Protein AF-A0A532T3S6-F1 (afdb_monomer_lite)

Radius of gyration: 32.18 Å; chains: 1; bounding box: 106×43×106 Å

pLDDT: mean 78.4, std 18.87, range [25.77, 98.19]

Foldseek 3Di:
DDDDPPPPVVVVVVVVVVVVVVVVVVVVVVVVVVVVVVVVVLVVVLVVLVVVQLVVLLVVWVVQQQPAFDKDKDKHAAPDDFFKKKFAQLVCLVLLLPPDVCCVLAVVVNVCSVVVNQWGIFTHDPSYGPDTHNNAHEADPDPPRMDMDTQPPRMDIWMWHHDNRGIYTADDLVPLDDFAFDCVVDDPQDEAEAEQDDLVRDRQCLLVVLQCLLVQWAADPNDIHHHFYEYEYEPDSPDDCDPQNVVCCVVPDDSNDYDYDYPPDPDDGDPDDDDPPPDDDPVVSCNRTPDHQEEEEEAQPPSVLSNLSSLVCRYSVHGYDHDAPVCLVVCLVVLAAHEYEYGDEDPDDGDPVSVVSSVVGYPYYDYDYPVSLVPDPVSVVSVVVVCVRVVVPPPD

Secondary structure (DSSP, 8-state):
---SSTTHHHHHHHHHHHHHHHHHHHHHHHHHHHHHHHHHHHHHHHHHHHHHHHHHHHHHHHHHHTSTT-EEEEEEE-SS--SEEEEE-GGGHHHHHHH-HHHHH-HHHHHHHHTT----EEEEETTEEEEEE--S-B--SSTT-EEEEE-GGGEEEEEEEEETTEEEEEP-GGGS---EE-GGGS-SS-EEEEE---TT----THHHHHHHHHHHEEEETTEEEE-EEEEE----TT-PPPHHHHHHHHHHS-TTS-----TT--PPPPS---------STHHHHHTEEE-SEEEEEETT-HHHHHHHHHHHHHTT--EEEE-TTTGGGGHHHHTTSEEEEEEBTTB---HHHHHHHHHH-SEEEEEEHHHHHH-HHHHHHHHHHHHHHTTTS--

Sequence (396 aa):
MTNLIKNKKGVELTQQLVITILFIIFIFALVVFVIKAGNMIQEKTRQLIKADLEADIRSGIDFLSSKYGNIKKYTFYLPEVVDTACFVDLNKSSVIIYNTTLVRDYPMINESLSAGNNKNLFFIDDFNVVEELYVGNVCFDYYPFYSCLSTPNNVLDVWFEGRAGCTTIYFNWSMFPTNNRDFSLYSDNPLFLIQEKNESGDVKNWREILEIVSLTLFKENQTIYIYNYSVAYKNDIYGDINSSDMVFLMDNYSTNKTYLFNSTYSGGSPSGYTIETKSTKTSDYFDYWINYSSLILVDYDNEYAGLVGTLLASYVNTPLIFIDDNNGGDYEELIRDKEIFIVTYGSIILDDNIYQFVRDYSTRYQLIPESFLRSEGSISNFIKLYSRAVIVDLVS

Structure (mmCIF, N/CA/C/O backbone):
data_AF-A0A532T3S6-F1
#
_entry.id   AF-A0A532T3S6-F1
#
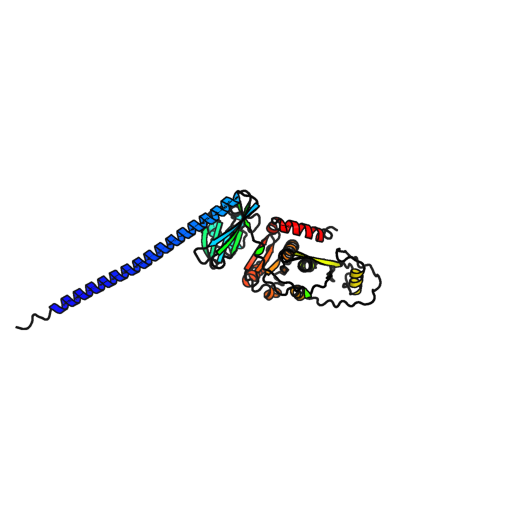loop_
_atom_site.group_PDB
_atom_site.id
_atom_site.type_symbol
_atom_site.label_atom_id
_atom_site.label_alt_id
_atom_site.label_comp_id
_atom_site.label_asym_id
_atom_site.label_entity_id
_atom_site.label_seq_id
_atom_site.pdbx_PDB_ins_code
_atom_site.Cartn_x
_atom_site.Cartn_y
_atom_site.Cartn_z
_atom_site.occupancy
_atom_site.B_iso_or_equiv
_atom_site.auth_seq_id
_atom_site.auth_comp_id
_atom_site.auth_asym_id
_atom_site.auth_atom_id
_atom_site.pdbx_PDB_model_num
ATOM 1 N N . MET A 1 1 ? -81.078 -15.908 57.927 1.00 44.19 1 MET A N 1
ATOM 2 C CA . MET A 1 1 ? -79.708 -15.937 58.486 1.00 44.19 1 MET A CA 1
ATOM 3 C C . MET A 1 1 ? -78.712 -16.166 57.339 1.00 44.19 1 MET A C 1
ATOM 5 O O . MET A 1 1 ? -77.973 -17.137 57.343 1.00 44.19 1 MET A O 1
ATOM 9 N N . THR A 1 2 ? -78.750 -15.320 56.296 1.00 47.00 2 THR A N 1
ATOM 10 C CA . THR A 1 2 ? -78.258 -15.728 54.960 1.00 47.00 2 THR A CA 1
ATOM 11 C C . THR A 1 2 ? -77.804 -14.552 54.082 1.00 47.00 2 THR A C 1
ATOM 13 O O . THR A 1 2 ? -78.172 -14.496 52.921 1.00 47.00 2 THR A O 1
ATOM 16 N N . ASN A 1 3 ? -77.030 -13.585 54.598 1.00 49.09 3 ASN A N 1
ATOM 17 C CA . ASN A 1 3 ? -76.559 -12.459 53.759 1.00 49.09 3 ASN A CA 1
ATOM 18 C C . ASN A 1 3 ? -75.154 -11.889 54.064 1.00 49.09 3 ASN A C 1
ATOM 20 O O . ASN A 1 3 ? -74.811 -10.836 53.542 1.00 49.09 3 ASN A O 1
ATOM 24 N N . LEU A 1 4 ? -74.291 -12.572 54.829 1.00 51.50 4 LEU A N 1
ATOM 25 C CA . LEU A 1 4 ? -72.963 -12.028 55.197 1.00 51.50 4 LEU A CA 1
ATOM 26 C C . LEU A 1 4 ? -71.747 -12.666 54.493 1.00 51.50 4 LEU A C 1
ATOM 28 O O . LEU A 1 4 ? -70.617 -12.287 54.774 1.00 51.50 4 LEU A O 1
ATOM 32 N N . ILE A 1 5 ? -71.937 -13.586 53.539 1.00 55.09 5 ILE A N 1
ATOM 33 C CA . ILE A 1 5 ? -70.813 -14.329 52.921 1.00 55.09 5 ILE A CA 1
ATOM 34 C C . ILE A 1 5 ? -70.336 -13.719 51.580 1.00 55.09 5 ILE A C 1
ATOM 36 O O . ILE A 1 5 ? -69.260 -14.057 51.093 1.00 55.09 5 ILE A O 1
ATOM 40 N N . LYS A 1 6 ? -71.061 -12.762 50.979 1.00 52.44 6 LYS A N 1
ATOM 41 C CA . LYS A 1 6 ? -70.742 -12.287 49.614 1.00 52.44 6 LYS A CA 1
ATOM 42 C C . LYS A 1 6 ? -69.615 -11.245 49.486 1.00 52.44 6 LYS A C 1
ATOM 44 O O . LYS A 1 6 ? -69.085 -11.117 48.390 1.00 52.44 6 LYS A O 1
ATOM 49 N N . ASN A 1 7 ? -69.180 -10.576 50.559 1.00 53.12 7 ASN A N 1
ATOM 50 C CA . ASN A 1 7 ? -68.175 -9.498 50.456 1.00 53.12 7 ASN A CA 1
ATOM 51 C C . ASN A 1 7 ? -66.715 -9.911 50.702 1.00 53.12 7 ASN A C 1
ATOM 53 O O . ASN A 1 7 ? -65.819 -9.100 50.487 1.00 53.12 7 ASN A O 1
ATOM 57 N N . LYS A 1 8 ? -66.431 -11.159 51.096 1.00 55.81 8 LYS A N 1
ATOM 58 C CA . LYS A 1 8 ? -65.043 -11.582 51.370 1.00 55.81 8 LYS A CA 1
ATOM 59 C C . LYS A 1 8 ? -64.222 -11.839 50.094 1.00 55.81 8 LYS A C 1
ATOM 61 O O . LYS A 1 8 ? -63.023 -11.596 50.085 1.00 55.81 8 LYS A O 1
ATOM 66 N N . LYS A 1 9 ? -64.880 -12.231 48.993 1.00 57.78 9 LYS A N 1
ATOM 67 C CA . LYS A 1 9 ? -64.216 -12.537 47.709 1.00 57.78 9 LYS A CA 1
ATOM 68 C C . LYS A 1 9 ? -63.661 -11.305 46.980 1.00 57.78 9 LYS A C 1
ATOM 70 O O . LYS A 1 9 ? -62.686 -11.429 46.250 1.00 57.78 9 LYS A O 1
ATOM 75 N N . GLY A 1 10 ? -64.251 -10.121 47.176 1.00 61.25 10 GLY A N 1
ATOM 76 C CA . GLY A 1 10 ? -63.791 -8.887 46.519 1.00 61.25 10 GLY A CA 1
ATOM 77 C C . GLY A 1 10 ? -62.449 -8.373 47.052 1.00 61.25 10 GLY A C 1
ATOM 78 O O . GLY A 1 10 ? -61.658 -7.828 46.286 1.00 61.25 10 GLY A O 1
ATOM 79 N N . VAL A 1 11 ? -62.176 -8.597 48.344 1.00 66.88 11 VAL A N 1
ATOM 80 C CA . VAL A 1 11 ? -60.928 -8.184 49.012 1.00 66.88 11 VAL A CA 1
ATOM 81 C C . VAL A 1 11 ? -59.760 -9.109 48.643 1.00 66.88 11 VAL A C 1
ATOM 83 O O . VAL A 1 11 ? -58.649 -8.637 48.415 1.00 66.88 11 VAL A O 1
ATOM 86 N N . GLU A 1 12 ? -60.009 -10.414 48.496 1.00 71.75 12 GLU A N 1
ATOM 87 C CA . GLU A 1 12 ? -58.986 -11.369 48.035 1.00 71.75 12 GLU A CA 1
ATOM 88 C C . GLU A 1 12 ? -58.576 -11.117 46.573 1.00 71.75 12 GLU A C 1
ATOM 90 O O . GLU A 1 12 ? -57.387 -11.135 46.254 1.00 71.75 12 GLU A O 1
ATOM 95 N N . LEU A 1 13 ? -59.537 -10.798 45.694 1.00 74.00 13 LEU A N 1
ATOM 96 C CA . LEU A 1 13 ? -59.267 -10.462 44.288 1.00 74.00 13 LEU A CA 1
ATOM 97 C C . LEU A 1 13 ? -58.442 -9.175 44.129 1.00 74.00 13 LEU A C 1
ATOM 99 O O . LEU A 1 13 ? -57.561 -9.108 43.273 1.00 74.00 13 LEU A O 1
ATOM 103 N N . THR A 1 14 ? -58.688 -8.160 44.963 1.00 79.75 14 THR A N 1
ATOM 104 C CA . THR A 1 14 ? -57.919 -6.904 44.920 1.00 79.75 14 THR A CA 1
ATOM 105 C C . THR A 1 14 ? -56.497 -7.081 45.449 1.00 79.75 14 THR A C 1
ATOM 107 O O . THR A 1 14 ? -55.568 -6.535 44.857 1.00 79.75 14 THR A O 1
ATOM 110 N N . GLN A 1 15 ? -56.286 -7.889 46.495 1.00 85.69 15 GLN A N 1
ATOM 111 C CA . GLN A 1 15 ? -54.935 -8.195 46.984 1.00 85.69 15 GLN A CA 1
ATOM 112 C C . GLN A 1 15 ? -54.095 -8.963 45.957 1.00 85.69 15 GLN A C 1
ATOM 114 O O . GLN A 1 15 ? -52.938 -8.607 45.729 1.00 85.69 15 GLN A O 1
ATOM 119 N N . GLN A 1 16 ? -54.666 -9.980 45.303 1.00 88.50 16 GLN A N 1
ATOM 120 C CA . GLN A 1 16 ? -53.949 -10.753 44.282 1.00 88.50 16 GLN A CA 1
ATOM 121 C C . GLN A 1 16 ? -53.532 -9.891 43.085 1.00 88.50 16 GLN A C 1
ATOM 123 O O . GLN A 1 16 ? -52.420 -10.036 42.574 1.00 88.50 16 GLN A O 1
ATOM 128 N N . LEU A 1 17 ? -54.387 -8.955 42.668 1.00 92.06 17 LEU A N 1
ATOM 129 C CA . LEU A 1 17 ? -54.095 -8.058 41.554 1.00 92.06 17 LEU A CA 1
ATOM 130 C C . LEU A 1 17 ? -52.943 -7.093 41.878 1.00 92.06 17 LEU A C 1
ATOM 132 O O . LEU A 1 17 ? -52.037 -6.932 41.063 1.00 92.06 17 LEU A O 1
ATOM 136 N N . VAL A 1 18 ? -52.919 -6.517 43.085 1.00 93.69 18 VAL A N 1
ATOM 137 C CA . VAL A 1 18 ? -51.825 -5.629 43.524 1.00 93.69 18 VAL A CA 1
ATOM 138 C C . VAL A 1 18 ? -50.491 -6.375 43.596 1.00 93.69 18 VAL A C 1
ATOM 140 O O . VAL A 1 18 ? -49.487 -5.875 43.090 1.00 93.69 18 VAL A O 1
ATOM 143 N N . ILE A 1 19 ? -50.474 -7.586 44.166 1.00 95.12 19 ILE A N 1
ATOM 144 C CA . ILE A 1 19 ? -49.258 -8.415 44.240 1.00 95.12 19 ILE A CA 1
ATOM 145 C C . ILE A 1 19 ? -48.747 -8.748 42.834 1.00 95.12 19 ILE A C 1
ATOM 147 O O . ILE A 1 19 ? -47.550 -8.646 42.574 1.00 95.12 19 ILE A O 1
ATOM 151 N N . THR A 1 20 ? -49.652 -9.085 41.911 1.00 95.25 20 THR A N 1
ATOM 152 C CA . THR A 1 20 ? -49.292 -9.406 40.523 1.00 95.25 20 THR A CA 1
ATOM 153 C C . THR A 1 20 ? -48.675 -8.200 39.809 1.00 95.25 20 THR A C 1
ATOM 155 O O . THR A 1 20 ? -47.641 -8.341 39.160 1.00 95.25 20 THR A O 1
ATOM 158 N N . ILE A 1 21 ? -49.245 -6.999 39.969 1.00 96.56 21 ILE A N 1
ATOM 159 C CA . ILE A 1 21 ? -48.696 -5.767 39.376 1.00 96.56 21 ILE A CA 1
ATOM 160 C C . ILE A 1 21 ? -47.305 -5.456 39.942 1.00 96.56 21 ILE A C 1
ATOM 162 O O . ILE A 1 21 ? -46.385 -5.170 39.176 1.00 96.56 21 ILE A O 1
ATOM 166 N N . LEU A 1 22 ? -47.121 -5.551 41.263 1.00 96.88 22 LEU A N 1
ATOM 167 C CA . LEU A 1 22 ? -45.816 -5.327 41.894 1.00 96.88 22 LEU A CA 1
ATOM 168 C C . LEU A 1 22 ? -44.764 -6.331 41.410 1.00 96.88 22 LEU A C 1
ATOM 170 O O . LEU A 1 22 ? -43.623 -5.948 41.159 1.00 96.88 22 LEU A O 1
ATOM 174 N N . PHE A 1 23 ? -45.149 -7.594 41.228 1.00 97.56 23 PHE A N 1
ATOM 175 C CA . PHE A 1 23 ? -44.263 -8.625 40.698 1.00 97.56 23 PHE A CA 1
ATOM 176 C C . PHE A 1 23 ? -43.845 -8.341 39.247 1.00 97.56 23 PHE A C 1
ATOM 178 O O . PHE A 1 23 ? -42.666 -8.457 38.920 1.00 97.56 23 PHE A O 1
ATOM 185 N N . ILE A 1 24 ? -44.773 -7.891 38.393 1.00 97.88 24 ILE A N 1
ATOM 186 C CA . ILE A 1 24 ? -44.466 -7.483 37.011 1.00 97.88 24 ILE A CA 1
ATOM 187 C C . ILE A 1 24 ? -43.500 -6.292 36.994 1.00 97.88 24 ILE A C 1
ATOM 189 O O . ILE A 1 24 ? -42.518 -6.317 36.254 1.00 97.88 24 ILE A O 1
ATOM 193 N N . ILE A 1 25 ? -43.735 -5.274 37.829 1.00 98.00 25 ILE A N 1
ATOM 194 C CA . ILE A 1 25 ? -42.845 -4.107 37.943 1.00 98.00 25 ILE A CA 1
ATOM 195 C C . ILE A 1 25 ? -41.449 -4.536 38.405 1.00 98.00 25 ILE A C 1
ATOM 197 O O . ILE A 1 25 ? -40.451 -4.063 37.865 1.00 98.00 25 ILE A O 1
ATOM 201 N N . PHE A 1 26 ? -41.368 -5.450 39.373 1.00 98.06 26 PHE A N 1
ATOM 202 C CA . PHE A 1 26 ? -40.099 -5.976 39.860 1.00 98.06 26 PHE A CA 1
ATOM 203 C C . PHE A 1 26 ? -39.338 -6.751 38.775 1.00 98.06 26 PHE A C 1
ATOM 205 O O . PHE A 1 26 ? -38.154 -6.490 38.569 1.00 98.06 26 PHE A O 1
ATOM 212 N N . ILE A 1 27 ? -40.008 -7.644 38.033 1.00 98.19 27 ILE A N 1
ATOM 213 C CA . ILE A 1 27 ? -39.397 -8.352 36.897 1.00 98.19 27 ILE A CA 1
ATOM 214 C C . ILE A 1 27 ? -38.920 -7.355 35.840 1.00 98.19 27 ILE A C 1
ATOM 216 O O . ILE A 1 27 ? -37.790 -7.462 35.370 1.00 98.19 27 ILE A O 1
ATOM 220 N N . PHE A 1 28 ? -39.742 -6.363 35.489 1.00 98.12 28 PHE A N 1
ATOM 221 C CA . PHE A 1 28 ? -39.369 -5.336 34.520 1.00 98.12 28 PHE A CA 1
ATOM 222 C C . PHE A 1 28 ? -38.130 -4.548 34.972 1.00 98.12 28 PHE A C 1
ATOM 224 O O . PHE A 1 28 ? -37.189 -4.380 34.198 1.00 98.12 28 PHE A O 1
ATOM 231 N N . ALA A 1 29 ? -38.082 -4.127 36.239 1.00 97.94 29 ALA A N 1
ATOM 232 C CA . ALA A 1 29 ? -36.924 -3.443 36.809 1.00 97.94 29 ALA A CA 1
ATOM 233 C C . ALA A 1 29 ? -35.661 -4.322 36.784 1.00 97.94 29 ALA A C 1
ATOM 235 O O . ALA A 1 29 ? -34.580 -3.826 36.465 1.00 97.94 29 ALA A O 1
ATOM 236 N N . LEU A 1 30 ? -35.797 -5.623 37.059 1.00 98.00 30 LEU A N 1
ATOM 237 C CA . LEU A 1 30 ? -34.696 -6.584 37.008 1.00 98.00 30 LEU A CA 1
ATOM 238 C C . LEU A 1 30 ? -34.171 -6.760 35.576 1.00 98.00 30 LEU A C 1
ATOM 240 O O . LEU A 1 30 ? -32.961 -6.724 35.368 1.00 98.00 30 LEU A O 1
ATOM 244 N N . VAL A 1 31 ? -35.055 -6.859 34.578 1.00 98.12 31 VAL A N 1
ATOM 245 C CA . VAL A 1 31 ? -34.670 -6.935 33.156 1.00 98.12 31 VAL A CA 1
ATOM 246 C C . VAL A 1 31 ? -33.932 -5.667 32.715 1.00 98.12 31 VAL A C 1
ATOM 248 O O . VAL A 1 31 ? -32.853 -5.760 32.133 1.00 98.12 31 VAL A O 1
ATOM 251 N N . VAL A 1 32 ? -34.454 -4.480 33.045 1.00 97.94 32 VAL A N 1
ATOM 252 C CA . VAL A 1 32 ? -33.786 -3.202 32.733 1.00 97.94 32 VAL A CA 1
ATOM 253 C C . VAL A 1 32 ? -32.418 -3.111 33.411 1.00 97.94 32 VAL A C 1
ATOM 255 O O . VAL A 1 32 ? -31.462 -2.635 32.799 1.00 97.94 32 VAL A O 1
ATOM 258 N N . PHE A 1 33 ? -32.300 -3.579 34.657 1.00 97.75 33 PHE A N 1
ATOM 259 C CA . PHE A 1 33 ? -31.030 -3.605 35.376 1.00 97.75 33 PHE A CA 1
ATOM 260 C C . PHE A 1 33 ? -30.008 -4.527 34.702 1.00 97.75 33 PHE A C 1
ATOM 262 O O . PHE A 1 33 ? -28.875 -4.104 34.500 1.00 97.75 33 PHE A O 1
ATOM 269 N N . VAL A 1 34 ? -30.401 -5.742 34.301 1.00 97.38 34 VAL A N 1
ATOM 270 C CA . VAL A 1 34 ? -29.509 -6.688 33.608 1.00 97.38 34 VAL A CA 1
ATOM 271 C C . VAL A 1 34 ? -29.030 -6.122 32.270 1.00 97.38 34 VAL A C 1
ATOM 273 O O . VAL A 1 34 ? -27.838 -6.195 31.986 1.00 97.38 34 VAL A O 1
ATOM 276 N N . ILE A 1 35 ? -29.913 -5.490 31.488 1.00 97.06 35 ILE A N 1
ATOM 277 C CA . ILE A 1 35 ? -29.537 -4.849 30.215 1.00 97.06 35 ILE A CA 1
ATOM 278 C C . ILE A 1 35 ? -28.547 -3.702 30.458 1.00 97.06 35 ILE A C 1
ATOM 280 O O . ILE A 1 35 ? -27.501 -3.638 29.816 1.00 97.06 35 ILE A O 1
ATOM 284 N N . LYS A 1 36 ? -28.826 -2.813 31.422 1.00 96.44 36 LYS A N 1
ATOM 285 C CA . LYS A 1 36 ? -27.919 -1.700 31.752 1.00 96.44 36 LYS A CA 1
ATOM 286 C C . LYS A 1 36 ? -26.572 -2.181 32.286 1.00 96.44 36 LYS A C 1
ATOM 288 O O . LYS A 1 36 ? -25.544 -1.632 31.903 1.00 96.44 36 LYS A O 1
ATOM 293 N N . ALA A 1 37 ? -26.572 -3.188 33.158 1.00 95.69 37 ALA A N 1
ATOM 294 C CA . ALA A 1 37 ? -25.353 -3.778 33.696 1.00 95.69 37 ALA A CA 1
ATOM 295 C C . ALA A 1 37 ? -24.531 -4.455 32.591 1.00 95.69 37 ALA A C 1
ATOM 297 O O . ALA A 1 37 ? -23.321 -4.259 32.542 1.00 95.69 37 ALA A O 1
ATOM 298 N N . GLY A 1 38 ? -25.184 -5.179 31.675 1.00 94.94 38 GLY A N 1
ATOM 299 C CA . GLY A 1 38 ? -24.547 -5.773 30.499 1.00 94.94 38 GLY A CA 1
ATOM 300 C C . GLY A 1 38 ? -23.870 -4.722 29.621 1.00 94.94 38 GLY A C 1
ATOM 301 O O . GLY A 1 38 ? -22.672 -4.827 29.369 1.00 94.94 38 GLY A O 1
ATOM 302 N N . ASN A 1 39 ? -24.594 -3.658 29.261 1.00 93.69 39 ASN A N 1
ATOM 303 C CA . ASN A 1 39 ? -24.049 -2.561 28.456 1.00 93.69 39 ASN A CA 1
ATOM 304 C C . ASN A 1 39 ? -22.871 -1.863 29.156 1.00 93.69 39 ASN A C 1
ATOM 306 O O . ASN A 1 39 ? -21.857 -1.585 28.525 1.00 93.69 39 ASN A O 1
ATOM 310 N N . MET A 1 40 ? -22.967 -1.630 30.470 1.00 94.69 40 MET A N 1
ATOM 311 C CA . MET A 1 40 ? -21.893 -1.002 31.250 1.00 94.69 40 MET A CA 1
ATOM 312 C C . MET A 1 40 ? -20.636 -1.880 31.328 1.00 94.69 40 MET A C 1
ATOM 314 O O . MET A 1 40 ? -19.519 -1.365 31.286 1.00 94.69 40 MET A O 1
ATOM 318 N N . ILE A 1 41 ? -20.799 -3.199 31.468 1.00 93.56 41 ILE A N 1
ATOM 319 C CA . ILE A 1 41 ? -19.675 -4.144 31.467 1.00 93.56 41 ILE A CA 1
ATOM 320 C C . ILE A 1 41 ? -19.027 -4.169 30.084 1.00 93.56 41 ILE A C 1
ATOM 322 O O . ILE A 1 41 ? -17.810 -4.036 29.997 1.00 93.56 41 ILE A O 1
ATOM 326 N N . GLN A 1 42 ? -19.824 -4.264 29.018 1.00 91.50 42 GLN A N 1
ATOM 327 C CA . GLN A 1 42 ? -19.327 -4.262 27.643 1.00 91.50 42 GLN A CA 1
ATOM 328 C C . GLN A 1 42 ? -18.554 -2.976 27.322 1.00 91.50 42 GLN A C 1
ATOM 330 O O . GLN A 1 42 ? -17.460 -3.043 26.768 1.00 91.50 42 GLN A O 1
ATOM 335 N N . GLU A 1 43 ? -19.065 -1.814 27.736 1.00 91.25 43 GLU A N 1
ATOM 336 C CA . GLU A 1 43 ? -18.393 -0.528 27.538 1.00 91.25 43 GLU A CA 1
ATOM 337 C C . GLU A 1 43 ? -17.058 -0.449 28.292 1.00 91.25 43 GLU A C 1
ATOM 339 O O . GLU A 1 43 ? -16.055 -0.013 27.727 1.00 91.25 43 GLU A O 1
ATOM 344 N N . LYS A 1 44 ? -17.003 -0.932 29.541 1.00 93.62 44 LYS A N 1
ATOM 345 C CA . LYS A 1 44 ? -15.750 -0.996 30.310 1.00 93.62 44 LYS A CA 1
ATOM 346 C C . LYS A 1 44 ? -14.741 -1.961 29.703 1.00 93.62 44 LYS A C 1
ATOM 348 O O . LYS A 1 44 ? -13.561 -1.633 29.635 1.00 93.62 44 LYS A O 1
ATOM 353 N N . THR A 1 45 ? -15.187 -3.134 29.263 1.00 90.94 45 THR A N 1
ATOM 354 C CA . THR A 1 45 ? -14.324 -4.098 28.574 1.00 90.94 45 THR A CA 1
ATOM 355 C C . THR A 1 45 ? -13.770 -3.492 27.290 1.00 90.94 45 THR A C 1
ATOM 357 O O . THR A 1 45 ? -12.570 -3.588 27.056 1.00 90.94 45 THR A O 1
ATOM 360 N N . ARG A 1 46 ? -14.598 -2.785 26.511 1.00 89.50 46 ARG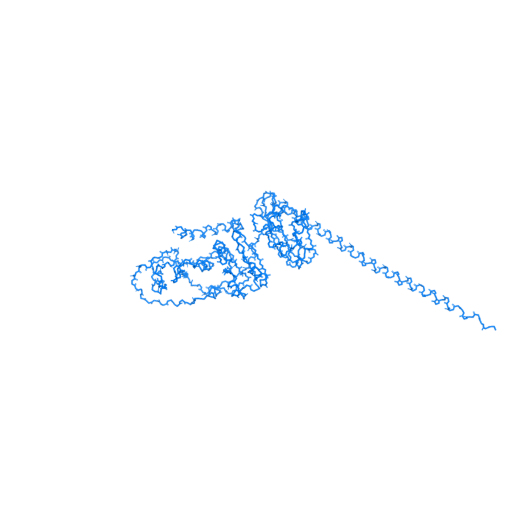 A N 1
ATOM 361 C CA . ARG A 1 46 ? -14.150 -2.070 25.313 1.00 89.50 46 ARG A CA 1
ATOM 362 C C . ARG A 1 46 ? -13.102 -1.004 25.635 1.00 89.50 46 ARG A C 1
ATOM 364 O O . ARG A 1 46 ? -12.080 -0.943 24.964 1.00 89.50 46 ARG A O 1
ATOM 371 N N . GLN A 1 47 ? -13.318 -0.197 26.675 1.00 92.75 47 GLN A N 1
ATOM 372 C CA . GLN A 1 47 ? -12.349 0.817 27.109 1.00 92.75 47 GLN A CA 1
ATOM 373 C C . GLN A 1 47 ? -11.012 0.208 27.550 1.00 92.75 47 GLN A C 1
ATOM 375 O O . GLN A 1 47 ? -9.967 0.787 27.269 1.00 92.75 47 GLN A O 1
ATOM 380 N N . LEU A 1 48 ? -11.035 -0.951 28.215 1.00 93.56 48 LEU A N 1
ATOM 381 C CA . LEU A 1 48 ? -9.818 -1.664 28.606 1.00 93.56 48 LEU A CA 1
ATOM 382 C C . LEU A 1 48 ? -9.065 -2.204 27.388 1.00 93.56 48 LEU A C 1
ATOM 384 O O . LEU A 1 48 ? -7.885 -1.912 27.249 1.00 93.56 48 LEU A O 1
ATOM 388 N N . ILE A 1 49 ? -9.751 -2.896 26.471 1.00 91.62 49 ILE A N 1
ATOM 389 C CA . ILE A 1 49 ? -9.124 -3.414 25.242 1.00 91.62 49 ILE A CA 1
ATOM 390 C C . ILE A 1 49 ? -8.530 -2.267 24.419 1.00 91.62 49 ILE A C 1
ATOM 392 O O . ILE A 1 49 ? -7.425 -2.381 23.901 1.00 91.62 49 ILE A O 1
ATOM 396 N N . LYS A 1 50 ? -9.236 -1.136 24.339 1.00 93.31 50 LYS A N 1
ATOM 397 C CA . LYS A 1 50 ? -8.736 0.081 23.697 1.00 93.31 50 LYS A CA 1
ATOM 398 C C . LYS A 1 50 ? -7.462 0.603 24.364 1.00 93.31 50 LYS A C 1
ATOM 400 O O . LYS A 1 50 ? -6.514 0.939 23.664 1.00 93.31 50 LYS A O 1
ATOM 405 N N . ALA A 1 51 ? -7.446 0.701 25.692 1.00 95.19 51 ALA A N 1
ATOM 406 C CA . ALA A 1 51 ? -6.284 1.190 26.428 1.00 95.19 51 ALA A CA 1
ATOM 407 C C . ALA A 1 51 ? -5.070 0.263 26.256 1.00 95.19 51 ALA A C 1
ATOM 409 O O . ALA A 1 51 ? -3.958 0.756 26.077 1.00 95.19 51 ALA A O 1
ATOM 410 N N . ASP A 1 52 ? -5.294 -1.052 26.253 1.00 95.44 52 ASP A N 1
ATOM 411 C CA . ASP A 1 52 ? -4.252 -2.052 26.006 1.00 95.44 52 ASP A CA 1
ATOM 412 C C . ASP A 1 52 ? -3.721 -1.944 24.567 1.00 95.44 52 ASP A C 1
ATOM 414 O O . ASP A 1 52 ? -2.511 -1.873 24.362 1.00 95.44 52 ASP A O 1
ATOM 418 N N . LEU A 1 53 ? -4.611 -1.816 23.576 1.00 96.38 53 LEU A N 1
ATOM 419 C CA . LEU A 1 53 ? -4.243 -1.605 22.174 1.00 96.38 53 LEU A CA 1
ATOM 420 C C . LEU A 1 53 ? -3.416 -0.323 21.983 1.00 96.38 53 LEU A C 1
ATOM 422 O O . LEU A 1 53 ? -2.376 -0.350 21.326 1.00 96.38 53 LEU A O 1
ATOM 426 N N . GLU A 1 54 ? -3.850 0.799 22.569 1.00 97.38 54 GLU A N 1
ATOM 427 C CA . GLU A 1 54 ? -3.108 2.065 22.526 1.00 97.38 54 GLU A CA 1
ATOM 428 C C . GLU A 1 54 ? -1.721 1.908 23.159 1.00 97.38 54 GLU A C 1
ATOM 430 O O . GLU A 1 54 ? -0.723 2.329 22.569 1.00 97.38 54 GLU A O 1
ATOM 435 N N . ALA A 1 55 ? -1.644 1.274 24.332 1.00 97.62 55 ALA A N 1
ATOM 436 C CA . ALA A 1 55 ? -0.392 1.048 25.042 1.00 97.62 55 ALA A CA 1
ATOM 437 C C . ALA A 1 55 ? 0.573 0.156 24.248 1.00 97.62 55 ALA A C 1
ATOM 439 O O . ALA A 1 55 ? 1.762 0.473 24.171 1.00 97.62 55 ALA A O 1
ATOM 440 N N . ASP A 1 56 ? 0.076 -0.910 23.621 1.00 97.19 56 ASP A N 1
ATOM 441 C CA . ASP A 1 56 ? 0.883 -1.853 22.849 1.00 97.19 56 ASP A CA 1
ATOM 442 C C . ASP A 1 56 ? 1.434 -1.220 21.565 1.00 97.19 56 ASP A C 1
ATOM 444 O O . ASP A 1 56 ? 2.639 -1.313 21.296 1.00 97.19 56 ASP A O 1
ATOM 448 N N . ILE A 1 57 ? 0.587 -0.526 20.791 1.00 97.44 57 ILE A N 1
ATOM 449 C CA . ILE A 1 57 ? 1.032 0.174 19.576 1.00 97.44 57 ILE A CA 1
ATOM 450 C C . ILE A 1 57 ? 2.048 1.255 19.952 1.00 97.44 57 ILE A C 1
ATOM 452 O O . ILE A 1 57 ? 3.131 1.324 19.360 1.00 97.44 57 ILE A O 1
ATOM 456 N N . ARG A 1 58 ? 1.735 2.063 20.972 1.00 97.81 58 ARG A N 1
ATOM 457 C CA . ARG A 1 58 ? 2.615 3.133 21.444 1.00 97.81 58 ARG A CA 1
ATOM 458 C C . ARG A 1 58 ? 3.947 2.597 21.944 1.00 97.81 58 ARG A C 1
ATOM 460 O O . ARG A 1 58 ? 4.985 3.147 21.597 1.00 97.81 58 ARG A O 1
ATOM 467 N N . SER A 1 59 ? 3.947 1.501 22.700 1.00 97.12 59 SER A N 1
ATOM 468 C CA . SER A 1 59 ? 5.179 0.845 23.145 1.00 97.12 59 SER A CA 1
ATOM 469 C C . SER A 1 59 ? 6.034 0.396 21.957 1.00 97.12 59 SER A C 1
ATOM 471 O O . SER A 1 59 ? 7.250 0.608 21.952 1.00 97.12 59 SER A O 1
ATOM 473 N N . GLY A 1 60 ? 5.404 -0.167 20.919 1.00 96.19 60 GLY A N 1
ATOM 474 C CA . GLY A 1 60 ? 6.076 -0.557 19.681 1.00 96.19 60 GLY A CA 1
ATOM 475 C C . GLY A 1 60 ? 6.717 0.625 18.950 1.00 96.19 60 GLY A C 1
ATOM 476 O O . GLY A 1 60 ? 7.891 0.542 18.570 1.00 96.19 60 GLY A O 1
ATOM 477 N N . ILE A 1 61 ? 5.974 1.725 18.798 1.00 97.31 61 ILE A N 1
ATOM 478 C CA . ILE A 1 61 ? 6.440 2.965 18.164 1.00 97.31 61 ILE A CA 1
ATOM 479 C C . ILE A 1 61 ? 7.554 3.618 18.983 1.00 97.31 61 ILE A C 1
ATOM 481 O O . ILE A 1 61 ? 8.603 3.922 18.419 1.00 97.31 61 ILE A O 1
ATOM 485 N N . ASP A 1 62 ? 7.384 3.785 20.293 1.00 96.75 62 ASP A N 1
ATOM 486 C CA . ASP A 1 62 ? 8.371 4.426 21.165 1.00 96.75 62 ASP A CA 1
ATOM 487 C C . ASP A 1 62 ? 9.680 3.620 21.188 1.00 96.75 62 ASP A C 1
ATOM 489 O O . ASP A 1 62 ? 10.768 4.181 21.027 1.00 96.75 62 ASP A O 1
ATOM 493 N N . PHE A 1 63 ? 9.592 2.288 21.289 1.00 96.50 63 PHE A N 1
ATOM 494 C CA . PHE A 1 63 ? 10.759 1.407 21.241 1.00 96.50 63 PHE A CA 1
ATOM 495 C C . PHE A 1 63 ? 11.536 1.546 19.927 1.00 96.50 63 PHE A C 1
ATOM 497 O O . PHE A 1 63 ? 12.761 1.697 19.955 1.00 96.50 63 PHE A O 1
ATOM 504 N N . LEU A 1 64 ? 10.848 1.502 18.781 1.00 95.62 64 LEU A N 1
ATOM 505 C CA . LEU A 1 64 ? 11.495 1.583 17.470 1.00 95.62 64 LEU A CA 1
ATOM 506 C C . LEU A 1 64 ? 11.981 2.989 17.135 1.00 95.62 64 LEU A C 1
ATOM 508 O O . LEU A 1 64 ? 13.036 3.113 16.519 1.00 95.62 64 LEU A O 1
ATOM 512 N N . SER A 1 65 ? 11.315 4.041 17.613 1.00 95.69 65 SER A N 1
ATOM 513 C CA . SER A 1 65 ? 11.724 5.431 17.362 1.00 95.69 65 SER A CA 1
ATOM 514 C C . SER A 1 65 ? 13.164 5.716 17.816 1.00 95.69 65 SER A C 1
ATOM 516 O O . SER A 1 65 ? 13.879 6.510 17.201 1.00 95.69 65 SER A O 1
ATOM 518 N N . SER A 1 66 ? 13.621 5.004 18.855 1.00 94.81 66 SER A N 1
ATOM 519 C CA . SER A 1 66 ? 14.982 5.070 19.400 1.00 94.81 66 SER A CA 1
ATOM 520 C C . SER A 1 66 ? 16.010 4.188 18.671 1.00 94.81 66 SER A C 1
ATOM 522 O O . SER A 1 66 ? 17.207 4.280 18.946 1.00 94.81 66 SER A O 1
ATOM 524 N N . LYS A 1 67 ? 15.574 3.323 17.746 1.00 94.00 67 LYS A N 1
ATOM 525 C CA . LYS A 1 67 ? 16.396 2.314 17.059 1.00 94.00 67 LYS A CA 1
ATOM 526 C C . LYS A 1 67 ? 16.331 2.494 15.545 1.00 94.00 67 LYS A C 1
ATOM 528 O O . LYS A 1 67 ? 15.624 1.766 14.853 1.00 94.00 67 LYS A O 1
ATOM 533 N N . TYR A 1 68 ? 17.101 3.456 15.042 1.00 91.19 68 TYR A N 1
ATOM 534 C CA . TYR A 1 68 ? 17.166 3.769 13.613 1.00 91.19 68 TYR A CA 1
ATOM 535 C C . TYR A 1 68 ? 17.424 2.524 12.741 1.00 91.19 68 TYR A C 1
ATOM 537 O O . TYR A 1 68 ? 18.342 1.751 13.023 1.00 91.19 68 TYR A O 1
ATOM 545 N N . GLY A 1 69 ? 16.611 2.345 11.696 1.00 79.81 69 GLY A N 1
ATOM 546 C CA . GLY A 1 69 ? 16.702 1.249 10.726 1.00 79.81 69 GLY A CA 1
ATOM 547 C C . GLY A 1 69 ? 16.246 -0.120 11.243 1.00 79.81 69 GLY A C 1
ATOM 548 O O . GLY A 1 69 ? 16.330 -1.109 10.519 1.00 79.81 69 GLY A O 1
ATOM 549 N N . ASN A 1 70 ? 15.780 -0.220 12.493 1.00 86.19 70 ASN A N 1
ATOM 550 C CA . ASN A 1 70 ? 15.213 -1.462 13.007 1.00 86.19 70 ASN A CA 1
ATOM 551 C C . ASN A 1 70 ? 13.774 -1.612 12.510 1.00 86.19 70 ASN A C 1
ATOM 553 O O . ASN A 1 70 ? 12.966 -0.705 12.706 1.00 86.19 70 ASN A O 1
ATOM 557 N N . ILE A 1 71 ? 13.471 -2.759 11.902 1.00 86.81 71 ILE A N 1
ATOM 558 C CA . ILE A 1 71 ? 12.153 -3.089 11.364 1.00 86.81 71 ILE A CA 1
ATOM 559 C C . ILE A 1 71 ? 11.562 -4.239 12.181 1.00 86.81 71 ILE A C 1
ATOM 561 O O . ILE A 1 71 ? 12.218 -5.264 12.386 1.00 86.81 71 ILE A O 1
ATOM 565 N N . LYS A 1 72 ? 10.308 -4.105 12.625 1.00 90.62 72 LYS A N 1
ATOM 566 C CA . LYS A 1 72 ? 9.600 -5.178 13.336 1.00 90.62 72 LYS A CA 1
ATOM 567 C C . LYS A 1 72 ? 8.123 -5.236 12.957 1.00 90.62 72 LYS A C 1
ATOM 569 O O . LYS A 1 72 ? 7.452 -4.207 12.912 1.00 90.62 72 LYS A O 1
ATOM 574 N N . LYS A 1 73 ? 7.623 -6.455 12.732 1.00 91.81 73 LYS A N 1
ATOM 575 C CA . LYS A 1 73 ? 6.193 -6.733 12.556 1.00 91.81 73 LYS A CA 1
ATOM 576 C C . LYS A 1 73 ? 5.484 -6.757 13.908 1.00 91.81 73 LYS A C 1
ATOM 578 O O . LYS A 1 73 ? 5.971 -7.386 14.851 1.00 91.81 73 LYS A O 1
ATOM 583 N N . TYR A 1 74 ? 4.317 -6.135 13.957 1.00 94.38 74 TYR A N 1
ATOM 584 C CA . TYR A 1 74 ? 3.337 -6.266 15.019 1.00 94.38 74 TYR A CA 1
ATOM 585 C C . TYR A 1 74 ? 2.000 -6.712 14.426 1.00 94.38 74 TYR A C 1
ATOM 587 O O . TYR A 1 74 ? 1.658 -6.362 13.297 1.00 94.38 74 TYR A O 1
ATOM 595 N N . THR A 1 75 ? 1.267 -7.495 15.207 1.00 94.81 75 THR A N 1
ATOM 596 C CA . THR A 1 75 ? -0.074 -7.973 14.880 1.00 94.81 75 THR A CA 1
ATOM 597 C C . THR A 1 75 ? -0.969 -7.577 16.040 1.00 94.81 75 THR A C 1
ATOM 599 O O . THR A 1 75 ? -0.726 -8.006 17.169 1.00 94.81 75 THR A O 1
ATOM 602 N N . PHE A 1 76 ? -1.971 -6.750 15.770 1.00 95.56 76 PHE A N 1
ATOM 603 C CA . PHE A 1 76 ? -2.905 -6.254 16.773 1.00 95.56 76 PHE A CA 1
ATOM 604 C C . PHE A 1 76 ? -4.317 -6.756 16.479 1.00 95.56 76 PHE A C 1
ATOM 606 O O . PHE A 1 76 ? -4.751 -6.746 15.329 1.00 95.56 76 PHE A O 1
ATOM 613 N N . TYR A 1 77 ? -5.039 -7.176 17.516 1.00 94.44 77 TYR A N 1
ATOM 614 C CA . TYR A 1 77 ? -6.444 -7.567 17.410 1.00 94.44 77 TYR A CA 1
ATOM 615 C C . TYR A 1 77 ? -7.325 -6.374 17.771 1.00 94.44 77 TYR A C 1
ATOM 617 O O . TYR A 1 77 ? -7.160 -5.785 18.840 1.00 94.44 77 TYR A O 1
ATOM 625 N N . LEU A 1 78 ? -8.241 -6.013 16.878 1.00 94.88 78 LEU A N 1
ATOM 626 C CA . LEU A 1 78 ? -9.097 -4.843 17.035 1.00 94.88 78 LEU A CA 1
ATOM 627 C C . LEU A 1 78 ? -10.400 -5.216 17.771 1.00 94.88 78 LEU A C 1
ATOM 629 O O . LEU A 1 78 ? -10.940 -6.302 17.549 1.00 94.88 78 LEU A O 1
ATOM 633 N N . PRO A 1 79 ? -10.902 -4.350 18.675 1.00 85.31 79 PRO A N 1
ATOM 634 C CA . PRO A 1 79 ? -12.075 -4.645 19.506 1.00 85.31 79 PRO A CA 1
ATOM 635 C C . PRO A 1 79 ? -13.407 -4.613 18.750 1.00 85.31 79 PRO A C 1
ATOM 637 O O . PRO A 1 79 ? -14.388 -5.186 19.223 1.00 85.31 79 PRO A O 1
ATOM 640 N N . GLU A 1 80 ? -13.456 -3.916 17.620 1.00 88.00 80 GLU A N 1
ATOM 641 C CA . GLU A 1 80 ? -14.652 -3.712 16.805 1.00 88.00 80 GLU A CA 1
ATOM 642 C C . GLU A 1 80 ? -14.362 -4.114 15.357 1.00 88.00 80 GLU A C 1
ATOM 644 O O . GLU A 1 80 ? -13.208 -4.367 14.995 1.00 88.00 80 GLU A O 1
ATOM 649 N N . VAL A 1 81 ? -15.421 -4.226 14.551 1.00 89.81 81 VAL A N 1
ATOM 650 C CA . VAL A 1 81 ? -15.261 -4.401 13.107 1.00 89.81 81 VAL A CA 1
ATOM 651 C C . VAL A 1 81 ? -14.672 -3.112 12.564 1.00 89.81 81 VAL A C 1
ATOM 653 O O . VAL A 1 81 ? -15.238 -2.042 12.753 1.00 89.81 81 VAL A O 1
ATOM 656 N N . VAL A 1 82 ? -13.474 -3.221 12.007 1.00 93.56 82 VAL A N 1
ATOM 657 C CA . VAL A 1 82 ? -12.737 -2.105 11.425 1.00 93.56 82 VAL A CA 1
ATOM 658 C C . VAL A 1 82 ? -12.267 -2.585 10.068 1.00 93.56 82 VAL A C 1
ATOM 660 O O . VAL A 1 82 ? -11.635 -3.641 9.978 1.00 93.56 82 VAL A O 1
ATOM 663 N N . ASP A 1 83 ? -12.545 -1.804 9.033 1.00 91.88 83 ASP A N 1
ATOM 664 C CA . ASP A 1 83 ? -12.106 -2.106 7.675 1.00 91.88 83 ASP A CA 1
ATOM 665 C C . ASP A 1 83 ? -10.688 -1.592 7.431 1.00 91.88 83 ASP A C 1
ATOM 667 O O . ASP A 1 83 ? -9.879 -2.253 6.773 1.00 91.88 83 ASP A O 1
ATOM 671 N N . THR A 1 84 ? -10.382 -0.402 7.959 1.00 92.25 84 THR A N 1
ATOM 672 C CA . THR A 1 84 ? -9.127 0.307 7.696 1.00 92.25 84 THR A CA 1
ATOM 673 C C . THR A 1 84 ? -8.583 1.013 8.939 1.00 92.25 84 THR A C 1
ATOM 675 O O . THR A 1 84 ? -9.312 1.646 9.697 1.00 92.25 84 THR A O 1
ATOM 678 N N . ALA A 1 85 ? -7.264 0.966 9.122 1.00 95.00 85 ALA A N 1
ATOM 679 C CA . ALA A 1 85 ? -6.522 1.744 10.107 1.00 95.00 85 ALA A CA 1
ATOM 680 C C . ALA A 1 85 ? -5.613 2.761 9.399 1.00 95.00 85 ALA A C 1
ATOM 682 O O . ALA A 1 85 ? -4.680 2.377 8.693 1.00 95.00 85 ALA A O 1
ATOM 683 N N . CYS A 1 86 ? -5.861 4.054 9.597 1.00 95.31 86 CYS A N 1
ATOM 684 C CA . CYS A 1 86 ? -5.099 5.146 8.997 1.00 95.31 86 CYS A CA 1
ATOM 685 C C . CYS A 1 86 ? -4.189 5.821 10.018 1.00 95.31 86 CYS A C 1
ATOM 687 O O . CYS A 1 86 ? -4.645 6.355 11.027 1.00 95.31 86 CYS A O 1
ATOM 689 N N . PHE A 1 87 ? -2.896 5.853 9.725 1.00 96.50 87 PHE A N 1
ATOM 690 C CA . PHE A 1 87 ? -1.894 6.546 10.517 1.00 96.50 87 PHE A CA 1
ATOM 691 C C . PHE A 1 87 ? -1.477 7.843 9.839 1.00 96.50 87 PHE A C 1
ATOM 693 O O . PHE A 1 87 ? -1.258 7.867 8.631 1.00 96.50 87 PHE A O 1
ATOM 700 N N . VAL A 1 88 ? -1.314 8.903 10.622 1.00 96.25 88 VAL A N 1
ATOM 701 C CA . VAL A 1 88 ? -1.105 10.271 10.133 1.00 96.25 88 VAL A CA 1
ATOM 702 C C . VAL A 1 88 ? 0.162 10.860 10.757 1.00 96.25 88 VAL A C 1
ATOM 704 O O . VAL A 1 88 ? 0.392 10.719 11.956 1.00 96.25 88 VAL A O 1
ATOM 707 N N . ASP A 1 89 ? 0.995 11.549 9.976 1.00 96.69 89 ASP A N 1
ATOM 708 C CA . ASP A 1 89 ? 2.107 12.328 10.535 1.00 96.69 89 ASP A CA 1
ATOM 709 C C . ASP A 1 89 ? 1.603 13.687 11.037 1.00 96.69 89 ASP A C 1
ATOM 711 O O . ASP A 1 89 ? 1.328 14.612 10.266 1.00 96.69 89 ASP A O 1
ATOM 715 N N . LEU A 1 90 ? 1.512 13.825 12.361 1.00 96.88 90 LEU A N 1
ATOM 716 C CA . LEU A 1 90 ? 1.053 15.060 13.004 1.00 96.88 90 LEU A CA 1
ATOM 717 C C . LEU A 1 90 ? 1.953 16.262 12.705 1.00 96.88 90 LEU A C 1
ATOM 719 O O . LEU A 1 90 ? 1.457 17.391 12.659 1.00 96.88 90 LEU A O 1
ATOM 723 N N . ASN A 1 91 ? 3.246 16.047 12.441 1.00 96.50 91 ASN A N 1
ATOM 724 C CA . ASN A 1 91 ? 4.183 17.120 12.091 1.00 96.50 91 ASN A CA 1
ATOM 725 C C . ASN A 1 91 ? 3.908 17.687 10.690 1.00 96.50 91 ASN A C 1
ATOM 727 O O . ASN A 1 91 ? 4.442 18.738 10.327 1.00 96.50 91 ASN A O 1
ATOM 731 N N . LYS A 1 92 ? 3.085 16.992 9.899 1.00 95.69 92 LYS A N 1
ATOM 732 C CA . LYS A 1 92 ? 2.652 17.375 8.552 1.00 95.69 92 LYS A CA 1
ATOM 733 C C . LYS A 1 92 ? 1.146 17.635 8.470 1.00 95.69 92 LYS A C 1
ATOM 735 O O . LYS A 1 92 ? 0.641 17.854 7.372 1.00 95.69 92 LYS A O 1
ATOM 740 N N . SER A 1 93 ? 0.447 17.685 9.607 1.00 94.00 93 SER A N 1
ATOM 741 C CA . SER A 1 93 ? -1.011 17.875 9.702 1.00 94.00 93 SER A CA 1
ATOM 742 C C . SER A 1 93 ? -1.539 19.041 8.862 1.00 94.00 93 SER A C 1
ATOM 744 O O . SER A 1 93 ? -2.538 18.881 8.171 1.00 94.00 93 SER A O 1
ATOM 746 N N . SER A 1 94 ? -0.845 20.183 8.832 1.00 92.38 94 SER A N 1
ATOM 747 C CA . SER A 1 94 ? -1.243 21.324 7.997 1.00 92.38 94 SER A CA 1
ATOM 748 C C . SER A 1 94 ? -1.267 20.987 6.505 1.00 92.38 94 SER A C 1
ATOM 750 O O . SER A 1 94 ? -2.209 21.354 5.816 1.00 92.38 94 SER A O 1
ATOM 752 N N . VAL A 1 95 ? -0.278 20.250 5.994 1.00 88.25 95 VAL A N 1
ATOM 753 C CA . VAL A 1 95 ? -0.250 19.824 4.584 1.00 88.25 95 VAL A CA 1
ATOM 754 C C . VAL A 1 95 ? -1.364 18.816 4.303 1.00 88.25 95 VAL A C 1
ATOM 756 O O . VAL A 1 95 ? -1.993 18.875 3.248 1.00 88.25 95 VAL A O 1
ATOM 759 N N . ILE A 1 96 ? -1.636 17.933 5.267 1.00 89.25 96 ILE A N 1
ATOM 760 C CA . ILE A 1 96 ? -2.672 16.901 5.161 1.00 89.25 96 ILE A CA 1
ATOM 761 C C . ILE A 1 96 ? -4.063 17.534 5.060 1.00 89.25 96 ILE A C 1
ATOM 763 O O . ILE A 1 96 ? -4.804 17.212 4.133 1.00 89.25 96 ILE A O 1
ATOM 767 N N . ILE A 1 97 ? -4.369 18.488 5.947 1.00 90.06 97 ILE A N 1
ATOM 768 C CA . ILE A 1 97 ? -5.647 19.216 6.015 1.00 90.06 97 ILE A CA 1
ATOM 769 C C . ILE A 1 97 ? -6.000 19.891 4.680 1.00 90.06 97 ILE A C 1
ATOM 771 O O . ILE A 1 97 ? -7.156 19.867 4.265 1.00 90.06 97 ILE A O 1
ATOM 775 N N . TYR A 1 98 ? -5.022 20.495 3.998 1.00 84.50 98 TYR A N 1
ATOM 776 C CA . TYR A 1 98 ? -5.299 21.326 2.819 1.00 84.50 98 TYR A CA 1
ATOM 777 C C . TYR A 1 98 ? -5.187 20.609 1.477 1.00 84.50 98 TYR A C 1
ATOM 779 O O . TYR A 1 98 ? -5.682 21.138 0.485 1.00 84.50 98 TYR A O 1
ATOM 787 N N . ASN A 1 99 ? -4.492 19.473 1.403 1.00 72.31 99 ASN A N 1
ATOM 788 C CA . ASN A 1 99 ? -4.039 18.970 0.110 1.00 72.31 99 ASN A CA 1
ATOM 789 C C . ASN A 1 99 ? -3.986 17.447 0.027 1.00 72.31 99 ASN A C 1
ATOM 791 O O . ASN A 1 99 ? -3.105 16.930 -0.645 1.00 72.31 99 ASN A O 1
ATOM 795 N N . THR A 1 100 ? -4.842 16.698 0.728 1.00 71.06 100 THR A N 1
ATOM 796 C CA . THR A 1 100 ? -4.823 15.227 0.636 1.00 71.06 100 THR A CA 1
ATOM 797 C C . THR A 1 100 ? -6.177 14.614 0.334 1.00 71.06 100 THR A C 1
ATOM 799 O O . THR A 1 100 ? -7.213 15.076 0.807 1.00 71.06 100 THR A O 1
ATOM 802 N N . THR A 1 101 ? -6.143 13.508 -0.411 1.00 75.25 101 THR A N 1
ATOM 803 C CA . THR A 1 101 ? -7.309 12.652 -0.659 1.00 75.25 101 THR A CA 1
ATOM 804 C C . THR A 1 101 ? -7.884 12.070 0.633 1.00 75.25 101 THR A C 1
ATOM 806 O O . THR A 1 101 ? -9.093 11.918 0.722 1.00 75.25 101 THR A O 1
ATOM 809 N N . LEU A 1 102 ? -7.068 11.861 1.679 1.00 78.38 102 LEU A N 1
ATOM 810 C CA . LEU A 1 102 ? -7.535 11.362 2.982 1.00 78.38 102 LEU A CA 1
ATOM 811 C C . LEU A 1 102 ? -8.640 12.230 3.574 1.00 78.38 102 LEU A C 1
ATOM 813 O O . LEU A 1 102 ? -9.618 11.711 4.090 1.00 78.38 102 LEU A O 1
ATOM 817 N N . VAL A 1 103 ? -8.484 13.551 3.503 1.00 82.06 103 VAL A N 1
ATOM 818 C CA . VAL A 1 103 ? -9.469 14.504 4.027 1.00 82.06 103 VAL A CA 1
ATOM 819 C C . VAL A 1 103 ? -10.761 14.470 3.216 1.00 82.06 103 VAL A C 1
ATOM 821 O O . VAL A 1 103 ? -11.842 14.634 3.780 1.00 82.06 103 VAL A O 1
ATOM 824 N N . ARG A 1 104 ? -10.653 14.250 1.902 1.00 81.75 104 ARG A N 1
ATOM 825 C CA . ARG A 1 104 ? -11.810 14.098 1.016 1.00 81.75 104 ARG A CA 1
ATOM 826 C C . ARG A 1 104 ? -12.565 12.805 1.313 1.00 81.75 104 ARG A C 1
ATOM 828 O O . ARG A 1 104 ? -13.787 12.839 1.410 1.00 81.75 104 ARG A O 1
ATOM 835 N N . ASP A 1 105 ? -11.837 11.704 1.462 1.00 80.75 105 ASP A N 1
ATOM 836 C CA . ASP A 1 105 ? -12.409 10.372 1.649 1.00 80.75 105 ASP A CA 1
ATOM 837 C C . ASP A 1 105 ? -12.904 10.162 3.093 1.00 80.75 105 ASP A C 1
ATOM 839 O O . ASP A 1 105 ? -13.894 9.468 3.309 1.00 80.75 105 ASP A O 1
ATOM 843 N N . TYR A 1 106 ? -12.275 10.822 4.076 1.00 88.38 106 TYR A N 1
ATOM 844 C CA . TYR A 1 106 ? -12.611 10.729 5.502 1.00 88.38 106 TYR A CA 1
ATOM 845 C C . TYR A 1 106 ? -12.654 12.114 6.180 1.00 88.38 106 TYR A C 1
ATOM 847 O O . TYR A 1 106 ? -11.739 12.485 6.929 1.00 88.38 106 TYR A O 1
ATOM 855 N N . PRO A 1 107 ? -13.740 12.889 5.993 1.00 92.00 107 PRO A N 1
ATOM 856 C CA . PRO A 1 107 ? -13.867 14.241 6.545 1.00 92.00 107 PRO A CA 1
ATOM 857 C C . PRO A 1 107 ? -13.685 14.323 8.068 1.00 92.00 107 PRO A C 1
ATOM 859 O O . PRO A 1 107 ? -13.148 15.306 8.574 1.00 92.00 107 PRO A O 1
ATOM 862 N N . MET A 1 108 ? -14.054 13.273 8.810 1.00 92.25 108 MET A N 1
ATOM 863 C CA . MET A 1 108 ? -13.894 13.219 10.270 1.00 92.25 108 MET A CA 1
ATOM 864 C C . MET A 1 108 ? -12.425 13.276 10.719 1.00 92.25 108 MET A C 1
ATOM 866 O O . MET A 1 108 ? -12.123 13.845 11.768 1.00 92.25 108 MET A O 1
ATOM 870 N N . ILE A 1 109 ? -11.492 12.742 9.919 1.00 94.06 109 ILE A N 1
ATOM 871 C CA . ILE A 1 109 ? -10.056 12.864 10.206 1.00 94.06 109 ILE A CA 1
ATOM 872 C C . ILE A 1 109 ? -9.642 14.333 10.110 1.00 94.06 109 ILE A C 1
ATOM 874 O O . ILE A 1 109 ? -8.924 14.835 10.973 1.00 94.06 109 ILE A O 1
ATOM 878 N N . ASN A 1 110 ? -10.137 15.050 9.100 1.00 93.50 110 ASN A N 1
ATOM 879 C CA . ASN A 1 110 ? -9.862 16.474 8.938 1.00 93.50 110 ASN A CA 1
ATOM 880 C C . ASN A 1 110 ? -10.402 17.307 10.101 1.00 93.50 110 ASN A C 1
ATOM 882 O O . ASN A 1 110 ? -9.708 18.196 10.591 1.00 93.50 110 ASN A O 1
ATOM 886 N N . GLU A 1 111 ? -11.622 17.015 10.553 1.00 93.44 111 GLU A N 1
ATOM 887 C CA . GLU A 1 111 ? -12.216 17.677 11.714 1.00 93.44 111 GLU A CA 1
ATOM 888 C C . GLU A 1 111 ? -11.366 17.461 12.971 1.00 93.44 111 GLU A C 1
ATOM 890 O O . GLU A 1 111 ? -11.059 18.431 13.667 1.00 93.44 111 GLU A O 1
ATOM 895 N N . SER A 1 112 ? -10.913 16.226 13.221 1.00 94.50 112 SER A N 1
ATOM 896 C CA . SER A 1 112 ? -10.055 15.905 14.369 1.00 94.50 112 SER A CA 1
ATOM 897 C C . SER A 1 112 ? -8.705 16.634 14.296 1.00 94.50 112 SER A C 1
ATOM 899 O O . SER A 1 112 ? -8.305 17.311 15.250 1.00 94.50 112 SER A O 1
ATOM 901 N N . LEU A 1 113 ? -8.036 16.600 13.138 1.00 94.88 113 LEU A N 1
ATOM 902 C CA . LEU A 1 113 ? -6.764 17.303 12.930 1.00 94.88 113 LEU A CA 1
ATOM 903 C C . LEU A 1 113 ? -6.921 18.830 13.037 1.00 94.88 113 LEU A C 1
ATOM 905 O O . LEU A 1 113 ? -6.091 19.495 13.659 1.00 94.88 113 LEU A O 1
ATOM 909 N N . SER A 1 114 ? -7.999 19.394 12.486 1.00 93.94 114 SER A N 1
ATOM 910 C CA . SER A 1 114 ? -8.285 20.836 12.523 1.00 93.94 114 SER A CA 1
ATOM 911 C C . SER A 1 114 ? -8.667 21.331 13.918 1.00 93.94 114 SER A C 1
ATOM 913 O O . SER A 1 114 ? -8.360 22.469 14.272 1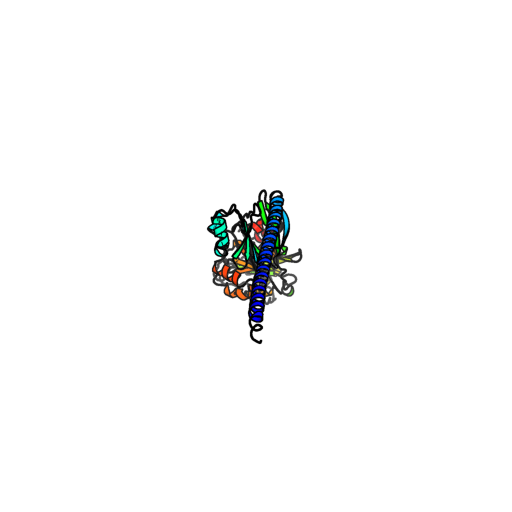.00 93.94 114 SER A O 1
ATOM 915 N N . ALA A 1 115 ? -9.291 20.479 14.736 1.00 94.56 115 ALA A N 1
ATOM 916 C CA . ALA A 1 115 ? -9.566 20.764 16.142 1.00 94.56 115 ALA A CA 1
ATOM 917 C C . ALA A 1 115 ? -8.291 20.800 17.009 1.00 94.56 115 ALA A C 1
ATOM 919 O O . ALA A 1 115 ? -8.351 21.193 18.176 1.00 94.56 115 ALA A O 1
ATOM 920 N N . GLY A 1 116 ? -7.135 20.415 16.454 1.00 91.38 116 GLY A N 1
ATOM 921 C CA . GLY A 1 116 ? -5.884 20.296 17.198 1.00 91.38 116 GLY A CA 1
ATOM 922 C C . GLY A 1 116 ? -5.857 19.069 18.107 1.00 91.38 116 GLY A C 1
ATOM 923 O O . GLY A 1 116 ? -5.096 19.041 19.079 1.00 91.38 116 GLY A O 1
ATOM 924 N N . ASN A 1 117 ? -6.681 18.057 17.820 1.00 92.56 117 ASN A N 1
ATOM 925 C CA . ASN A 1 117 ? -6.587 16.787 18.517 1.00 92.56 117 ASN A CA 1
ATOM 926 C C . ASN A 1 117 ? -5.271 16.121 18.108 1.00 92.56 117 ASN A C 1
ATOM 928 O O . ASN A 1 117 ? -4.999 15.894 16.933 1.00 92.56 117 ASN A O 1
ATOM 932 N N . ASN A 1 118 ? -4.443 15.770 19.089 1.00 94.81 118 ASN A N 1
ATOM 933 C CA . ASN A 1 118 ? -3.167 15.093 18.849 1.00 94.81 118 ASN A CA 1
ATOM 934 C C . ASN A 1 118 ? -3.374 13.595 18.572 1.00 94.81 118 ASN A C 1
ATOM 936 O O . ASN A 1 118 ? -2.707 12.765 19.179 1.00 94.81 118 ASN A O 1
ATOM 940 N N . LYS A 1 119 ? -4.345 13.229 17.735 1.00 97.31 119 LYS A N 1
ATOM 941 C CA . LYS A 1 119 ? -4.678 11.842 17.393 1.00 97.31 119 LYS A CA 1
ATOM 942 C C . LYS A 1 119 ? -4.129 11.524 16.015 1.00 97.31 119 LYS A C 1
ATOM 944 O O . LYS A 1 119 ? -4.275 12.316 15.093 1.00 97.31 119 LYS A O 1
ATOM 949 N N . ASN A 1 120 ? -3.433 10.400 15.900 1.00 97.12 120 ASN A N 1
ATOM 950 C CA . ASN A 1 120 ? -2.658 10.069 14.708 1.00 97.12 120 ASN A CA 1
ATOM 951 C C . ASN A 1 120 ? -2.800 8.625 14.240 1.00 97.12 120 ASN A C 1
ATOM 953 O O . ASN A 1 120 ? -2.095 8.216 13.321 1.00 97.12 120 ASN A O 1
ATOM 957 N N . LEU A 1 121 ? -3.712 7.881 14.859 1.00 97.38 121 LEU A N 1
ATOM 958 C CA . LEU A 1 121 ? -4.229 6.615 14.374 1.00 97.38 121 LEU A CA 1
ATOM 959 C C . LEU A 1 121 ? -5.755 6.682 14.411 1.00 97.38 121 LEU A C 1
ATOM 961 O O . LEU A 1 121 ? -6.332 6.928 15.469 1.00 97.38 121 LEU A O 1
ATOM 965 N N . PHE A 1 122 ? -6.380 6.449 13.265 1.00 97.06 122 PHE A N 1
ATOM 966 C CA . PHE A 1 122 ? -7.823 6.474 13.071 1.00 97.06 122 PHE A CA 1
ATOM 967 C C . PHE A 1 122 ? -8.275 5.102 12.583 1.00 97.06 122 PHE A C 1
ATOM 969 O O . PHE A 1 122 ? -7.776 4.613 11.569 1.00 97.06 122 PHE A O 1
ATOM 976 N N . PHE A 1 123 ? -9.200 4.479 13.302 1.00 96.38 123 PHE A N 1
ATOM 977 C CA . PHE A 1 123 ? -9.863 3.256 12.867 1.00 96.38 123 PHE A CA 1
ATOM 978 C C . PHE A 1 123 ? -11.164 3.619 12.165 1.00 96.38 123 PHE A C 1
ATOM 980 O O . PHE A 1 123 ? -11.929 4.446 12.666 1.00 96.38 123 PHE A O 1
ATOM 987 N N . ILE A 1 124 ? -11.388 3.018 11.001 1.00 95.38 124 ILE A N 1
ATOM 988 C CA . ILE A 1 124 ? -12.450 3.380 10.071 1.00 95.38 124 ILE A CA 1
ATOM 989 C C . ILE A 1 124 ? -13.258 2.133 9.710 1.00 95.38 124 ILE A C 1
ATOM 991 O O . ILE A 1 124 ? -12.684 1.109 9.336 1.00 95.38 124 ILE A O 1
ATOM 995 N N . ASP A 1 125 ? -14.577 2.255 9.808 1.00 93.94 125 ASP A N 1
ATOM 996 C CA . ASP A 1 125 ? -15.580 1.265 9.401 1.00 93.94 125 ASP A CA 1
ATOM 997 C C . ASP A 1 125 ? -16.596 1.972 8.498 1.00 93.94 125 ASP A C 1
ATOM 999 O O . ASP A 1 125 ? -17.153 2.998 8.901 1.00 93.94 125 ASP A O 1
ATOM 1003 N N . ASP A 1 126 ? -16.770 1.497 7.261 1.00 89.44 126 ASP A N 1
ATOM 1004 C CA . ASP A 1 126 ? -17.665 2.107 6.260 1.00 89.44 126 ASP A CA 1
ATOM 1005 C C . ASP A 1 126 ? -17.572 3.652 6.211 1.00 89.44 126 ASP A C 1
ATOM 1007 O O . ASP A 1 126 ? -18.543 4.380 6.425 1.00 89.44 126 ASP A O 1
ATOM 1011 N N . PHE A 1 127 ? -16.353 4.171 6.014 1.00 86.38 127 PHE A N 1
ATOM 1012 C CA . PHE A 1 127 ? -16.016 5.608 5.965 1.00 86.38 127 PHE A CA 1
ATOM 1013 C C . PHE A 1 127 ? -16.210 6.415 7.261 1.00 86.38 127 PHE A C 1
ATOM 1015 O O . PHE A 1 127 ? -15.872 7.601 7.298 1.00 86.38 127 PHE A O 1
ATOM 1022 N N . ASN A 1 128 ? -16.687 5.802 8.344 1.00 92.62 128 ASN A N 1
ATOM 1023 C CA . ASN A 1 128 ? -16.854 6.463 9.633 1.00 92.62 128 ASN A CA 1
ATOM 1024 C C . ASN A 1 128 ? -15.661 6.179 10.543 1.00 92.62 128 ASN A C 1
ATOM 1026 O O . ASN A 1 128 ? -15.249 5.033 10.717 1.00 92.62 128 ASN A O 1
ATOM 1030 N N . VAL A 1 129 ? -15.119 7.227 11.169 1.00 94.00 129 VAL A N 1
ATOM 1031 C CA . VAL A 1 129 ? -14.090 7.061 12.202 1.00 94.00 129 VAL A CA 1
ATOM 1032 C C . VAL A 1 129 ? -14.764 6.507 13.454 1.00 94.00 129 VAL A C 1
ATOM 1034 O O . VAL A 1 129 ? -15.489 7.226 14.143 1.00 94.00 129 VAL A O 1
ATOM 1037 N N . VAL A 1 130 ? -14.524 5.228 13.747 1.00 94.94 130 VAL A N 1
ATOM 1038 C CA . VAL A 1 130 ? -15.061 4.561 14.943 1.00 94.94 130 VAL A CA 1
ATOM 1039 C C . VAL A 1 130 ? -14.230 4.878 16.180 1.00 94.94 130 VAL A C 1
ATOM 1041 O O . VAL A 1 130 ? -14.761 4.958 17.288 1.00 94.94 130 VAL A O 1
ATOM 1044 N N . GLU A 1 131 ? -12.924 5.087 16.002 1.00 95.06 131 GLU A N 1
ATOM 1045 C CA . GLU A 1 131 ? -11.995 5.265 17.112 1.00 95.06 131 GLU A CA 1
ATOM 1046 C C . GLU A 1 131 ? -10.736 6.044 16.695 1.00 95.06 131 GLU A C 1
ATOM 1048 O O . GLU A 1 131 ? -10.233 5.893 15.580 1.00 95.06 131 GLU A O 1
ATOM 1053 N N . GLU A 1 132 ? -10.206 6.866 17.609 1.00 96.38 132 GLU A N 1
ATOM 1054 C CA . GLU A 1 132 ? -9.023 7.705 17.385 1.00 96.38 132 GLU A CA 1
ATOM 1055 C C . GLU A 1 132 ? -8.024 7.648 18.558 1.00 96.38 132 GLU A C 1
ATOM 1057 O O . GLU A 1 132 ? -8.303 7.983 19.719 1.00 96.38 132 GLU A O 1
ATOM 1062 N N . LEU A 1 133 ? -6.789 7.251 18.252 1.00 97.12 133 LEU A N 1
ATOM 1063 C CA . LEU A 1 133 ? -5.723 7.033 19.227 1.00 97.12 133 LEU A CA 1
ATOM 1064 C C . LEU A 1 133 ? -4.524 7.948 18.969 1.00 97.12 133 LEU A C 1
ATOM 1066 O O . LEU A 1 133 ? -4.257 8.378 17.846 1.00 97.12 133 LEU A O 1
ATOM 1070 N N . TYR A 1 134 ? -3.785 8.243 20.040 1.00 97.38 134 TYR A N 1
ATOM 1071 C CA . TYR A 1 134 ? -2.441 8.792 19.917 1.00 97.38 134 TYR A CA 1
ATOM 1072 C C . TYR A 1 134 ? -1.446 7.674 20.186 1.00 97.38 134 TYR A C 1
ATOM 1074 O O . TYR A 1 134 ? -1.354 7.176 21.305 1.00 97.38 134 TYR A O 1
ATOM 1082 N N . VAL A 1 135 ? -0.688 7.295 19.167 1.00 97.50 135 VAL A N 1
ATOM 1083 C CA . VAL A 1 135 ? 0.191 6.122 19.230 1.00 97.50 135 VAL A CA 1
ATOM 1084 C C . VAL A 1 135 ? 1.675 6.480 19.257 1.00 97.50 135 VAL A C 1
ATOM 1086 O O . VAL A 1 135 ? 2.528 5.626 19.056 1.00 97.50 135 VAL A O 1
ATOM 1089 N N . GLY A 1 136 ? 2.007 7.739 19.544 1.00 97.12 136 GLY A N 1
ATOM 1090 C CA . GLY A 1 136 ? 3.385 8.236 19.554 1.00 97.12 136 GLY A CA 1
ATOM 1091 C C . GLY A 1 136 ? 3.753 8.968 18.265 1.00 97.12 136 GLY A C 1
ATOM 1092 O O . GLY A 1 136 ? 2.884 9.362 17.489 1.00 97.12 136 GLY A O 1
ATOM 1093 N N . ASN A 1 137 ? 5.046 9.214 18.046 1.00 97.31 137 ASN A N 1
ATOM 1094 C CA . ASN A 1 137 ? 5.513 10.017 16.914 1.00 97.31 137 ASN A CA 1
ATOM 1095 C C . ASN A 1 137 ? 5.634 9.166 15.640 1.00 97.31 137 ASN A C 1
ATOM 1097 O O . ASN A 1 137 ? 6.641 8.484 15.433 1.00 97.31 137 ASN A O 1
ATOM 1101 N N . VAL A 1 138 ? 4.602 9.215 14.796 1.00 97.31 138 VAL A N 1
ATOM 1102 C CA . VAL A 1 138 ? 4.619 8.619 13.456 1.00 97.31 138 VAL A CA 1
ATOM 1103 C C . VAL A 1 138 ? 5.108 9.654 12.454 1.00 97.31 138 VAL A C 1
ATOM 1105 O O . VAL A 1 138 ? 4.672 10.802 12.504 1.00 97.31 138 VAL A O 1
ATOM 1108 N N . CYS A 1 139 ? 5.999 9.250 11.553 1.00 95.50 139 CYS A N 1
ATOM 1109 C CA . CYS A 1 139 ? 6.505 10.123 10.502 1.00 95.50 139 CYS A CA 1
ATOM 1110 C C . CYS A 1 139 ? 6.476 9.462 9.131 1.00 95.50 139 CYS A C 1
ATOM 1112 O O . CYS A 1 139 ? 6.681 8.252 8.984 1.00 95.50 139 CYS A O 1
ATOM 1114 N N . PHE A 1 140 ? 6.270 10.295 8.120 1.00 89.06 140 PHE A N 1
ATOM 1115 C CA . PHE A 1 140 ? 6.351 9.902 6.724 1.00 89.06 140 PHE A CA 1
ATOM 1116 C C . PHE A 1 140 ? 7.247 10.901 5.997 1.00 89.06 140 PHE A C 1
ATOM 1118 O O . PHE A 1 140 ? 7.017 12.109 6.027 1.00 89.06 140 PHE A O 1
ATOM 1125 N N . ASP A 1 141 ? 8.273 10.398 5.314 1.00 78.81 141 ASP A N 1
ATOM 1126 C CA . ASP A 1 141 ? 9.234 11.242 4.590 1.00 78.81 141 ASP A CA 1
ATOM 1127 C C . ASP A 1 141 ? 8.643 11.828 3.291 1.00 78.81 141 ASP A C 1
ATOM 1129 O O . ASP A 1 141 ? 9.326 12.526 2.541 1.00 78.81 141 ASP A O 1
ATOM 1133 N N . TYR A 1 142 ? 7.376 11.531 2.995 1.00 72.25 142 TYR A N 1
ATOM 1134 C CA . TYR A 1 142 ? 6.762 11.778 1.701 1.00 72.25 142 TYR A CA 1
ATOM 1135 C C . TYR A 1 142 ? 5.266 12.049 1.789 1.00 72.25 142 TYR A C 1
ATOM 1137 O O . TYR A 1 142 ? 4.557 11.531 2.653 1.00 72.25 142 TYR A O 1
ATOM 1145 N N . TYR A 1 143 ? 4.793 12.837 0.828 1.00 70.88 143 TYR A N 1
ATOM 1146 C CA . TYR A 1 143 ? 3.375 13.026 0.572 1.00 70.88 143 TYR A CA 1
ATOM 1147 C C . TYR A 1 143 ? 2.730 11.671 0.186 1.00 70.88 143 TYR A C 1
ATOM 1149 O O . TYR A 1 143 ? 3.331 10.938 -0.600 1.00 70.88 143 TYR A O 1
ATOM 1157 N N . PRO A 1 144 ? 1.549 11.309 0.729 1.00 81.06 144 PRO A N 1
ATOM 1158 C CA . PRO A 1 144 ? 0.595 12.209 1.373 1.00 81.06 144 PRO A CA 1
ATOM 1159 C C . PRO A 1 144 ? 0.713 12.332 2.902 1.00 81.06 144 PRO A C 1
ATOM 1161 O O . PRO A 1 144 ? -0.183 12.870 3.541 1.00 81.06 144 PRO A O 1
ATOM 1164 N N . PHE A 1 145 ? 1.826 11.899 3.496 1.00 89.69 145 PHE A N 1
ATOM 1165 C CA . PHE A 1 145 ? 2.099 11.978 4.937 1.00 89.69 145 PHE A CA 1
ATOM 1166 C C . PHE A 1 145 ? 1.116 11.204 5.832 1.00 89.69 145 PHE A C 1
ATOM 1168 O O . PHE A 1 145 ? 0.941 11.515 7.013 1.00 89.69 145 PHE A O 1
ATOM 1175 N N . TYR A 1 146 ? 0.494 10.171 5.273 1.00 91.69 146 TYR A N 1
ATOM 1176 C CA . TYR A 1 146 ? -0.323 9.205 5.990 1.00 91.69 146 TYR A CA 1
ATOM 1177 C C . TYR A 1 146 ? -0.182 7.823 5.338 1.00 91.69 146 TYR A C 1
ATOM 1179 O O . TYR A 1 146 ? 0.261 7.710 4.194 1.00 91.69 146 TYR A O 1
ATOM 1187 N N . SER A 1 147 ? -0.576 6.773 6.055 1.00 88.62 147 SER A N 1
ATOM 1188 C CA . SER A 1 147 ? -0.688 5.417 5.513 1.00 88.62 147 SER A CA 1
ATOM 1189 C C . SER A 1 147 ? -1.910 4.721 6.093 1.00 88.62 147 SER A C 1
ATOM 1191 O O . SER A 1 147 ? -2.074 4.667 7.312 1.00 88.62 147 SER A O 1
ATOM 1193 N N . CYS A 1 148 ? -2.766 4.206 5.214 1.00 89.38 148 CYS A N 1
ATOM 1194 C CA . CYS A 1 148 ? -3.957 3.450 5.575 1.00 89.38 148 CYS A CA 1
ATOM 1195 C C . CYS A 1 148 ? -3.748 1.968 5.260 1.00 89.38 148 CYS A C 1
ATOM 1197 O O . CYS A 1 148 ? -3.303 1.606 4.170 1.00 89.38 148 CYS A O 1
ATOM 1199 N N . LEU A 1 149 ? -4.054 1.113 6.230 1.00 88.75 149 LEU A N 1
ATOM 1200 C CA . LEU A 1 149 ? -3.885 -0.332 6.153 1.00 88.75 149 LEU A CA 1
ATOM 1201 C C . LEU A 1 149 ? -5.241 -1.007 6.337 1.00 88.75 149 LEU A C 1
ATOM 1203 O O . LEU A 1 149 ? -5.937 -0.721 7.306 1.00 88.75 149 LEU A O 1
ATOM 1207 N N . SER A 1 150 ? -5.590 -1.925 5.439 1.00 87.19 150 SER A N 1
ATOM 1208 C CA . SER A 1 150 ? -6.771 -2.778 5.592 1.00 87.19 150 SER A CA 1
ATOM 1209 C C . SER A 1 150 ? -6.609 -3.715 6.789 1.00 87.19 150 SER A C 1
ATOM 1211 O O . SER A 1 150 ? -5.515 -4.250 7.001 1.00 87.19 150 SER A O 1
ATOM 1213 N N . THR A 1 151 ? -7.694 -3.985 7.508 1.00 91.81 151 THR A N 1
ATOM 1214 C CA . THR A 1 151 ? -7.691 -4.797 8.736 1.00 91.81 151 THR A CA 1
ATOM 1215 C C . THR A 1 151 ? -8.575 -6.042 8.611 1.00 91.81 151 THR A C 1
ATOM 1217 O O . THR A 1 151 ? -9.562 -6.188 9.336 1.00 91.81 151 THR A O 1
ATOM 1220 N N . PRO A 1 152 ? -8.243 -6.981 7.701 1.00 86.31 152 PRO A N 1
ATOM 1221 C CA . PRO A 1 152 ? -9.071 -8.154 7.451 1.00 86.31 152 PRO A CA 1
ATOM 1222 C C . PRO A 1 152 ? -9.236 -8.990 8.723 1.00 86.31 152 PRO A C 1
ATOM 1224 O O . PRO A 1 152 ? -8.272 -9.255 9.444 1.00 86.31 152 PRO A O 1
ATOM 1227 N N . ASN A 1 153 ? -10.465 -9.440 8.983 1.00 89.56 153 ASN A N 1
ATOM 1228 C CA . ASN A 1 153 ? -10.821 -10.201 10.185 1.00 89.56 153 ASN A CA 1
ATOM 1229 C C . ASN A 1 153 ? -10.482 -9.475 11.503 1.00 89.56 153 ASN A C 1
ATOM 1231 O O . ASN A 1 153 ? -10.161 -10.131 12.495 1.00 89.56 153 ASN A O 1
ATOM 1235 N N . ASN A 1 154 ? -10.543 -8.138 11.520 1.00 93.62 154 ASN A N 1
ATOM 1236 C CA . ASN A 1 154 ? -10.230 -7.291 12.679 1.00 93.62 154 ASN A CA 1
ATOM 1237 C C . ASN A 1 154 ? -8.794 -7.473 13.187 1.00 93.62 154 ASN A C 1
ATOM 1239 O O . ASN A 1 154 ? -8.522 -7.361 14.385 1.00 93.62 154 ASN A O 1
ATOM 1243 N N . VAL A 1 155 ? -7.867 -7.774 12.277 1.00 93.25 155 VAL A N 1
ATOM 1244 C CA . VAL A 1 155 ? -6.442 -7.896 12.578 1.00 93.25 155 VAL A CA 1
ATOM 1245 C C . VAL A 1 155 ? -5.681 -6.799 11.847 1.00 93.25 155 VAL A C 1
ATOM 1247 O O . VAL A 1 155 ? -5.723 -6.706 10.622 1.00 93.25 155 VAL A O 1
ATOM 1250 N N . LEU A 1 156 ? -4.948 -5.985 12.605 1.00 93.88 156 LEU A N 1
ATOM 1251 C CA . LEU A 1 156 ? -4.003 -5.010 12.077 1.00 93.88 156 LEU A CA 1
ATOM 1252 C C . LEU A 1 156 ? -2.596 -5.604 12.083 1.00 93.88 156 LEU A C 1
ATOM 1254 O O . LEU A 1 156 ? -1.918 -5.645 13.111 1.00 93.88 156 LEU A O 1
ATOM 1258 N N . ASP A 1 157 ? -2.158 -6.037 10.906 1.00 91.12 157 ASP A N 1
ATOM 1259 C CA . ASP A 1 157 ? -0.780 -6.434 10.645 1.00 91.12 157 ASP A CA 1
ATOM 1260 C C . ASP A 1 157 ? 0.018 -5.233 10.139 1.00 91.12 157 ASP A C 1
ATOM 1262 O O . ASP A 1 157 ? -0.182 -4.760 9.020 1.00 91.12 157 ASP A O 1
ATOM 1266 N N . VAL A 1 158 ? 0.961 -4.758 10.948 1.00 92.06 158 VAL A N 1
ATOM 1267 C CA . VAL A 1 158 ? 1.752 -3.569 10.627 1.00 92.06 158 VAL A CA 1
ATOM 1268 C C . VAL A 1 158 ? 3.234 -3.814 10.848 1.00 92.06 158 VAL A C 1
ATOM 1270 O O . VAL A 1 158 ? 3.653 -4.479 11.796 1.00 92.06 158 VAL A O 1
ATOM 1273 N N . TRP A 1 159 ? 4.050 -3.272 9.954 1.00 91.00 159 TRP A N 1
ATOM 1274 C CA . TRP A 1 159 ? 5.491 -3.240 10.129 1.00 91.00 159 TRP A CA 1
ATOM 1275 C C . TRP A 1 159 ? 5.895 -1.828 10.501 1.00 91.00 159 TRP A C 1
ATOM 1277 O O . TRP A 1 159 ? 5.495 -0.862 9.860 1.00 91.00 159 TRP A O 1
ATOM 1287 N N . PHE A 1 160 ? 6.685 -1.715 11.553 1.00 93.69 160 PHE A N 1
ATOM 1288 C CA . PHE A 1 160 ? 7.207 -0.445 12.016 1.00 93.69 160 PHE A CA 1
ATOM 1289 C C . PHE A 1 160 ? 8.706 -0.397 11.762 1.00 93.69 160 PHE A C 1
ATOM 1291 O O . PHE A 1 160 ? 9.408 -1.376 12.025 1.00 93.69 160 PHE A O 1
ATOM 1298 N N . GLU A 1 161 ? 9.187 0.748 11.287 1.00 90.62 161 GLU A N 1
ATOM 1299 C CA . GLU A 1 161 ? 10.606 1.042 11.114 1.00 90.62 161 GLU A CA 1
ATOM 1300 C C . GLU A 1 161 ? 10.997 2.280 11.928 1.00 90.62 161 GLU A C 1
ATOM 1302 O O . GLU A 1 161 ? 10.379 3.341 11.825 1.00 90.62 161 GLU A O 1
ATOM 1307 N N . GLY A 1 162 ? 12.060 2.157 12.721 1.00 92.56 162 GLY A N 1
ATOM 1308 C CA . GLY A 1 162 ? 12.617 3.269 13.485 1.00 92.56 162 GLY A CA 1
ATOM 1309 C C . GLY A 1 162 ? 13.323 4.315 12.618 1.00 92.56 162 GLY A C 1
ATOM 1310 O O . GLY A 1 162 ? 14.251 3.993 11.876 1.00 92.56 162 GLY A O 1
ATOM 1311 N N . ARG A 1 163 ? 12.961 5.591 12.780 1.00 90.75 163 ARG A N 1
ATOM 1312 C CA . ARG A 1 163 ? 13.506 6.753 12.055 1.00 90.75 163 ARG A CA 1
ATOM 1313 C C . ARG A 1 163 ? 13.925 7.861 13.033 1.00 90.75 163 ARG A C 1
ATOM 1315 O O . ARG A 1 163 ? 13.317 8.918 13.093 1.00 90.75 163 ARG A O 1
ATOM 1322 N N . ALA A 1 164 ? 14.969 7.597 13.825 1.00 88.31 164 ALA A N 1
ATOM 1323 C CA . ALA A 1 164 ? 15.694 8.581 14.651 1.00 88.31 164 ALA A CA 1
ATOM 1324 C C . ALA A 1 164 ? 14.806 9.662 15.316 1.00 88.31 164 ALA A C 1
ATOM 1326 O O . ALA A 1 164 ? 14.959 10.854 15.058 1.00 88.31 164 ALA A O 1
ATOM 1327 N N . GLY A 1 165 ? 13.890 9.237 16.192 1.00 93.31 165 GLY A N 1
ATOM 1328 C CA . GLY A 1 165 ? 12.955 10.116 16.909 1.00 93.31 165 GLY A CA 1
ATOM 1329 C C . GLY A 1 165 ? 11.495 9.996 16.462 1.00 93.31 165 GLY A C 1
ATOM 1330 O O . GLY A 1 165 ? 10.608 10.530 17.127 1.00 93.31 165 GLY A O 1
ATOM 1331 N N . CYS A 1 166 ? 11.230 9.264 15.384 1.00 97.12 166 CYS A N 1
ATOM 1332 C CA . CYS A 1 166 ? 9.893 8.853 14.970 1.00 97.12 166 CYS A CA 1
ATOM 1333 C C . CYS A 1 166 ? 9.905 7.416 14.438 1.00 97.12 166 CYS A C 1
ATOM 1335 O O . CYS A 1 166 ? 10.967 6.815 14.267 1.00 97.12 166 CYS A O 1
ATOM 1337 N N . THR A 1 167 ? 8.724 6.858 14.201 1.00 96.25 167 THR A N 1
ATOM 1338 C CA . THR A 1 167 ? 8.546 5.540 13.587 1.00 96.25 167 THR A CA 1
ATOM 1339 C C . THR A 1 167 ? 7.732 5.704 12.316 1.00 96.25 167 THR A C 1
ATOM 1341 O O . THR A 1 167 ? 6.715 6.392 12.319 1.00 96.25 167 THR A O 1
ATOM 1344 N N . THR A 1 168 ? 8.171 5.087 11.225 1.00 93.19 168 THR A N 1
ATOM 1345 C CA . THR A 1 168 ? 7.395 5.045 9.986 1.00 93.19 168 THR A CA 1
ATOM 1346 C C . THR A 1 168 ? 6.736 3.686 9.818 1.00 93.19 168 THR A C 1
ATOM 1348 O O . THR A 1 168 ? 7.160 2.683 10.406 1.00 93.19 168 THR A O 1
ATOM 1351 N N . ILE A 1 169 ? 5.669 3.663 9.031 1.00 90.06 169 ILE A N 1
ATOM 1352 C CA . ILE A 1 169 ? 4.946 2.441 8.707 1.00 90.06 169 ILE A CA 1
ATOM 1353 C C . ILE A 1 169 ? 5.554 1.871 7.452 1.00 90.06 169 ILE A C 1
ATOM 1355 O O . ILE A 1 169 ? 5.559 2.493 6.392 1.00 90.06 169 ILE A O 1
ATOM 1359 N N . TYR A 1 170 ? 6.090 0.677 7.614 1.00 77.06 170 TYR A N 1
ATOM 1360 C CA . TYR A 1 170 ? 6.772 -0.047 6.578 1.00 77.06 170 TYR A CA 1
ATOM 1361 C C . TYR A 1 170 ? 5.789 -0.961 5.851 1.00 77.06 170 TYR A C 1
ATOM 1363 O O . TYR A 1 170 ? 4.977 -1.647 6.475 1.00 77.06 170 TYR A O 1
ATOM 1371 N N . PHE A 1 171 ? 5.877 -1.008 4.526 1.00 66.00 171 PHE A N 1
ATOM 1372 C CA . PHE A 1 171 ? 5.137 -1.989 3.746 1.00 66.00 171 PHE A CA 1
ATOM 1373 C C . PHE A 1 171 ? 5.974 -3.248 3.590 1.00 66.00 171 PHE A C 1
ATOM 1375 O O . PHE A 1 171 ? 7.135 -3.214 3.187 1.00 66.00 171 PHE A O 1
ATOM 1382 N N . ASN A 1 172 ? 5.380 -4.385 3.925 1.00 64.88 172 ASN A N 1
ATOM 1383 C CA . ASN A 1 172 ? 6.047 -5.659 3.757 1.00 64.88 172 ASN A CA 1
ATOM 1384 C C . ASN A 1 172 ? 5.947 -6.113 2.306 1.00 64.88 172 ASN A C 1
ATOM 1386 O O . ASN A 1 172 ? 4.873 -6.461 1.836 1.00 64.88 172 ASN A O 1
ATOM 1390 N N . TRP A 1 173 ? 7.089 -6.196 1.634 1.00 60.38 173 TRP A N 1
ATOM 1391 C CA . TRP A 1 173 ? 7.213 -6.689 0.263 1.00 60.38 173 TRP A CA 1
ATOM 1392 C C . TRP A 1 173 ? 6.657 -8.092 0.036 1.00 60.38 173 TRP A C 1
ATOM 1394 O O . TRP A 1 173 ? 6.249 -8.407 -1.073 1.00 60.38 173 TRP A O 1
ATOM 1404 N N . SER A 1 174 ? 6.598 -8.934 1.072 1.00 57.94 174 SER A N 1
ATOM 1405 C CA . SER A 1 174 ? 5.936 -10.243 0.955 1.00 57.94 174 SER A CA 1
ATOM 1406 C C . SER A 1 174 ? 4.406 -10.161 0.882 1.00 57.94 174 SER A C 1
ATOM 1408 O O . SER A 1 174 ? 3.764 -11.199 0.781 1.00 57.94 174 SER A O 1
ATOM 1410 N N . MET A 1 175 ? 3.824 -8.956 0.929 1.00 59.12 175 MET A N 1
ATOM 1411 C CA . MET A 1 175 ? 2.416 -8.727 0.600 1.00 59.12 175 MET A CA 1
ATOM 1412 C C . MET A 1 175 ? 2.163 -8.659 -0.903 1.00 59.12 175 MET A C 1
ATOM 1414 O O . MET A 1 175 ? 1.017 -8.837 -1.287 1.00 59.12 175 MET A O 1
ATOM 1418 N N . PHE A 1 176 ? 3.181 -8.425 -1.745 1.00 69.75 176 PHE A N 1
ATOM 1419 C CA . PHE A 1 176 ? 2.960 -8.503 -3.187 1.00 69.75 176 PHE A CA 1
ATOM 1420 C C . PHE A 1 176 ? 2.534 -9.930 -3.535 1.00 69.75 176 PHE A C 1
ATOM 1422 O O . PHE A 1 176 ? 3.267 -10.875 -3.207 1.00 69.75 176 PHE A O 1
ATOM 1429 N N . PRO A 1 177 ? 1.362 -10.103 -4.162 1.00 74.56 177 PRO A N 1
ATOM 1430 C CA . PRO A 1 177 ? 0.907 -11.418 -4.549 1.00 74.56 177 PRO A CA 1
ATOM 1431 C C . PRO A 1 177 ? 1.899 -12.088 -5.494 1.00 74.56 177 PRO A C 1
ATOM 1433 O O . PRO A 1 177 ? 2.555 -11.446 -6.314 1.00 74.56 177 PRO A O 1
ATOM 1436 N N . THR A 1 178 ? 1.999 -13.408 -5.398 1.00 81.44 178 THR A N 1
ATOM 1437 C CA . THR A 1 178 ? 2.777 -14.189 -6.357 1.00 81.44 178 THR A CA 1
ATOM 1438 C C . THR A 1 178 ? 1.997 -14.286 -7.661 1.00 81.44 178 THR A C 1
ATOM 1440 O O . THR A 1 178 ? 1.018 -15.029 -7.733 1.00 81.44 178 THR A O 1
ATOM 1443 N N . ASN A 1 179 ? 2.433 -13.558 -8.684 1.00 91.25 179 ASN A N 1
ATOM 1444 C CA . ASN A 1 179 ? 1.913 -13.716 -10.040 1.00 91.25 179 ASN A CA 1
ATOM 1445 C C . ASN A 1 179 ? 2.723 -14.772 -10.795 1.00 91.25 179 ASN A C 1
ATOM 1447 O O . ASN A 1 179 ? 3.910 -14.963 -10.519 1.00 91.25 179 ASN A O 1
ATOM 1451 N N . ASN A 1 180 ? 2.081 -15.444 -11.751 1.00 92.06 180 ASN A N 1
ATOM 1452 C CA . ASN A 1 180 ? 2.700 -16.500 -12.542 1.00 92.06 180 ASN A CA 1
ATOM 1453 C C . ASN A 1 180 ? 2.851 -16.054 -13.992 1.00 92.06 180 ASN A C 1
ATOM 1455 O O . ASN A 1 180 ? 1.874 -15.692 -14.652 1.00 92.06 180 ASN A O 1
ATOM 1459 N N . ARG A 1 181 ? 4.078 -16.142 -14.498 1.00 91.06 181 ARG A N 1
ATOM 1460 C CA . ARG A 1 181 ? 4.384 -15.898 -15.907 1.00 91.06 181 ARG A CA 1
ATOM 1461 C C . ARG A 1 181 ? 4.211 -17.153 -16.738 1.00 91.06 181 ARG A C 1
ATOM 1463 O O . ARG A 1 181 ? 4.450 -18.261 -16.257 1.00 91.06 181 ARG A O 1
ATOM 1470 N N . ASP A 1 182 ? 3.853 -16.966 -18.001 1.00 90.00 182 ASP A N 1
ATOM 1471 C CA . ASP A 1 182 ? 3.873 -18.046 -18.976 1.00 90.00 182 ASP A CA 1
ATOM 1472 C C . ASP A 1 182 ? 5.280 -18.204 -19.554 1.00 90.00 182 ASP A C 1
ATOM 1474 O O . ASP A 1 182 ? 5.637 -17.629 -20.581 1.00 90.00 182 ASP A O 1
ATOM 1478 N N . PHE A 1 183 ? 6.094 -19.019 -18.884 1.00 86.44 183 PHE A N 1
ATOM 1479 C CA . PHE A 1 183 ? 7.440 -19.351 -19.348 1.00 86.44 183 PHE A CA 1
ATOM 1480 C C . PHE A 1 183 ? 7.462 -20.056 -20.714 1.00 86.44 183 PHE A C 1
ATOM 1482 O O . PHE A 1 183 ? 8.512 -20.078 -21.346 1.00 86.44 183 PHE A O 1
ATOM 1489 N N . SER A 1 184 ? 6.339 -20.599 -21.204 1.00 84.12 184 SER A N 1
ATOM 1490 C CA . SER A 1 184 ? 6.285 -21.229 -22.530 1.00 84.12 184 SER A CA 1
ATOM 1491 C C . SER A 1 184 ? 6.352 -20.223 -23.682 1.00 84.12 184 SER A C 1
ATOM 1493 O O . SER A 1 184 ? 6.715 -20.594 -24.799 1.00 84.12 184 SER A O 1
ATOM 1495 N N . LEU A 1 185 ? 6.063 -18.948 -23.404 1.00 81.75 185 LEU A N 1
ATOM 1496 C CA . LEU A 1 185 ? 6.214 -17.851 -24.360 1.00 81.75 185 LEU A CA 1
ATOM 1497 C C . LEU A 1 185 ? 7.654 -17.323 -24.432 1.00 81.75 185 LEU A C 1
ATOM 1499 O O . LEU A 1 185 ? 7.996 -16.576 -25.347 1.00 81.75 185 LEU A O 1
ATOM 1503 N N . TYR A 1 186 ? 8.521 -17.742 -23.507 1.00 78.69 186 TYR A N 1
ATOM 1504 C CA . TYR A 1 186 ? 9.938 -17.405 -23.519 1.00 78.69 186 TYR A CA 1
ATOM 1505 C C . TYR A 1 186 ? 10.712 -18.500 -24.254 1.00 78.69 186 TYR A C 1
ATOM 1507 O O . TYR A 1 186 ? 10.692 -19.668 -23.874 1.00 78.69 186 TYR A O 1
ATOM 1515 N N . SER A 1 187 ? 11.427 -18.127 -25.315 1.00 72.56 187 SER A N 1
ATOM 1516 C CA . SER A 1 187 ? 12.413 -19.033 -25.918 1.00 72.56 187 SER A CA 1
ATOM 1517 C C . SER A 1 187 ? 13.628 -19.203 -24.995 1.00 72.56 187 SER A C 1
ATOM 1519 O O . SER A 1 187 ? 13.846 -18.368 -24.122 1.00 72.56 187 SER A O 1
ATOM 1521 N N . ASP A 1 188 ? 14.482 -20.200 -25.241 1.00 66.38 188 ASP A N 1
ATOM 1522 C CA . ASP A 1 188 ? 15.745 -20.372 -24.496 1.00 66.38 188 ASP A CA 1
ATOM 1523 C C . ASP A 1 188 ? 16.700 -19.166 -24.628 1.00 66.38 188 ASP A C 1
ATOM 1525 O O . ASP A 1 188 ? 17.587 -18.975 -23.799 1.00 66.38 188 ASP A O 1
ATOM 1529 N N . ASN A 1 189 ? 16.532 -18.347 -25.674 1.00 64.38 189 ASN A N 1
ATOM 1530 C CA . ASN A 1 189 ? 17.314 -17.135 -25.930 1.00 64.38 189 ASN A CA 1
ATOM 1531 C C . ASN A 1 189 ? 16.391 -16.002 -26.408 1.00 64.38 189 ASN A C 1
ATOM 1533 O O . ASN A 1 189 ? 16.499 -15.569 -27.557 1.00 64.38 189 ASN A O 1
ATOM 1537 N N . PRO A 1 190 ? 15.436 -15.548 -25.579 1.00 65.75 190 PRO A N 1
ATOM 1538 C CA . PRO A 1 190 ? 14.432 -14.608 -26.034 1.00 65.75 190 PRO A CA 1
ATOM 1539 C C . PRO A 1 190 ? 15.086 -13.243 -26.212 1.00 65.75 190 PRO A C 1
ATOM 1541 O O . PRO A 1 190 ? 15.898 -12.806 -25.389 1.00 65.75 190 PRO A O 1
ATOM 1544 N N . LEU A 1 191 ? 14.737 -12.610 -27.326 1.00 63.72 191 LEU A N 1
ATOM 1545 C CA . LEU A 1 191 ? 15.178 -11.279 -27.690 1.00 63.72 191 LEU A CA 1
ATOM 1546 C C . LEU A 1 191 ? 13.941 -10.403 -27.849 1.00 63.72 191 LEU A C 1
ATOM 1548 O O . LEU A 1 191 ? 13.146 -10.609 -28.765 1.00 63.72 191 LEU A O 1
ATOM 1552 N N . PHE A 1 192 ? 13.793 -9.429 -26.960 1.00 65.38 192 PHE A N 1
ATOM 1553 C CA . PHE A 1 192 ? 12.740 -8.425 -27.059 1.00 65.38 192 PHE A CA 1
ATOM 1554 C C . PHE A 1 192 ? 13.259 -7.253 -27.886 1.00 65.38 192 PHE A C 1
ATOM 1556 O O . PHE A 1 192 ? 14.291 -6.673 -27.539 1.00 65.38 192 PHE A O 1
ATOM 1563 N N . LEU A 1 193 ? 12.573 -6.921 -28.981 1.00 62.06 193 LEU A N 1
ATOM 1564 C CA . LEU A 1 193 ? 12.928 -5.772 -29.807 1.00 62.06 193 LEU A CA 1
ATOM 1565 C C . LEU A 1 193 ? 11.962 -4.622 -29.615 1.00 62.06 193 LEU A C 1
ATOM 1567 O O . LEU A 1 193 ? 10.751 -4.806 -29.549 1.00 62.06 193 LEU A O 1
ATOM 1571 N N . ILE A 1 194 ? 12.545 -3.433 -29.544 1.00 61.41 194 ILE A N 1
ATOM 1572 C CA . ILE A 1 194 ? 11.847 -2.208 -29.195 1.00 61.41 194 ILE A CA 1
ATOM 1573 C C . ILE A 1 194 ? 12.192 -1.155 -30.244 1.00 61.41 194 ILE A C 1
ATOM 1575 O O . ILE A 1 194 ? 13.372 -0.881 -30.470 1.00 61.41 194 ILE A O 1
ATOM 1579 N N . GLN A 1 195 ? 11.175 -0.583 -30.891 1.00 61.00 195 GLN A N 1
ATOM 1580 C CA . GLN A 1 195 ? 11.332 0.476 -31.888 1.00 61.00 195 GLN A CA 1
ATOM 1581 C C . GLN A 1 195 ? 11.108 1.848 -31.243 1.00 61.00 195 GLN A C 1
ATOM 1583 O O . GLN A 1 195 ? 10.056 2.104 -30.663 1.00 61.00 195 GLN A O 1
ATOM 1588 N N . GLU A 1 196 ? 12.089 2.742 -31.371 1.00 56.97 196 GLU A N 1
ATOM 1589 C CA . GLU A 1 196 ? 12.107 4.033 -30.659 1.00 56.97 196 GLU A CA 1
ATOM 1590 C C . GLU A 1 196 ? 11.206 5.122 -31.284 1.00 56.97 196 GLU A C 1
ATOM 1592 O O . GLU A 1 196 ? 10.769 6.037 -30.588 1.00 56.97 196 GLU A O 1
ATOM 1597 N N . LYS A 1 197 ? 10.901 5.040 -32.589 1.00 56.38 197 LYS A N 1
ATOM 1598 C CA . LYS A 1 197 ? 10.112 6.051 -33.319 1.00 56.38 197 LYS A CA 1
ATOM 1599 C C . LYS A 1 197 ? 8.865 5.458 -33.966 1.00 56.38 197 LYS A C 1
ATOM 1601 O O . LYS A 1 197 ? 8.949 4.428 -34.636 1.00 56.38 197 LYS A O 1
ATOM 1606 N N . ASN A 1 198 ? 7.745 6.169 -33.834 1.00 54.94 198 ASN A N 1
ATOM 1607 C CA . ASN A 1 198 ? 6.567 5.972 -34.679 1.00 54.94 198 ASN A CA 1
ATOM 1608 C C . ASN A 1 198 ? 6.733 6.693 -36.037 1.00 54.94 198 ASN A C 1
ATOM 1610 O O . ASN A 1 198 ? 7.664 7.480 -36.222 1.00 54.94 198 ASN A O 1
ATOM 1614 N N . GLU A 1 199 ? 5.807 6.468 -36.976 1.00 52.62 199 GLU A N 1
ATOM 1615 C CA . GLU A 1 199 ? 5.779 7.089 -38.320 1.00 52.62 199 GLU A CA 1
ATOM 1616 C C . GLU A 1 199 ? 5.830 8.634 -38.306 1.00 52.62 199 GLU A C 1
ATOM 1618 O O . GLU A 1 199 ? 6.130 9.269 -39.314 1.00 52.62 199 GLU A O 1
ATOM 1623 N N . SER A 1 200 ? 5.539 9.265 -37.163 1.00 56.59 200 SER A N 1
ATOM 1624 C CA . SER A 1 200 ? 5.549 10.725 -36.995 1.00 56.59 200 SER A CA 1
ATOM 1625 C C . SER A 1 200 ? 6.881 11.279 -36.474 1.00 56.59 200 SER A C 1
ATOM 1627 O O . SER A 1 200 ? 7.038 12.495 -36.384 1.00 56.59 200 SER A O 1
ATOM 1629 N N . GLY A 1 201 ? 7.856 10.419 -36.155 1.00 54.84 201 GLY A N 1
ATOM 1630 C CA . GLY A 1 201 ? 9.173 10.825 -35.657 1.00 54.84 201 GLY A CA 1
ATOM 1631 C C . GLY A 1 201 ? 9.206 11.249 -34.184 1.00 54.84 201 GLY A C 1
ATOM 1632 O O . GLY A 1 201 ? 10.248 11.723 -33.727 1.00 54.84 201 GLY A O 1
ATOM 1633 N N . ASP A 1 202 ? 8.112 11.052 -33.444 1.00 57.00 202 ASP A N 1
ATOM 1634 C CA . ASP A 1 202 ? 8.040 11.333 -32.012 1.00 57.00 202 ASP A CA 1
ATOM 1635 C C . ASP A 1 202 ? 8.680 10.186 -31.208 1.00 57.00 202 ASP A C 1
ATOM 1637 O O . ASP A 1 202 ? 8.355 9.013 -31.417 1.00 57.00 202 ASP A O 1
ATOM 1641 N N . VAL A 1 203 ? 9.544 10.523 -30.243 1.00 55.12 203 VAL A N 1
ATOM 1642 C CA . VAL A 1 203 ? 10.008 9.589 -29.200 1.00 55.12 203 VAL A CA 1
ATOM 1643 C C . VAL A 1 203 ? 8.854 9.401 -28.214 1.00 55.12 203 VAL A C 1
ATOM 1645 O O . VAL A 1 203 ? 8.753 10.102 -27.210 1.00 55.12 203 VAL A O 1
ATOM 1648 N N . LYS A 1 204 ? 7.898 8.535 -28.563 1.00 57.25 204 LYS A N 1
ATOM 1649 C CA . LYS A 1 204 ? 6.673 8.313 -27.772 1.00 57.25 204 LYS A CA 1
ATOM 1650 C C . LYS A 1 204 ? 6.551 6.922 -27.167 1.00 57.25 204 LYS A C 1
ATOM 1652 O O . LYS A 1 204 ? 5.717 6.757 -26.283 1.00 57.25 204 LYS A O 1
ATOM 1657 N N . ASN A 1 205 ? 7.407 5.980 -27.558 1.00 69.50 205 ASN A N 1
ATOM 1658 C CA . ASN A 1 205 ? 7.219 4.576 -27.194 1.00 69.50 205 ASN A CA 1
ATOM 1659 C C . ASN A 1 205 ? 7.826 4.188 -25.834 1.00 69.50 205 ASN A C 1
ATOM 1661 O O . ASN A 1 205 ? 8.028 3.009 -25.554 1.00 69.50 205 ASN A O 1
ATOM 1665 N N . TRP A 1 206 ? 8.200 5.167 -24.999 1.00 75.00 206 TRP A N 1
ATOM 1666 C CA . TRP A 1 206 ? 8.869 4.906 -23.720 1.00 75.00 206 TRP A CA 1
ATOM 1667 C C . TRP A 1 206 ? 8.023 4.001 -22.809 1.00 75.00 206 TRP A C 1
ATOM 1669 O O . TRP A 1 206 ? 8.584 3.186 -22.086 1.00 75.00 206 TRP A O 1
ATOM 1679 N N . ARG A 1 207 ? 6.690 4.075 -22.891 1.00 83.12 207 ARG A N 1
ATOM 1680 C CA . ARG A 1 207 ? 5.759 3.232 -22.122 1.00 83.12 207 ARG A CA 1
ATOM 1681 C C . ARG A 1 207 ? 5.890 1.766 -22.499 1.00 83.12 207 ARG A C 1
ATOM 1683 O O . ARG A 1 207 ? 6.096 0.932 -21.628 1.00 83.12 207 ARG A O 1
ATOM 1690 N N . GLU A 1 208 ? 5.884 1.476 -23.793 1.00 77.19 208 GLU A N 1
ATOM 1691 C CA . GLU A 1 208 ? 6.057 0.135 -24.340 1.00 77.19 208 GLU A CA 1
ATOM 1692 C C . GLU A 1 208 ? 7.424 -0.435 -23.938 1.00 77.19 208 GLU A C 1
ATOM 1694 O O . GLU A 1 208 ? 7.522 -1.599 -23.549 1.00 77.19 208 GLU A O 1
ATOM 1699 N N . ILE A 1 209 ? 8.484 0.392 -23.950 1.00 76.62 209 ILE A N 1
ATOM 1700 C CA . ILE A 1 209 ? 9.812 -0.017 -23.455 1.00 76.62 209 ILE A CA 1
ATOM 1701 C C . ILE A 1 209 ? 9.714 -0.461 -21.994 1.00 76.62 209 ILE A C 1
ATOM 1703 O O . ILE A 1 209 ? 10.216 -1.519 -21.614 1.00 76.62 209 ILE A O 1
ATOM 1707 N N . LEU A 1 210 ? 9.074 0.363 -21.174 1.00 82.94 210 LEU A N 1
ATOM 1708 C CA . LEU A 1 210 ? 8.964 0.171 -19.738 1.00 82.94 210 LEU A CA 1
ATOM 1709 C C . LEU A 1 210 ? 8.070 -1.018 -19.357 1.00 82.94 210 LEU A C 1
ATOM 1711 O O . LEU A 1 210 ? 8.432 -1.797 -18.475 1.00 82.94 210 LEU A O 1
ATOM 1715 N N . GLU A 1 211 ? 6.976 -1.250 -20.075 1.00 84.00 211 GLU A N 1
ATOM 1716 C CA . GLU A 1 211 ? 6.176 -2.471 -19.945 1.00 84.00 211 GLU A CA 1
ATOM 1717 C C . GLU A 1 211 ? 7.027 -3.711 -20.254 1.00 84.00 211 GLU A C 1
ATOM 1719 O O . GLU A 1 211 ? 7.096 -4.641 -19.441 1.00 84.00 211 GLU A O 1
ATOM 1724 N N . ILE A 1 212 ? 7.764 -3.701 -21.371 1.00 80.75 212 ILE A N 1
ATOM 1725 C CA . ILE A 1 212 ? 8.616 -4.819 -21.807 1.00 80.75 212 ILE A CA 1
ATOM 1726 C C . ILE A 1 212 ? 9.732 -5.119 -20.806 1.00 80.75 212 ILE A C 1
ATOM 1728 O O . ILE A 1 212 ? 10.074 -6.285 -20.606 1.00 80.75 212 ILE A O 1
ATOM 1732 N N . VAL A 1 213 ? 10.291 -4.112 -20.134 1.00 80.00 213 VAL A N 1
ATOM 1733 C CA . VAL A 1 213 ? 11.333 -4.330 -19.119 1.00 80.00 213 VAL A CA 1
ATOM 1734 C C . VAL A 1 213 ? 10.859 -5.277 -18.020 1.00 80.00 213 VAL A C 1
ATOM 1736 O O . VAL A 1 213 ? 11.622 -6.141 -17.590 1.00 80.00 213 VAL A O 1
ATOM 1739 N N . SER A 1 214 ? 9.596 -5.170 -17.601 1.00 84.38 214 SER A N 1
ATOM 1740 C CA . SER A 1 214 ? 9.049 -6.103 -16.615 1.00 84.38 214 SER A CA 1
ATOM 1741 C C . SER A 1 214 ? 9.083 -7.547 -17.125 1.00 84.38 214 SER A C 1
ATOM 1743 O O . SER A 1 214 ? 9.207 -8.462 -16.320 1.00 84.38 214 SER A O 1
ATOM 1745 N N . LEU A 1 215 ? 9.015 -7.785 -18.440 1.00 83.62 215 LEU A N 1
ATOM 1746 C CA . LEU A 1 215 ? 9.154 -9.114 -19.042 1.00 83.62 215 LEU A CA 1
ATOM 1747 C C . LEU A 1 215 ? 10.615 -9.566 -19.143 1.00 83.62 215 LEU A C 1
ATOM 1749 O O . LEU A 1 215 ? 10.881 -10.766 -19.048 1.00 83.62 215 LEU A O 1
ATOM 1753 N N . THR A 1 216 ? 11.549 -8.631 -19.344 1.00 77.69 216 THR A N 1
ATOM 1754 C CA . THR A 1 216 ? 12.964 -8.936 -19.599 1.00 77.69 216 THR A CA 1
ATOM 1755 C C . THR A 1 216 ? 13.779 -9.092 -18.323 1.00 77.69 216 THR A C 1
ATOM 1757 O O . THR A 1 216 ? 14.747 -9.843 -18.302 1.00 77.69 216 THR A O 1
ATOM 1760 N N . LEU A 1 217 ? 13.404 -8.423 -17.239 1.00 82.69 217 LEU A N 1
ATOM 1761 C CA . LEU A 1 217 ? 14.092 -8.490 -15.958 1.00 82.69 217 LEU A CA 1
ATOM 1762 C C . LEU A 1 217 ? 13.051 -8.663 -14.861 1.00 82.69 217 LEU A C 1
ATOM 1764 O O . LEU A 1 217 ? 12.229 -7.783 -14.649 1.00 82.69 217 LEU A O 1
ATOM 1768 N N . PHE A 1 218 ? 13.103 -9.760 -14.110 1.00 86.44 218 PHE A N 1
ATOM 1769 C CA . PHE A 1 218 ? 12.200 -9.925 -12.971 1.00 86.44 218 PHE A CA 1
ATOM 1770 C C . PHE A 1 218 ? 12.754 -10.847 -11.892 1.00 86.44 218 PHE A C 1
ATOM 1772 O O . PHE A 1 218 ? 13.709 -11.595 -12.100 1.00 86.44 218 PHE A O 1
ATOM 1779 N N . LYS A 1 219 ? 12.156 -10.778 -10.702 1.00 82.88 219 LYS A N 1
ATOM 1780 C CA . LYS A 1 219 ? 12.511 -11.617 -9.557 1.00 82.88 219 LYS A CA 1
ATOM 1781 C C . LYS A 1 219 ? 11.381 -12.585 -9.229 1.00 82.88 219 LYS A C 1
ATOM 1783 O O . LYS A 1 219 ? 10.291 -12.162 -8.875 1.00 82.88 219 LYS A O 1
ATOM 1788 N N . GLU A 1 220 ? 11.667 -13.879 -9.224 1.00 85.12 220 GLU A N 1
ATOM 1789 C CA . GLU A 1 220 ? 10.719 -14.918 -8.814 1.00 85.12 220 GLU A CA 1
ATOM 1790 C C . GLU A 1 220 ? 11.416 -15.905 -7.871 1.00 85.12 220 GLU A C 1
ATOM 1792 O O . GLU A 1 220 ? 12.533 -16.352 -8.127 1.00 85.12 220 GLU A O 1
ATOM 1797 N N . ASN A 1 221 ? 10.787 -16.215 -6.730 1.00 84.12 221 ASN A N 1
ATOM 1798 C CA . ASN A 1 221 ? 11.331 -17.135 -5.720 1.00 84.12 221 ASN A CA 1
ATOM 1799 C C . ASN A 1 221 ? 12.793 -16.833 -5.330 1.00 84.12 221 ASN A C 1
ATOM 1801 O O . ASN A 1 221 ? 13.622 -17.730 -5.208 1.00 84.12 221 ASN A O 1
ATOM 1805 N N . GLN A 1 222 ? 13.111 -15.546 -5.142 1.00 77.94 222 GLN A N 1
ATOM 1806 C CA . GLN A 1 222 ? 14.460 -15.022 -4.849 1.00 77.94 222 GLN A CA 1
ATOM 1807 C C . GLN A 1 222 ? 15.487 -15.145 -5.989 1.00 77.94 222 GLN A C 1
ATOM 1809 O O . GLN A 1 222 ? 16.596 -14.631 -5.849 1.00 77.94 222 GLN A O 1
ATOM 1814 N N . THR A 1 223 ? 15.122 -15.747 -7.118 1.00 80.81 223 THR A N 1
ATOM 1815 C CA . THR A 1 223 ? 15.958 -15.824 -8.319 1.00 80.81 223 THR A CA 1
ATOM 1816 C C . THR A 1 223 ? 15.672 -14.624 -9.213 1.00 80.81 223 THR A C 1
ATOM 1818 O O . THR A 1 223 ? 14.517 -14.252 -9.400 1.00 80.81 223 THR A O 1
ATOM 1821 N N . ILE A 1 224 ? 16.723 -13.994 -9.741 1.00 80.25 224 ILE A N 1
ATOM 1822 C CA . ILE A 1 224 ? 16.595 -12.920 -10.731 1.00 80.25 224 ILE A CA 1
ATOM 1823 C C . ILE A 1 224 ? 16.727 -13.549 -12.115 1.00 80.25 224 ILE A C 1
ATOM 1825 O O . ILE A 1 224 ? 17.766 -14.130 -12.430 1.00 80.25 224 ILE A O 1
ATOM 1829 N N . TYR A 1 225 ? 15.682 -13.412 -12.920 1.00 82.19 225 TYR A N 1
ATOM 1830 C CA . TYR A 1 225 ? 15.667 -13.774 -14.329 1.00 82.19 225 TYR A CA 1
ATOM 1831 C C . TYR A 1 225 ? 16.030 -12.549 -15.157 1.00 82.19 225 TYR A C 1
ATOM 1833 O O . TYR A 1 225 ? 15.529 -11.452 -14.909 1.00 82.19 225 TYR A O 1
ATOM 1841 N N . ILE A 1 226 ? 16.933 -12.745 -16.116 1.00 79.44 226 ILE A N 1
ATOM 1842 C CA . ILE A 1 226 ? 17.379 -11.707 -17.040 1.00 79.44 226 ILE A CA 1
ATOM 1843 C C . ILE A 1 226 ? 17.328 -12.294 -18.441 1.00 79.44 226 ILE A C 1
ATOM 1845 O O . ILE A 1 226 ? 18.059 -13.230 -18.766 1.00 79.44 226 ILE A O 1
ATOM 1849 N N . TYR A 1 227 ? 16.465 -11.716 -19.252 1.00 73.81 227 TYR A N 1
ATOM 1850 C CA . TYR A 1 227 ? 16.320 -11.961 -20.666 1.00 73.81 227 TYR A CA 1
ATOM 1851 C C . TYR A 1 227 ? 16.843 -10.767 -21.448 1.00 73.81 227 TYR A C 1
ATOM 1853 O O . TYR A 1 227 ? 16.881 -9.627 -20.984 1.00 73.81 227 TYR A O 1
ATOM 1861 N N . ASN A 1 228 ? 17.283 -11.065 -22.657 1.00 67.94 228 ASN A N 1
ATOM 1862 C CA . ASN A 1 228 ? 17.955 -10.108 -23.502 1.00 67.94 228 ASN A CA 1
ATOM 1863 C C . ASN A 1 228 ? 16.932 -9.228 -24.218 1.00 67.94 228 ASN A C 1
ATOM 1865 O O . ASN A 1 228 ? 15.926 -9.714 -24.731 1.00 67.94 228 ASN A O 1
ATOM 1869 N N . TYR A 1 229 ? 17.207 -7.934 -24.298 1.00 63.72 229 TYR A N 1
ATOM 1870 C CA . TYR A 1 229 ? 16.444 -7.016 -25.131 1.00 63.72 229 TYR A CA 1
ATOM 1871 C C . TYR A 1 229 ? 17.400 -6.155 -25.945 1.00 63.72 229 TYR A C 1
ATOM 1873 O O . TYR A 1 229 ? 18.544 -5.920 -25.554 1.00 63.72 229 TYR A O 1
ATOM 1881 N N . SER A 1 230 ? 16.954 -5.716 -27.113 1.00 59.00 230 SER A N 1
ATOM 1882 C CA . SER A 1 230 ? 17.705 -4.796 -27.957 1.00 59.00 230 SER A CA 1
ATOM 1883 C C . SER A 1 230 ? 16.787 -3.684 -28.435 1.00 59.00 230 SER A C 1
ATOM 1885 O O . SER A 1 230 ? 15.660 -3.920 -28.867 1.00 59.00 230 SER A O 1
ATOM 1887 N N . VAL A 1 231 ? 17.283 -2.456 -28.343 1.00 57.78 231 VAL A N 1
ATOM 1888 C CA . VAL A 1 231 ? 16.574 -1.267 -28.806 1.00 57.78 231 VAL A CA 1
ATOM 1889 C C . VAL A 1 231 ? 17.015 -0.999 -30.231 1.00 57.78 231 VAL A C 1
ATOM 1891 O O . VAL A 1 231 ? 18.172 -0.698 -30.486 1.00 57.78 231 VAL A O 1
ATOM 1894 N N . ALA A 1 232 ? 16.109 -1.131 -31.183 1.00 57.34 232 ALA A N 1
ATOM 1895 C CA . ALA A 1 232 ? 16.405 -0.824 -32.565 1.00 57.34 232 ALA A CA 1
ATOM 1896 C C . ALA A 1 232 ? 15.966 0.611 -32.865 1.00 57.34 232 ALA A C 1
ATOM 1898 O O . ALA A 1 232 ? 14.777 0.928 -32.932 1.00 57.34 232 ALA A O 1
ATOM 1899 N N . TYR A 1 233 ? 16.952 1.483 -33.073 1.00 52.81 233 TYR A N 1
ATOM 1900 C CA . TYR A 1 233 ? 16.710 2.823 -33.586 1.00 52.81 233 TYR A CA 1
ATOM 1901 C C . TYR A 1 233 ? 16.650 2.789 -35.118 1.00 52.81 233 TYR A C 1
ATOM 1903 O O . TYR A 1 233 ? 17.475 2.191 -35.813 1.00 52.81 233 TYR A O 1
ATOM 1911 N N . LYS A 1 234 ? 15.616 3.418 -35.671 1.00 57.75 234 LYS A N 1
ATOM 1912 C CA . LYS A 1 234 ? 15.449 3.612 -37.109 1.00 57.75 234 LYS A CA 1
ATOM 1913 C C . LYS A 1 234 ? 15.216 5.093 -37.336 1.00 57.75 234 LYS A C 1
ATOM 1915 O O . LYS A 1 234 ? 14.272 5.674 -36.812 1.00 57.75 234 LYS A O 1
ATOM 1920 N N . ASN A 1 235 ? 16.124 5.719 -38.080 1.00 51.72 235 ASN A N 1
ATOM 1921 C CA . ASN A 1 235 ? 16.081 7.161 -38.321 1.00 51.72 235 ASN A CA 1
ATOM 1922 C C . ASN A 1 235 ? 15.273 7.525 -39.577 1.00 51.72 235 ASN A C 1
ATOM 1924 O O . ASN A 1 235 ? 15.167 8.700 -39.920 1.00 51.72 235 ASN A O 1
ATOM 1928 N N . ASP A 1 236 ? 14.738 6.528 -40.282 1.00 57.56 236 ASP A N 1
ATOM 1929 C CA . ASP A 1 236 ? 13.927 6.756 -41.471 1.00 57.56 236 ASP A CA 1
ATOM 1930 C C . ASP A 1 236 ? 12.450 6.844 -41.080 1.00 57.56 236 ASP A C 1
ATOM 1932 O O . ASP A 1 236 ? 11.903 5.915 -40.490 1.00 57.56 236 ASP A O 1
ATOM 1936 N N . ILE A 1 237 ? 11.823 7.976 -41.401 1.00 51.31 237 ILE A N 1
ATOM 1937 C CA . ILE A 1 237 ? 10.469 8.371 -40.968 1.00 51.31 237 ILE A CA 1
ATOM 1938 C C . ILE A 1 237 ? 9.391 7.424 -41.548 1.00 51.31 237 ILE A C 1
ATOM 1940 O O . ILE A 1 237 ? 8.248 7.440 -41.111 1.00 51.31 237 ILE A O 1
ATOM 1944 N N . TYR A 1 238 ? 9.751 6.565 -42.510 1.00 52.62 238 TYR A N 1
ATOM 1945 C CA . TYR A 1 238 ? 8.803 5.810 -43.337 1.00 52.62 238 TYR A CA 1
ATOM 1946 C C . TYR A 1 238 ? 9.009 4.289 -43.372 1.00 52.62 238 TYR A C 1
ATOM 1948 O O . TYR A 1 238 ? 8.461 3.633 -44.257 1.00 52.62 238 TYR A O 1
ATOM 1956 N N . GLY A 1 239 ? 9.815 3.701 -42.483 1.00 56.66 239 GLY A N 1
ATOM 1957 C CA . GLY A 1 239 ? 10.067 2.260 -42.544 1.00 56.66 239 GLY A CA 1
ATOM 1958 C C . GLY A 1 239 ? 10.001 1.563 -41.198 1.00 56.66 239 GLY A C 1
ATOM 1959 O O . GLY A 1 239 ? 10.842 1.823 -40.346 1.00 56.66 239 GLY A O 1
ATOM 1960 N N . ASP A 1 240 ? 9.125 0.572 -41.075 1.00 55.06 240 ASP A N 1
ATOM 1961 C CA . ASP A 1 240 ? 9.159 -0.396 -39.976 1.00 55.06 240 ASP A CA 1
ATOM 1962 C C . ASP A 1 240 ? 10.454 -1.213 -40.000 1.00 55.06 240 ASP A C 1
ATOM 1964 O O . ASP A 1 240 ? 11.100 -1.375 -41.048 1.00 55.06 240 ASP A O 1
ATOM 1968 N N . ILE A 1 241 ? 10.860 -1.726 -38.840 1.00 57.78 241 ILE A N 1
ATOM 1969 C CA . ILE A 1 241 ? 11.898 -2.758 -38.760 1.00 57.78 241 ILE A CA 1
ATOM 1970 C C . ILE A 1 241 ? 11.352 -3.997 -39.471 1.00 57.78 241 ILE A C 1
ATOM 1972 O O . ILE A 1 241 ? 10.316 -4.535 -39.089 1.00 57.78 241 ILE A O 1
ATOM 1976 N N . ASN A 1 242 ? 12.030 -4.449 -40.526 1.00 58.78 242 ASN A N 1
ATOM 1977 C CA . ASN A 1 242 ? 11.604 -5.642 -41.254 1.00 58.78 242 ASN A CA 1
ATOM 1978 C C . ASN A 1 242 ? 12.390 -6.877 -40.793 1.00 58.78 242 ASN A C 1
ATOM 1980 O O . ASN A 1 242 ? 13.427 -6.777 -40.143 1.00 58.78 242 ASN A O 1
ATOM 1984 N N . SER A 1 243 ? 11.935 -8.065 -41.191 1.00 56.41 243 SER A N 1
ATOM 1985 C CA . SER A 1 243 ? 12.558 -9.336 -40.803 1.00 56.41 243 SER A CA 1
ATOM 1986 C C . SER A 1 243 ? 14.048 -9.449 -41.155 1.00 56.41 243 SER A C 1
ATOM 1988 O O . SER A 1 243 ? 14.778 -10.145 -40.459 1.00 56.41 243 SER A O 1
ATOM 1990 N N . SER A 1 244 ? 14.523 -8.785 -42.213 1.00 61.47 244 SER A N 1
ATOM 1991 C CA . SER A 1 244 ? 15.947 -8.811 -42.587 1.00 61.47 244 SER A CA 1
ATOM 1992 C C . SER A 1 244 ? 16.800 -8.016 -41.604 1.00 61.47 244 SER A C 1
ATOM 1994 O O . SER A 1 244 ? 17.897 -8.458 -41.267 1.00 61.47 244 SER A O 1
ATOM 1996 N N . ASP A 1 245 ? 16.275 -6.888 -41.118 1.00 61.78 245 ASP A N 1
ATOM 1997 C CA . ASP A 1 245 ? 16.906 -6.099 -40.063 1.00 61.78 245 ASP A CA 1
ATOM 1998 C C . ASP A 1 245 ? 17.016 -6.966 -38.795 1.00 61.78 245 ASP A C 1
ATOM 2000 O O . ASP A 1 245 ? 18.101 -7.105 -38.243 1.00 61.78 245 ASP A O 1
ATOM 2004 N N . MET A 1 246 ? 15.938 -7.665 -38.412 1.00 58.81 246 MET A N 1
ATOM 2005 C CA . MET A 1 246 ? 15.912 -8.575 -37.250 1.00 58.81 246 MET A CA 1
ATOM 2006 C C . MET A 1 246 ? 16.989 -9.663 -37.324 1.00 58.81 246 MET A C 1
ATOM 2008 O O . MET A 1 246 ? 17.722 -9.877 -36.361 1.00 58.81 246 MET A O 1
ATOM 2012 N N . VAL A 1 247 ? 17.089 -10.358 -38.464 1.00 62.25 247 VAL A N 1
ATOM 2013 C CA . VAL A 1 247 ? 18.063 -11.447 -38.636 1.00 62.25 247 VAL A CA 1
ATOM 2014 C C . VAL A 1 247 ? 19.484 -10.897 -38.600 1.00 62.25 247 VAL A C 1
ATOM 2016 O O . VAL A 1 247 ? 20.333 -11.452 -37.911 1.00 62.25 247 VAL A O 1
ATOM 2019 N N . PHE A 1 248 ? 19.742 -9.763 -39.259 1.00 66.38 248 PHE A N 1
ATOM 2020 C CA . PHE A 1 248 ? 21.042 -9.102 -39.174 1.00 66.38 248 PHE A CA 1
ATOM 2021 C C . PHE A 1 248 ? 21.413 -8.767 -37.723 1.00 66.38 248 PHE A C 1
ATOM 2023 O O . PHE A 1 248 ? 22.554 -9.003 -37.318 1.00 66.38 248 PHE A O 1
ATOM 2030 N N . LEU A 1 249 ? 20.455 -8.261 -36.940 1.00 63.28 249 LEU A N 1
ATOM 2031 C CA . LEU A 1 249 ? 20.667 -7.944 -35.533 1.00 63.28 249 LEU A CA 1
ATOM 2032 C C . LEU A 1 249 ? 21.022 -9.185 -34.711 1.00 63.28 249 LEU A C 1
ATOM 2034 O O . LEU A 1 249 ? 22.019 -9.179 -33.991 1.00 63.28 249 LEU A O 1
ATOM 2038 N N . MET A 1 250 ? 20.251 -10.260 -34.864 1.00 62.47 250 MET A N 1
ATOM 2039 C CA . MET A 1 250 ? 20.476 -11.519 -34.152 1.00 62.47 250 MET A CA 1
ATOM 2040 C C . MET A 1 250 ? 21.800 -12.198 -34.530 1.00 62.47 250 MET A C 1
ATOM 2042 O O . MET A 1 250 ? 22.452 -12.781 -33.666 1.00 62.47 250 MET A O 1
ATOM 2046 N N . ASP A 1 251 ? 22.212 -12.110 -35.796 1.00 63.97 251 ASP A N 1
ATOM 2047 C CA . ASP A 1 251 ? 23.411 -12.786 -36.302 1.00 63.97 251 ASP A CA 1
ATOM 2048 C C . ASP A 1 251 ? 24.715 -12.056 -35.944 1.00 63.97 251 ASP A C 1
ATOM 2050 O O . ASP A 1 251 ? 25.765 -12.686 -35.797 1.00 63.97 251 ASP A O 1
ATOM 2054 N N . ASN A 1 252 ? 24.683 -10.723 -35.836 1.00 59.34 252 ASN A N 1
ATOM 2055 C CA . ASN A 1 252 ? 25.900 -9.907 -35.721 1.00 59.34 252 ASN A CA 1
ATOM 2056 C C . ASN A 1 252 ? 26.161 -9.369 -34.315 1.00 59.34 252 ASN A C 1
ATOM 2058 O O . ASN A 1 252 ? 27.270 -8.904 -34.030 1.00 59.34 252 ASN A O 1
ATOM 2062 N N . TYR A 1 253 ? 25.166 -9.417 -33.436 1.00 56.78 253 TYR A N 1
ATOM 2063 C CA . TYR A 1 253 ? 25.233 -8.753 -32.148 1.00 56.78 253 TYR A CA 1
ATOM 2064 C C . TYR A 1 253 ? 24.918 -9.710 -31.007 1.00 56.78 253 TYR A C 1
ATOM 2066 O O . TYR A 1 253 ? 24.067 -10.588 -31.088 1.00 56.78 253 TYR A O 1
ATOM 2074 N N . SER A 1 254 ? 25.678 -9.561 -29.925 1.00 54.22 254 SER A N 1
ATOM 2075 C CA . SER A 1 254 ? 25.557 -10.430 -28.763 1.00 54.22 254 SER A CA 1
ATOM 2076 C C . SER A 1 254 ? 24.292 -10.057 -28.011 1.00 54.22 254 SER A C 1
ATOM 2078 O O . SER A 1 254 ? 24.174 -8.926 -27.554 1.00 54.22 254 SER A O 1
ATOM 2080 N N . THR A 1 255 ? 23.377 -11.001 -27.824 1.00 52.66 255 THR A N 1
ATOM 2081 C CA . THR A 1 255 ? 22.072 -10.750 -27.195 1.00 52.66 255 THR A CA 1
ATOM 2082 C C . THR A 1 255 ? 22.184 -10.103 -25.805 1.00 52.66 255 THR A C 1
ATOM 2084 O O . THR A 1 255 ? 21.275 -9.417 -25.370 1.00 52.66 255 THR A O 1
ATOM 2087 N N . ASN A 1 256 ? 23.318 -10.232 -25.114 1.00 44.28 256 ASN A N 1
ATOM 2088 C CA . ASN A 1 256 ? 23.567 -9.622 -23.803 1.00 44.28 256 ASN A CA 1
ATOM 2089 C C . ASN A 1 256 ? 23.973 -8.131 -23.815 1.00 44.28 256 ASN A C 1
ATOM 2091 O O . ASN A 1 256 ? 24.540 -7.652 -22.828 1.00 44.28 256 ASN A O 1
ATOM 2095 N N . LYS A 1 257 ? 23.770 -7.410 -24.919 1.00 44.25 257 LYS A N 1
ATOM 2096 C CA . LYS A 1 257 ? 24.128 -5.994 -25.055 1.00 44.25 257 LYS A CA 1
ATOM 2097 C C . LYS A 1 257 ? 23.007 -5.222 -25.744 1.00 44.25 257 LYS A C 1
ATOM 2099 O O . LYS A 1 257 ? 22.426 -5.704 -26.711 1.00 44.25 257 LYS A O 1
ATOM 2104 N N . THR A 1 258 ? 22.759 -4.006 -25.271 1.00 43.75 258 THR A N 1
ATOM 2105 C CA . THR A 1 258 ? 21.935 -3.023 -25.977 1.00 43.75 258 THR A CA 1
ATOM 2106 C C . THR A 1 258 ? 22.758 -2.416 -27.107 1.00 43.75 258 THR A C 1
ATOM 2108 O O . THR A 1 258 ? 23.938 -2.101 -26.923 1.00 43.75 258 THR A O 1
ATOM 2111 N N . TYR A 1 259 ? 22.160 -2.271 -28.283 1.00 47.56 259 TYR A N 1
ATOM 2112 C CA . TYR A 1 259 ? 22.819 -1.692 -29.445 1.00 47.56 259 TYR A CA 1
ATOM 2113 C C . TYR A 1 259 ? 21.907 -0.660 -30.082 1.00 47.56 259 TYR A C 1
ATOM 2115 O O . TYR A 1 259 ? 20.842 -1.019 -30.556 1.00 47.56 259 TYR A O 1
ATOM 2123 N N . LEU A 1 260 ? 22.349 0.593 -30.141 1.00 44.34 260 LEU A N 1
ATOM 2124 C CA . LEU A 1 260 ? 21.649 1.651 -30.856 1.00 44.34 260 LEU A CA 1
ATOM 2125 C C . LEU 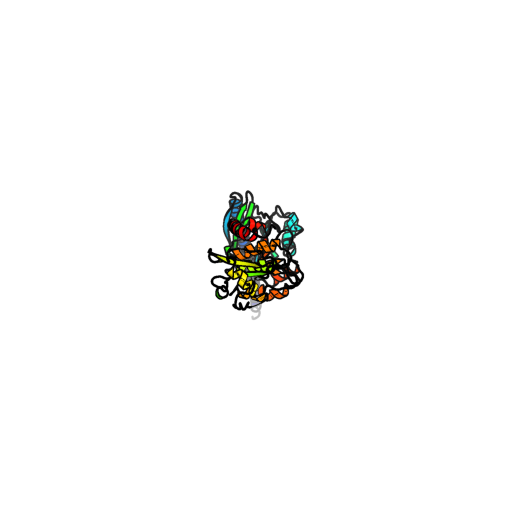A 1 260 ? 22.013 1.586 -32.349 1.00 44.34 260 LEU A C 1
ATOM 2127 O O .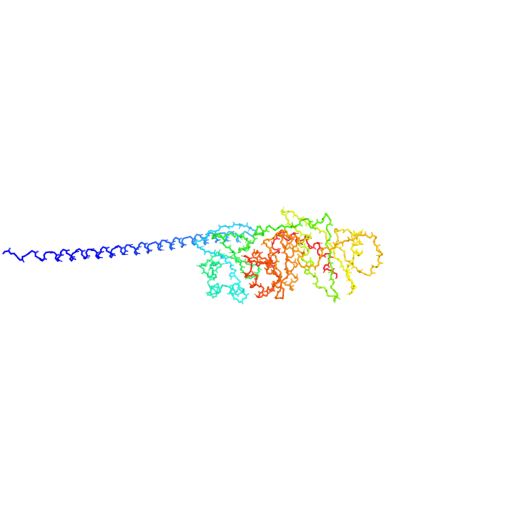 LEU A 1 260 ? 23.185 1.708 -32.719 1.00 44.34 260 LEU A O 1
ATOM 2131 N N . PHE A 1 261 ? 21.025 1.395 -33.222 1.00 50.66 261 PHE A N 1
ATOM 2132 C CA . PHE A 1 261 ? 21.247 1.283 -34.667 1.00 50.66 261 PHE A CA 1
ATOM 2133 C C . PHE A 1 261 ? 20.881 2.567 -35.397 1.00 50.66 261 PHE A C 1
ATOM 2135 O O . PHE A 1 261 ? 19.866 3.169 -35.126 1.00 50.66 261 PHE A O 1
ATOM 2142 N N . ASN A 1 262 ? 21.675 2.994 -36.374 1.00 44.78 262 ASN A N 1
ATOM 2143 C CA . ASN A 1 262 ? 21.245 4.011 -37.331 1.00 44.78 262 ASN A CA 1
ATOM 2144 C C . ASN A 1 262 ? 21.000 3.302 -38.666 1.00 44.78 262 ASN A C 1
ATOM 2146 O O . ASN A 1 262 ? 21.938 2.814 -39.295 1.00 44.78 262 ASN A O 1
ATOM 2150 N N . SER A 1 263 ? 19.740 3.227 -39.095 1.00 46.50 263 SER A N 1
ATOM 2151 C CA . SER A 1 263 ? 19.286 2.470 -40.273 1.00 46.50 263 SER A CA 1
ATOM 2152 C C . SER A 1 263 ? 19.712 3.048 -41.633 1.00 46.50 263 SER A C 1
ATOM 2154 O O . SER A 1 263 ? 19.092 2.754 -42.649 1.00 46.50 263 SER A O 1
ATOM 2156 N N . THR A 1 264 ? 20.779 3.843 -41.707 1.00 48.34 264 THR A N 1
ATOM 2157 C CA . THR A 1 264 ? 21.421 4.166 -42.996 1.00 48.34 264 THR A CA 1
ATOM 2158 C C . THR A 1 264 ? 22.199 2.979 -43.580 1.00 48.34 264 THR A C 1
ATOM 2160 O O . THR A 1 264 ? 22.781 3.080 -44.659 1.00 48.34 264 THR A O 1
ATOM 2163 N N . TYR A 1 265 ? 22.202 1.835 -42.891 1.00 44.72 265 TYR A N 1
ATOM 2164 C CA . TYR A 1 265 ? 22.934 0.641 -43.277 1.00 44.72 265 TYR A CA 1
ATOM 2165 C C . TYR A 1 265 ? 22.078 -0.307 -44.129 1.00 44.72 265 TYR A C 1
ATOM 2167 O O . TYR A 1 265 ? 21.326 -1.129 -43.620 1.00 44.72 265 TYR A O 1
ATOM 2175 N N . SER A 1 266 ? 22.224 -0.225 -45.450 1.00 48.38 266 SER A N 1
ATOM 2176 C CA . SER A 1 266 ? 21.703 -1.220 -46.393 1.00 48.38 266 SER A CA 1
ATOM 2177 C C . SER A 1 266 ? 22.729 -2.349 -46.584 1.00 48.38 266 SER A C 1
ATOM 2179 O O . SER A 1 266 ? 23.424 -2.407 -47.602 1.00 48.38 266 SER A O 1
ATOM 2181 N N . GLY A 1 267 ? 22.893 -3.209 -45.577 1.00 47.28 267 GLY A N 1
ATOM 2182 C CA . GLY A 1 267 ? 23.700 -4.432 -45.672 1.00 47.28 267 GLY A CA 1
ATOM 2183 C C . GLY A 1 267 ? 22.819 -5.609 -46.089 1.00 47.28 267 GLY A C 1
ATOM 2184 O O . GLY A 1 267 ? 21.834 -5.886 -45.421 1.00 47.28 267 GLY A O 1
ATOM 2185 N N . GLY A 1 268 ? 23.129 -6.249 -47.220 1.00 45.12 268 GLY A N 1
ATOM 2186 C CA . GLY A 1 268 ? 22.249 -7.191 -47.929 1.00 45.12 268 GLY A CA 1
ATOM 2187 C C . GLY A 1 268 ? 21.645 -8.343 -47.108 1.00 45.12 268 GLY A C 1
ATOM 2188 O O . GLY A 1 268 ? 22.239 -8.832 -46.152 1.00 45.12 268 GLY A O 1
ATOM 2189 N N . SER A 1 269 ? 20.458 -8.782 -47.551 1.00 38.06 269 SER A N 1
ATOM 2190 C CA . SER A 1 269 ? 19.608 -9.799 -46.921 1.00 38.06 269 SER A CA 1
ATOM 2191 C C . SER A 1 269 ? 20.348 -11.087 -46.535 1.00 38.06 269 SER A C 1
ATOM 2193 O O . SER A 1 269 ? 20.935 -11.737 -47.407 1.00 38.06 269 SER A O 1
ATOM 2195 N N . PRO A 1 270 ? 20.214 -11.543 -45.279 1.00 36.81 270 PRO A N 1
ATOM 2196 C CA . PRO A 1 270 ? 20.462 -12.929 -44.918 1.00 36.81 270 PRO A CA 1
ATOM 2197 C C . PRO A 1 270 ? 19.425 -13.832 -45.596 1.00 36.81 270 PRO A C 1
ATOM 2199 O O . PRO A 1 270 ? 18.246 -13.492 -45.723 1.00 36.81 270 PRO A O 1
ATOM 2202 N N . SER A 1 271 ? 19.858 -15.007 -46.040 1.00 37.81 271 SER A N 1
ATOM 2203 C CA . SER A 1 271 ? 18.984 -16.020 -46.620 1.00 37.81 271 SER A CA 1
ATOM 2204 C C . SER A 1 271 ? 18.051 -16.616 -45.558 1.00 37.81 271 SER A C 1
ATOM 2206 O O . SER A 1 271 ? 18.440 -17.526 -44.836 1.00 37.81 271 SER A O 1
ATOM 2208 N N . GLY A 1 272 ? 16.820 -16.102 -45.516 1.00 35.97 272 GLY A N 1
ATOM 2209 C CA . GLY A 1 272 ? 15.582 -16.829 -45.222 1.00 35.97 272 GLY A CA 1
ATOM 2210 C C . GLY A 1 272 ? 15.468 -17.561 -43.884 1.00 35.97 272 GLY A C 1
ATOM 2211 O O . GLY A 1 272 ? 15.468 -18.787 -43.868 1.00 35.97 272 GLY A O 1
ATOM 2212 N N . TYR A 1 273 ? 15.194 -16.817 -42.812 1.00 29.67 273 TYR A N 1
ATOM 2213 C CA . TYR A 1 273 ? 14.380 -17.313 -41.698 1.00 29.67 273 TYR A CA 1
ATOM 2214 C C . TYR A 1 273 ? 13.217 -16.342 -41.488 1.00 29.67 273 TYR A C 1
ATOM 2216 O O . TYR A 1 273 ? 13.415 -15.134 -41.371 1.00 29.67 273 TYR A O 1
ATOM 2224 N N . THR A 1 274 ? 11.991 -16.857 -41.519 1.00 29.45 274 THR A N 1
ATOM 2225 C CA . THR A 1 274 ? 10.774 -16.079 -41.272 1.00 29.45 274 THR A CA 1
ATOM 2226 C C . THR A 1 274 ? 10.486 -16.155 -39.779 1.00 29.45 274 THR A C 1
ATOM 2228 O O . THR A 1 274 ? 10.105 -17.212 -39.281 1.00 29.45 274 THR A O 1
ATOM 2231 N N . ILE A 1 275 ? 10.709 -15.063 -39.050 1.00 33.34 275 ILE A N 1
ATOM 2232 C CA . ILE A 1 275 ? 10.213 -14.941 -37.679 1.00 33.34 275 ILE A CA 1
ATOM 2233 C C . ILE A 1 275 ? 8.762 -14.489 -37.813 1.00 33.34 275 ILE A C 1
ATOM 2235 O O . ILE A 1 275 ? 8.497 -13.340 -38.161 1.00 33.34 275 ILE A O 1
ATOM 2239 N N . GLU A 1 276 ? 7.817 -15.405 -37.608 1.00 30.44 276 GLU A N 1
ATOM 2240 C CA . GLU A 1 276 ? 6.425 -15.023 -37.385 1.00 30.44 276 GLU A CA 1
ATOM 2241 C C . GLU A 1 276 ? 6.365 -14.307 -36.035 1.00 30.44 276 GLU A C 1
ATOM 2243 O O . GLU A 1 276 ? 6.267 -14.938 -34.983 1.00 30.44 276 GLU A O 1
ATOM 2248 N N . THR A 1 277 ? 6.469 -12.979 -36.045 1.00 30.67 277 THR A N 1
ATOM 2249 C CA . THR A 1 277 ? 6.160 -12.181 -34.862 1.00 30.67 277 THR A CA 1
ATOM 2250 C C . THR A 1 277 ? 4.664 -12.305 -34.630 1.00 30.67 277 THR A C 1
ATOM 2252 O O . THR A 1 277 ? 3.849 -11.698 -35.331 1.00 30.67 277 THR A O 1
ATOM 2255 N N . LYS A 1 278 ? 4.288 -13.163 -33.684 1.00 32.25 278 LYS A N 1
ATOM 2256 C CA . LYS A 1 278 ? 2.920 -13.213 -33.199 1.00 32.25 278 LYS A CA 1
ATOM 2257 C C . LYS A 1 278 ? 2.665 -11.940 -32.399 1.00 32.25 278 LYS A C 1
ATOM 2259 O O . LYS A 1 278 ? 2.992 -11.880 -31.223 1.00 32.25 278 LYS A O 1
ATOM 2264 N N . SER A 1 279 ? 2.008 -11.003 -33.080 1.00 37.69 279 SER A N 1
ATOM 2265 C CA . SER A 1 279 ? 1.076 -10.028 -32.510 1.00 37.69 279 SER A CA 1
ATOM 2266 C C . SER A 1 279 ? 1.617 -8.620 -32.181 1.00 37.69 279 SER A C 1
ATOM 2268 O O . SER A 1 279 ? 2.818 -8.400 -32.043 1.00 37.69 279 SER A O 1
ATOM 2270 N N . THR A 1 280 ? 0.693 -7.650 -32.232 1.00 40.03 280 THR A N 1
ATOM 2271 C CA . THR A 1 280 ? 0.890 -6.182 -32.232 1.00 40.03 280 THR A CA 1
ATOM 2272 C C . THR A 1 280 ? -0.169 -5.452 -31.380 1.00 40.03 280 THR A C 1
ATOM 2274 O O . THR A 1 280 ? -0.570 -4.334 -31.708 1.00 40.03 280 THR A O 1
ATOM 2277 N N . LYS A 1 281 ? -0.733 -6.099 -30.357 1.00 53.78 281 LYS A N 1
ATOM 2278 C CA . LYS A 1 281 ? -1.836 -5.586 -29.528 1.00 53.78 281 LYS A CA 1
ATOM 2279 C C . LYS A 1 281 ? -1.439 -5.552 -28.052 1.00 53.78 281 LYS A C 1
ATOM 2281 O O . LYS A 1 281 ? -0.734 -6.429 -27.577 1.00 53.78 281 LYS A O 1
ATOM 2286 N N . THR A 1 282 ? -1.984 -4.603 -27.291 1.00 52.31 282 THR A N 1
ATOM 2287 C CA . THR A 1 282 ? -1.812 -4.504 -25.825 1.00 52.31 282 THR A CA 1
ATOM 2288 C C . THR A 1 282 ? -2.182 -5.801 -25.086 1.00 52.31 282 THR A C 1
ATOM 2290 O O . THR A 1 282 ? -1.613 -6.102 -24.041 1.00 52.31 282 THR A O 1
ATOM 2293 N N . SER A 1 283 ? -3.079 -6.621 -25.655 1.00 59.22 283 SER A N 1
ATOM 2294 C CA . SER A 1 283 ? -3.391 -7.971 -25.157 1.00 59.22 283 SER A CA 1
ATOM 2295 C C . SER A 1 283 ? -2.164 -8.880 -25.054 1.00 59.22 283 SER A C 1
ATOM 2297 O O . SER A 1 283 ? -2.082 -9.695 -24.143 1.00 59.22 283 SER A O 1
ATOM 2299 N N . ASP A 1 284 ? -1.187 -8.711 -25.941 1.00 72.50 284 ASP A N 1
ATOM 2300 C CA . ASP A 1 284 ? -0.060 -9.635 -26.067 1.00 72.50 284 ASP A CA 1
ATOM 2301 C C . ASP A 1 284 ? 0.937 -9.484 -24.919 1.00 72.50 284 ASP A C 1
ATOM 2303 O O . ASP A 1 284 ? 1.624 -10.437 -24.565 1.00 72.50 284 ASP A O 1
ATOM 2307 N N . TYR A 1 285 ? 1.011 -8.295 -24.311 1.00 82.69 285 TYR A N 1
ATOM 2308 C CA . TYR A 1 285 ? 1.776 -8.090 -23.082 1.00 82.69 285 TYR A CA 1
ATOM 2309 C C . TYR A 1 285 ? 1.216 -8.953 -21.945 1.00 82.69 285 TYR A C 1
ATOM 2311 O O . TYR A 1 285 ? 1.972 -9.581 -21.198 1.00 82.69 285 TYR A O 1
ATOM 2319 N N . PHE A 1 286 ? -0.113 -9.022 -21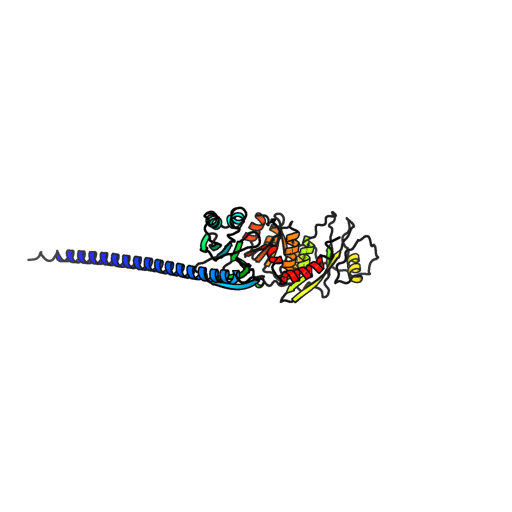.839 1.00 89.44 286 PHE A N 1
ATOM 2320 C CA . PHE A 1 286 ? -0.794 -9.791 -20.804 1.00 89.44 286 PHE A CA 1
ATOM 2321 C C . PHE A 1 286 ? -0.779 -11.301 -21.053 1.00 89.44 286 PHE A C 1
ATOM 2323 O O . PHE A 1 286 ? -0.826 -12.055 -20.084 1.00 89.44 286 PHE A O 1
ATOM 2330 N N . ASP A 1 287 ? -0.595 -11.746 -22.298 1.00 88.94 287 ASP A N 1
ATOM 2331 C CA . ASP A 1 287 ? -0.424 -13.167 -22.626 1.00 88.94 287 ASP A CA 1
ATOM 2332 C C . ASP A 1 287 ? 0.815 -13.786 -21.945 1.00 88.94 287 ASP A C 1
ATOM 2334 O O . ASP A 1 287 ? 0.822 -14.979 -21.644 1.00 88.94 287 ASP A O 1
ATOM 2338 N N . TYR A 1 288 ? 1.836 -12.984 -21.598 1.00 89.25 288 TYR A N 1
ATOM 2339 C CA . TYR A 1 288 ? 3.004 -13.427 -20.809 1.00 89.25 288 TYR A CA 1
ATOM 2340 C C . TYR A 1 288 ? 2.686 -13.769 -19.349 1.00 89.25 288 TYR A C 1
ATOM 2342 O O . TYR A 1 288 ? 3.581 -14.184 -18.602 1.00 89.25 288 TYR A O 1
ATOM 2350 N N . TRP A 1 289 ? 1.431 -13.629 -18.929 1.00 92.62 289 TRP A N 1
ATOM 2351 C CA . TRP A 1 289 ? 0.975 -13.912 -17.579 1.00 92.62 289 TRP A CA 1
ATOM 2352 C C . TRP A 1 289 ? -0.094 -15.005 -17.594 1.00 92.62 289 TRP A C 1
ATOM 2354 O O . TRP A 1 289 ? -1.190 -14.822 -18.109 1.00 92.62 289 TRP A O 1
ATOM 2364 N N . ILE A 1 290 ? 0.193 -16.139 -16.947 1.00 93.12 290 ILE A N 1
ATOM 2365 C CA . ILE A 1 290 ? -0.799 -17.210 -16.742 1.00 93.12 290 ILE A CA 1
ATOM 2366 C C . ILE A 1 290 ? -1.907 -16.704 -15.818 1.00 93.12 290 ILE A C 1
ATOM 2368 O O . ILE A 1 290 ? -3.092 -16.968 -16.017 1.00 93.12 290 ILE A O 1
ATOM 2372 N N . ASN A 1 291 ? -1.498 -16.024 -14.749 1.00 93.62 291 ASN A N 1
ATOM 2373 C CA . ASN A 1 291 ? -2.386 -15.328 -13.841 1.00 93.62 291 ASN A CA 1
ATOM 2374 C C . ASN A 1 291 ? -1.621 -14.242 -13.088 1.00 93.62 291 ASN A C 1
ATOM 2376 O O . ASN A 1 291 ? -0.413 -14.326 -12.860 1.00 93.62 291 ASN A O 1
ATOM 2380 N N . TYR A 1 292 ? -2.371 -13.237 -12.664 1.00 94.50 292 TYR A N 1
ATOM 2381 C CA . TYR A 1 292 ? -1.901 -12.213 -11.756 1.00 94.50 292 TYR A CA 1
ATOM 2382 C C . TYR A 1 292 ? -3.062 -11.766 -10.868 1.00 94.50 292 TYR A C 1
ATOM 2384 O O . TYR A 1 292 ? -4.223 -11.726 -11.290 1.00 94.50 292 TYR A O 1
ATOM 2392 N N . SER A 1 293 ? -2.754 -11.476 -9.613 1.00 93.62 293 SER A N 1
ATOM 2393 C CA . SER A 1 293 ? -3.688 -10.933 -8.619 1.00 93.62 293 SER A CA 1
ATOM 2394 C C . SER A 1 293 ? -3.339 -9.501 -8.226 1.00 93.62 293 SER A C 1
ATOM 2396 O O . SER A 1 293 ? -4.101 -8.881 -7.491 1.00 93.62 293 SER A O 1
ATOM 2398 N N . SER A 1 294 ? -2.228 -8.971 -8.739 1.00 94.12 294 SER A N 1
ATOM 2399 C CA . SER A 1 294 ? -1.848 -7.573 -8.592 1.00 94.12 294 SER A CA 1
ATOM 2400 C C . SER A 1 294 ? -1.482 -6.915 -9.913 1.00 94.12 294 SER A C 1
ATOM 2402 O O . SER A 1 294 ? -1.125 -7.600 -10.870 1.00 94.12 294 SER A O 1
ATOM 2404 N N . LEU A 1 295 ? -1.527 -5.582 -9.934 1.00 95.19 295 LEU A N 1
ATOM 2405 C CA . LEU A 1 295 ? -1.040 -4.735 -11.023 1.00 95.19 295 LEU A CA 1
ATOM 2406 C C . LEU A 1 295 ? -0.315 -3.516 -10.466 1.00 95.19 295 LEU A C 1
ATOM 2408 O O . LEU A 1 295 ? -0.692 -2.986 -9.422 1.00 95.19 295 LEU A O 1
ATOM 2412 N N . ILE A 1 296 ? 0.701 -3.050 -11.183 1.00 94.44 296 ILE A N 1
ATOM 2413 C CA . ILE A 1 296 ? 1.278 -1.728 -10.969 1.00 94.44 296 ILE A CA 1
ATOM 2414 C C . ILE A 1 296 ? 0.674 -0.776 -11.977 1.00 94.44 296 ILE A C 1
ATOM 2416 O O . ILE A 1 296 ? 0.653 -1.041 -13.175 1.00 94.44 296 ILE A O 1
ATOM 2420 N N . LEU A 1 297 ? 0.197 0.341 -11.463 1.00 95.06 297 LEU A N 1
ATOM 2421 C CA . LEU A 1 297 ? -0.472 1.357 -12.237 1.00 95.06 297 LEU A CA 1
ATOM 2422 C C . LEU A 1 297 ? 0.352 2.635 -12.162 1.00 95.06 297 LEU A C 1
ATOM 2424 O O . LEU A 1 297 ? 0.746 3.082 -11.079 1.00 95.06 297 LEU A O 1
ATOM 2428 N N . VAL A 1 298 ? 0.626 3.198 -13.329 1.00 93.38 298 VAL A N 1
ATOM 2429 C CA . VAL A 1 298 ? 1.354 4.449 -13.483 1.00 93.38 298 VAL A CA 1
ATOM 2430 C C . VAL A 1 298 ? 0.496 5.419 -14.281 1.00 93.38 298 VAL A C 1
ATOM 2432 O O . VAL A 1 298 ? -0.154 5.033 -15.250 1.00 93.38 298 VAL A O 1
ATOM 2435 N N . ASP A 1 299 ? 0.505 6.681 -13.867 1.00 92.06 299 ASP A N 1
ATOM 2436 C CA . ASP A 1 299 ? -0.068 7.771 -14.651 1.00 92.06 299 ASP A CA 1
ATOM 2437 C C . ASP A 1 299 ? 0.526 7.798 -16.068 1.00 92.06 299 ASP A C 1
ATOM 2439 O O . ASP A 1 299 ? 1.747 7.701 -16.238 1.00 92.06 299 ASP A O 1
ATOM 2443 N N . TYR A 1 300 ? -0.335 7.910 -17.081 1.00 90.94 300 TYR A N 1
ATOM 2444 C CA . TYR A 1 300 ? 0.069 7.789 -18.479 1.00 90.94 300 TYR A CA 1
ATOM 2445 C C . TYR A 1 300 ? 1.157 8.789 -18.867 1.00 90.94 300 TYR A C 1
ATOM 2447 O O . TYR A 1 300 ? 2.052 8.435 -19.628 1.00 90.94 300 TYR A O 1
ATOM 2455 N N . ASP A 1 301 ? 1.142 10.013 -18.348 1.00 87.75 301 ASP A N 1
ATOM 2456 C CA . ASP A 1 301 ? 2.086 11.060 -18.748 1.00 87.75 301 ASP A CA 1
ATOM 2457 C C . ASP A 1 301 ? 3.285 11.203 -17.798 1.00 87.75 301 ASP A C 1
ATOM 2459 O O . ASP A 1 301 ? 4.188 12.011 -18.036 1.00 87.75 301 ASP A O 1
ATOM 2463 N N . ASN A 1 302 ? 3.362 10.382 -16.748 1.00 87.12 302 ASN A N 1
ATOM 2464 C CA . ASN A 1 302 ? 4.428 10.456 -15.755 1.00 87.12 302 ASN A CA 1
ATOM 2465 C C . ASN A 1 302 ? 5.585 9.487 -16.052 1.00 87.12 302 ASN A C 1
ATOM 2467 O O . ASN A 1 302 ? 5.725 8.433 -15.429 1.00 87.12 302 ASN A O 1
ATOM 2471 N N . GLU A 1 303 ? 6.474 9.888 -16.963 1.00 83.31 303 GLU A N 1
ATOM 2472 C CA . GLU A 1 303 ? 7.664 9.113 -17.358 1.00 83.31 303 GLU A CA 1
ATOM 2473 C C . GLU A 1 303 ? 8.534 8.680 -16.165 1.00 83.31 303 GLU A C 1
ATOM 2475 O O . GLU A 1 303 ? 8.977 7.532 -16.081 1.00 83.31 303 GLU A O 1
ATOM 2480 N N . TYR A 1 304 ? 8.740 9.568 -15.188 1.00 80.69 304 TYR A N 1
ATOM 2481 C CA . TYR A 1 304 ? 9.538 9.255 -14.003 1.00 80.69 304 TYR A CA 1
ATOM 2482 C C . TYR A 1 304 ? 8.875 8.199 -13.117 1.00 80.69 304 TYR A C 1
ATOM 2484 O O . TYR A 1 304 ? 9.550 7.272 -12.663 1.00 80.69 304 TYR A O 1
ATOM 2492 N N . ALA A 1 305 ? 7.561 8.303 -12.891 1.00 84.56 305 ALA A N 1
ATOM 2493 C CA . ALA A 1 305 ? 6.812 7.255 -12.207 1.00 84.56 305 ALA A CA 1
ATOM 2494 C C . ALA A 1 305 ? 6.832 5.952 -13.013 1.00 84.56 305 ALA A C 1
ATOM 2496 O O . ALA A 1 305 ? 6.925 4.886 -12.413 1.00 84.56 305 ALA A O 1
ATOM 2497 N N . GLY A 1 306 ? 6.851 6.026 -14.345 1.00 87.50 306 GLY A N 1
ATOM 2498 C CA . GLY A 1 306 ? 7.013 4.876 -15.232 1.00 87.50 306 GLY A CA 1
ATOM 2499 C C . GLY A 1 306 ? 8.320 4.144 -14.986 1.00 87.50 306 GLY A C 1
ATOM 2500 O O . GLY A 1 306 ? 8.319 2.938 -14.733 1.00 87.50 306 GLY A O 1
ATOM 2501 N N . LEU A 1 307 ? 9.445 4.864 -15.015 1.00 81.94 307 LEU A N 1
ATOM 2502 C CA . LEU A 1 307 ? 10.779 4.293 -14.786 1.00 81.94 307 LEU A CA 1
ATOM 2503 C C . LEU A 1 307 ? 10.848 3.569 -13.437 1.00 81.94 307 LEU A C 1
ATOM 2505 O O . LEU A 1 307 ? 11.370 2.460 -13.311 1.00 81.94 307 LEU A O 1
ATOM 2509 N N . VAL A 1 308 ? 10.288 4.217 -12.424 1.00 81.62 308 VAL A N 1
ATOM 2510 C CA . VAL A 1 308 ? 10.258 3.758 -11.040 1.00 81.62 308 VAL A CA 1
ATOM 2511 C C . VAL A 1 308 ? 9.285 2.583 -10.853 1.00 81.62 308 VAL A C 1
ATOM 2513 O O . VAL A 1 308 ? 9.607 1.611 -10.168 1.00 81.62 308 VAL A O 1
ATOM 2516 N N . GLY A 1 309 ? 8.125 2.624 -11.502 1.00 88.19 309 GLY A N 1
ATOM 2517 C CA . GLY A 1 309 ? 7.118 1.568 -11.473 1.00 88.19 309 GLY A CA 1
ATOM 2518 C C . GLY A 1 309 ? 7.568 0.320 -12.215 1.00 88.19 309 GLY A C 1
ATOM 2519 O O . GLY A 1 309 ? 7.309 -0.788 -11.766 1.00 88.19 309 GLY A O 1
ATOM 2520 N N . THR A 1 310 ? 8.344 0.477 -13.278 1.00 87.38 310 THR A N 1
ATOM 2521 C CA . THR A 1 310 ? 8.919 -0.634 -14.047 1.00 87.38 310 THR A CA 1
ATOM 2522 C C . THR A 1 310 ? 9.921 -1.438 -13.232 1.00 87.38 310 THR A C 1
ATOM 2524 O O . THR A 1 310 ? 9.901 -2.671 -13.202 1.00 87.38 310 THR A O 1
ATOM 2527 N N . LEU A 1 311 ? 10.793 -0.726 -12.523 1.00 83.12 311 LEU A N 1
ATOM 2528 C CA . LEU A 1 311 ? 11.726 -1.297 -11.559 1.00 83.12 311 LEU A CA 1
ATOM 2529 C C . LEU A 1 311 ? 11.006 -2.107 -10.486 1.00 83.12 311 LEU A C 1
ATOM 2531 O O . LEU A 1 311 ? 11.408 -3.221 -10.146 1.00 83.12 311 LEU A O 1
ATOM 2535 N N . LEU A 1 312 ? 9.934 -1.524 -9.961 1.00 85.62 312 LEU A N 1
ATOM 2536 C CA . LEU A 1 312 ? 9.088 -2.154 -8.974 1.00 85.62 312 LEU A CA 1
ATOM 2537 C C . LEU A 1 312 ? 8.408 -3.409 -9.538 1.00 85.62 312 LEU A C 1
ATOM 2539 O O . LEU A 1 312 ? 8.502 -4.464 -8.917 1.00 85.62 312 LEU A O 1
ATOM 2543 N N . ALA A 1 313 ? 7.804 -3.315 -10.722 1.00 90.88 313 ALA A N 1
ATOM 2544 C CA . ALA A 1 313 ? 7.127 -4.396 -11.440 1.00 90.88 313 ALA A CA 1
ATOM 2545 C C . ALA A 1 313 ? 8.039 -5.593 -11.670 1.00 90.88 313 ALA A C 1
ATOM 2547 O O . ALA A 1 313 ? 7.679 -6.732 -11.371 1.00 90.88 313 ALA A O 1
ATOM 2548 N N . SER A 1 314 ? 9.265 -5.309 -12.093 1.00 88.56 314 SER A N 1
ATOM 2549 C CA . SER A 1 314 ? 10.345 -6.280 -12.227 1.00 88.56 314 SER A CA 1
ATOM 2550 C C . SER A 1 314 ? 10.671 -6.945 -10.882 1.00 88.56 314 SER A C 1
ATOM 2552 O O . SER A 1 314 ? 10.749 -8.170 -10.769 1.00 88.56 314 SER A O 1
ATOM 2554 N N . TYR A 1 315 ? 10.839 -6.149 -9.822 1.00 85.44 315 TYR A N 1
ATOM 2555 C CA . TYR A 1 315 ? 11.231 -6.643 -8.501 1.00 85.44 315 TYR A CA 1
ATOM 2556 C C . TYR A 1 315 ? 10.147 -7.485 -7.807 1.00 85.44 315 TYR A C 1
ATOM 2558 O O . TYR A 1 315 ? 10.479 -8.438 -7.098 1.00 85.44 315 TYR A O 1
ATOM 2566 N N . VAL A 1 316 ? 8.872 -7.139 -7.996 1.00 87.50 316 VAL A N 1
ATOM 2567 C CA . VAL A 1 316 ? 7.717 -7.802 -7.362 1.00 87.50 316 VAL A CA 1
ATOM 2568 C C . VAL A 1 316 ? 6.958 -8.733 -8.304 1.00 87.50 316 VAL A C 1
ATOM 2570 O O . VAL A 1 316 ? 5.880 -9.206 -7.959 1.00 87.50 316 VAL A O 1
ATOM 2573 N N . ASN A 1 317 ? 7.511 -8.990 -9.492 1.00 91.56 317 ASN A N 1
ATOM 2574 C CA . ASN A 1 317 ? 6.930 -9.853 -10.516 1.00 91.56 317 ASN A CA 1
ATOM 2575 C C . ASN A 1 317 ? 5.447 -9.551 -10.781 1.00 91.56 317 ASN A C 1
ATOM 2577 O O . ASN A 1 317 ? 4.590 -10.412 -10.617 1.00 91.56 317 ASN A O 1
ATOM 2581 N N . THR A 1 318 ? 5.127 -8.308 -11.120 1.00 93.38 318 THR A N 1
ATOM 2582 C CA . THR A 1 318 ? 3.747 -7.833 -11.318 1.00 93.38 318 THR A CA 1
ATOM 2583 C C . THR A 1 318 ? 3.642 -7.106 -12.660 1.00 93.38 318 THR A C 1
ATOM 2585 O O . THR A 1 318 ? 4.610 -6.431 -13.014 1.00 93.38 318 THR A O 1
ATOM 2588 N N . PRO A 1 319 ? 2.532 -7.227 -13.419 1.00 94.69 319 PRO A N 1
ATOM 2589 C CA . PRO A 1 319 ? 2.370 -6.470 -14.654 1.00 94.69 319 PRO A CA 1
ATOM 2590 C C . PRO A 1 319 ? 2.277 -4.968 -14.374 1.00 94.69 319 PRO A C 1
ATOM 2592 O O . PRO A 1 319 ? 1.784 -4.560 -13.320 1.00 94.69 319 PRO A O 1
ATOM 2595 N N . LEU A 1 320 ? 2.730 -4.153 -15.321 1.00 94.00 320 LEU A N 1
ATOM 2596 C CA . LEU A 1 320 ? 2.646 -2.698 -15.270 1.00 94.00 320 LEU A CA 1
ATOM 2597 C C . LEU A 1 320 ? 1.718 -2.191 -16.373 1.00 94.00 320 LEU A C 1
ATOM 2599 O O . LEU A 1 320 ? 1.774 -2.703 -17.486 1.00 94.00 320 LEU A O 1
ATOM 2603 N N . ILE A 1 321 ? 0.900 -1.186 -16.061 1.00 94.56 321 ILE A N 1
ATOM 2604 C CA . ILE A 1 321 ? 0.075 -0.460 -17.033 1.00 94.56 321 ILE A CA 1
ATOM 2605 C C . ILE A 1 321 ? 0.220 1.051 -16.877 1.00 94.56 321 ILE A C 1
ATOM 2607 O O . ILE A 1 321 ? 0.397 1.562 -15.765 1.00 94.56 321 ILE A O 1
ATOM 2611 N N . PHE A 1 322 ? 0.080 1.749 -18.001 1.00 92.88 322 PHE A N 1
ATOM 2612 C CA . PHE A 1 322 ? -0.024 3.203 -18.078 1.00 92.88 322 PHE A CA 1
ATOM 2613 C C . PHE A 1 322 ? -1.468 3.619 -18.349 1.00 92.88 322 PHE A C 1
ATOM 2615 O O . PHE A 1 322 ? -2.056 3.199 -19.348 1.00 92.88 322 PHE A O 1
ATOM 2622 N N . ILE A 1 323 ? -2.032 4.460 -17.483 1.00 93.50 323 ILE A N 1
ATOM 2623 C CA . ILE A 1 323 ? -3.462 4.790 -17.508 1.00 93.50 323 ILE A CA 1
ATOM 2624 C C . ILE A 1 323 ? -3.723 6.298 -17.408 1.00 93.50 323 ILE A C 1
ATOM 2626 O O . ILE A 1 323 ? -3.046 7.004 -16.661 1.00 93.50 323 ILE A O 1
ATOM 2630 N N . ASP A 1 324 ? -4.712 6.769 -18.159 1.00 93.62 324 ASP A N 1
ATOM 2631 C CA . ASP A 1 324 ? -5.288 8.113 -18.114 1.00 93.62 324 ASP A CA 1
ATOM 2632 C C . ASP A 1 324 ? -6.810 8.056 -18.315 1.00 93.62 324 ASP A C 1
ATOM 2634 O O . ASP A 1 324 ? -7.397 6.993 -18.546 1.00 93.62 324 ASP A O 1
ATOM 2638 N N . ASP A 1 325 ? -7.455 9.221 -18.268 1.00 92.38 325 ASP A N 1
ATOM 2639 C CA . ASP A 1 325 ? -8.894 9.379 -18.512 1.00 92.38 325 ASP A CA 1
ATOM 2640 C C . ASP A 1 325 ? -9.354 8.868 -19.892 1.00 92.38 325 ASP A C 1
ATOM 2642 O O . ASP A 1 325 ? -10.537 8.572 -20.073 1.00 92.38 325 ASP A O 1
ATOM 2646 N N . ASN A 1 326 ? -8.451 8.754 -20.873 1.00 92.38 326 ASN A N 1
ATOM 2647 C CA . ASN A 1 326 ? -8.794 8.346 -22.234 1.00 92.38 326 ASN A CA 1
ATOM 2648 C C . ASN A 1 326 ? -8.804 6.826 -22.405 1.00 92.38 326 ASN A C 1
ATOM 2650 O O . ASN A 1 326 ? -9.595 6.320 -23.201 1.00 92.38 326 ASN A O 1
ATOM 2654 N N . ASN A 1 327 ? -7.934 6.109 -21.691 1.00 91.62 327 ASN A N 1
ATOM 2655 C CA . ASN A 1 327 ? -7.750 4.666 -21.844 1.00 91.62 327 ASN A CA 1
ATOM 2656 C C . ASN A 1 327 ? -8.193 3.847 -20.618 1.00 91.62 327 ASN A C 1
ATOM 2658 O O . ASN A 1 327 ? -8.191 2.619 -20.675 1.00 91.62 327 ASN A O 1
ATOM 2662 N N . GLY A 1 328 ? -8.611 4.487 -19.519 1.00 89.38 328 GLY A N 1
ATOM 2663 C CA . GLY A 1 328 ? -8.956 3.779 -18.284 1.00 89.38 328 GLY A CA 1
ATOM 2664 C C . GLY A 1 328 ? -10.024 2.698 -18.456 1.00 89.38 328 GLY A C 1
ATOM 2665 O O . GLY A 1 328 ? -9.892 1.612 -17.895 1.00 89.38 328 GLY A O 1
ATOM 2666 N N . GLY A 1 329 ? -11.023 2.939 -19.310 1.00 90.81 329 GLY A N 1
ATOM 2667 C CA . GLY A 1 329 ? -12.067 1.956 -19.620 1.00 90.81 329 GLY A CA 1
ATOM 2668 C C . GLY A 1 329 ? -11.542 0.662 -20.254 1.00 90.81 329 GLY A C 1
ATOM 2669 O O . GLY A 1 329 ? -12.106 -0.402 -20.004 1.00 90.81 329 GLY A O 1
ATOM 2670 N N . ASP A 1 330 ? -10.436 0.722 -21.001 1.00 91.00 330 ASP A N 1
ATOM 2671 C CA . ASP A 1 330 ? -9.832 -0.453 -21.643 1.00 91.00 330 ASP A CA 1
ATOM 2672 C C . ASP A 1 330 ? -9.180 -1.398 -20.616 1.00 91.00 330 ASP A C 1
ATOM 2674 O O . ASP A 1 330 ? -9.015 -2.591 -20.874 1.00 91.00 330 ASP A O 1
ATOM 2678 N N . TYR A 1 331 ? -8.850 -0.883 -19.426 1.00 93.00 331 TYR A N 1
ATOM 2679 C CA . TYR A 1 331 ? -8.211 -1.632 -18.341 1.00 93.00 331 TYR A CA 1
ATOM 2680 C C . TYR A 1 331 ? -9.189 -2.144 -17.275 1.00 93.00 331 TYR A C 1
ATOM 2682 O O . TYR A 1 331 ? -8.750 -2.770 -16.309 1.00 93.00 331 TYR A O 1
ATOM 2690 N N . GLU A 1 332 ? -10.501 -1.922 -17.421 1.00 94.00 332 GLU A N 1
ATOM 2691 C CA . GLU A 1 332 ? -11.489 -2.277 -16.389 1.00 94.00 332 GLU A CA 1
ATOM 2692 C C . GLU A 1 332 ? -11.434 -3.763 -16.015 1.00 94.00 332 GLU A C 1
ATOM 2694 O O . GLU A 1 332 ? -11.323 -4.103 -14.836 1.00 94.00 332 GLU A O 1
ATOM 2699 N N . GLU A 1 333 ? -11.447 -4.659 -17.005 1.00 92.75 333 GLU A N 1
ATOM 2700 C CA . GLU A 1 333 ? -11.369 -6.105 -16.759 1.00 92.75 333 GLU A CA 1
ATOM 2701 C C . GLU A 1 333 ? -10.031 -6.526 -16.139 1.00 92.75 333 GLU A C 1
ATOM 2703 O O . GLU A 1 333 ? -9.979 -7.483 -15.367 1.00 92.75 333 GLU A O 1
ATOM 2708 N N . LEU A 1 334 ? -8.953 -5.803 -16.453 1.00 91.69 334 LEU A N 1
ATOM 2709 C CA . LEU A 1 334 ? -7.616 -6.100 -15.951 1.00 91.69 334 LEU A CA 1
ATOM 2710 C C . LEU A 1 334 ? -7.472 -5.673 -14.483 1.00 91.69 334 LEU A C 1
ATOM 2712 O O . LEU A 1 334 ? -6.804 -6.373 -13.725 1.00 91.69 334 LEU A O 1
ATOM 2716 N N . ILE A 1 335 ? -8.111 -4.569 -14.084 1.00 94.56 335 ILE A N 1
ATOM 2717 C CA . ILE A 1 335 ? -8.078 -4.002 -12.725 1.00 94.56 335 ILE A CA 1
ATOM 2718 C C . ILE A 1 335 ? -9.080 -4.676 -11.785 1.00 94.56 335 ILE A C 1
ATOM 2720 O O . ILE A 1 335 ? -8.830 -4.762 -10.578 1.00 94.56 335 ILE A O 1
ATOM 2724 N N . ARG A 1 336 ? -10.201 -5.160 -12.326 1.00 94.75 336 ARG A N 1
ATOM 2725 C CA . ARG A 1 336 ? -11.286 -5.745 -11.543 1.00 94.75 336 ARG A CA 1
ATOM 2726 C C . ARG A 1 336 ? -10.798 -6.868 -10.632 1.00 94.75 336 ARG A C 1
ATOM 2728 O O . ARG A 1 336 ? -10.161 -7.825 -11.075 1.00 94.75 336 ARG A O 1
ATOM 2735 N N . ASP A 1 337 ? -11.149 -6.754 -9.354 1.00 91.25 337 ASP A N 1
ATOM 2736 C CA . ASP A 1 337 ? -10.827 -7.732 -8.314 1.00 91.25 337 ASP A CA 1
ATOM 2737 C C . ASP A 1 337 ? -9.313 -8.010 -8.164 1.00 91.25 337 ASP A C 1
ATOM 2739 O O . ASP A 1 337 ? -8.903 -9.112 -7.781 1.00 91.25 337 ASP A O 1
ATOM 2743 N N . LYS A 1 338 ? -8.464 -7.023 -8.486 1.00 92.94 338 LYS A N 1
ATOM 2744 C CA . LYS A 1 338 ? -7.007 -7.080 -8.288 1.00 92.94 338 LYS A CA 1
ATOM 2745 C C . LYS A 1 338 ? -6.539 -6.130 -7.196 1.00 92.94 338 LYS A C 1
ATOM 2747 O O . LYS A 1 338 ? -7.178 -5.119 -6.906 1.00 92.94 338 LYS A O 1
ATOM 2752 N N . GLU A 1 339 ? -5.370 -6.430 -6.637 1.00 90.31 339 GLU A N 1
ATOM 2753 C CA . GLU A 1 339 ? -4.617 -5.494 -5.806 1.00 90.31 339 GLU A CA 1
ATOM 2754 C C . GLU A 1 339 ? -3.820 -4.517 -6.684 1.00 90.31 339 GLU A C 1
ATOM 2756 O O . GLU A 1 339 ? -2.949 -4.921 -7.455 1.00 90.31 339 GLU A O 1
ATOM 2761 N N . ILE A 1 340 ? -4.103 -3.221 -6.573 1.00 92.50 340 ILE A N 1
ATOM 2762 C CA . ILE A 1 340 ? -3.500 -2.195 -7.429 1.00 92.50 340 ILE A CA 1
ATOM 2763 C C . ILE A 1 340 ? -2.448 -1.395 -6.669 1.00 92.50 340 ILE A C 1
ATOM 2765 O O . ILE A 1 340 ? -2.714 -0.786 -5.636 1.00 92.50 340 ILE A O 1
ATOM 2769 N N . PHE A 1 341 ? -1.244 -1.341 -7.219 1.00 90.12 341 PHE A N 1
ATOM 2770 C CA . PHE A 1 341 ? -0.124 -0.582 -6.689 1.00 90.12 341 PHE A CA 1
ATOM 2771 C C . PHE A 1 341 ? 0.122 0.639 -7.569 1.00 90.12 341 PHE A C 1
ATOM 2773 O O . PHE A 1 341 ? 0.705 0.545 -8.644 1.00 90.12 341 PHE A O 1
ATOM 2780 N N . ILE A 1 342 ? -0.338 1.796 -7.115 1.00 90.56 342 ILE A N 1
ATOM 2781 C CA . ILE A 1 342 ? -0.231 3.054 -7.849 1.00 90.56 342 ILE A CA 1
ATOM 2782 C C . ILE A 1 342 ? 1.128 3.674 -7.549 1.00 90.56 342 ILE A C 1
ATOM 2784 O O . ILE A 1 342 ? 1.380 4.085 -6.415 1.00 90.56 342 ILE A O 1
ATOM 2788 N N . VAL A 1 343 ? 1.997 3.778 -8.547 1.00 88.62 343 VAL A N 1
ATOM 2789 C CA . VAL A 1 343 ? 3.312 4.403 -8.378 1.00 88.62 343 VAL A CA 1
ATOM 2790 C C . VAL A 1 343 ? 3.216 5.884 -8.701 1.00 88.62 343 VAL A C 1
ATOM 2792 O O . VAL A 1 343 ? 2.801 6.266 -9.792 1.00 88.62 343 VAL A O 1
ATOM 2795 N N . THR A 1 344 ? 3.626 6.724 -7.752 1.00 81.75 344 THR A N 1
ATOM 2796 C CA . THR A 1 344 ? 3.626 8.180 -7.916 1.00 81.75 344 THR A CA 1
ATOM 2797 C C . THR A 1 344 ? 5.040 8.745 -7.841 1.00 81.75 344 THR A C 1
ATOM 2799 O O . THR A 1 344 ? 5.890 8.290 -7.065 1.00 81.75 344 THR A O 1
ATOM 2802 N N . TYR A 1 345 ? 5.297 9.768 -8.656 1.00 77.31 345 TYR A N 1
ATOM 2803 C CA . TYR A 1 345 ? 6.554 10.508 -8.663 1.00 77.31 345 TYR A CA 1
ATOM 2804 C C . TYR A 1 345 ? 6.278 12.012 -8.640 1.00 77.31 345 TYR A C 1
ATOM 2806 O O . TYR A 1 345 ? 5.546 12.538 -9.481 1.00 77.31 345 TYR A O 1
ATOM 2814 N N . GLY A 1 346 ? 6.896 12.714 -7.687 1.00 74.25 346 GLY A N 1
ATOM 2815 C CA . GLY A 1 346 ? 6.694 14.149 -7.487 1.00 74.25 346 GLY A CA 1
ATOM 2816 C C . GLY A 1 346 ? 5.307 14.499 -6.934 1.00 74.25 346 GLY A C 1
ATOM 2817 O O . GLY A 1 346 ? 4.737 13.758 -6.138 1.00 74.25 346 GLY A O 1
ATOM 2818 N N . SER A 1 347 ? 4.785 15.666 -7.323 1.00 60.47 347 SER A N 1
ATOM 2819 C CA . SER A 1 347 ? 3.438 16.137 -6.956 1.00 60.47 347 SER A CA 1
ATOM 2820 C C . SER A 1 347 ? 2.346 15.682 -7.926 1.00 60.47 347 SER A C 1
ATOM 2822 O O . SER A 1 347 ? 1.199 16.087 -7.766 1.00 60.47 347 SER A O 1
ATOM 2824 N N . ILE A 1 348 ? 2.709 14.920 -8.961 1.00 60.41 348 ILE A N 1
ATOM 2825 C CA . ILE A 1 348 ? 1.771 14.426 -9.967 1.00 60.41 348 ILE A CA 1
ATOM 2826 C C . ILE A 1 348 ? 1.088 13.196 -9.370 1.00 60.41 348 ILE A C 1
ATOM 2828 O O . ILE A 1 348 ? 1.731 12.182 -9.087 1.00 60.41 348 ILE A O 1
ATOM 2832 N N . ILE A 1 349 ? -0.206 13.345 -9.119 1.00 69.25 349 ILE A N 1
ATOM 2833 C CA . ILE A 1 349 ? -1.112 12.302 -8.646 1.00 69.25 349 ILE A CA 1
ATOM 2834 C C . ILE A 1 349 ? -1.954 11.903 -9.860 1.00 69.25 349 ILE A C 1
ATOM 2836 O O . ILE A 1 349 ? -2.205 12.759 -10.705 1.00 69.25 349 ILE A O 1
ATOM 2840 N N . LEU A 1 350 ? -2.369 10.635 -9.934 1.00 79.94 350 LEU A N 1
ATOM 2841 C CA . LEU A 1 350 ? -3.383 10.198 -10.897 1.00 79.94 350 LEU A CA 1
ATOM 2842 C C . LEU A 1 350 ? -4.566 11.166 -10.913 1.00 79.94 350 LEU A C 1
ATOM 2844 O O . LEU A 1 350 ? -4.981 11.640 -9.849 1.00 79.94 350 LEU A O 1
ATOM 2848 N N . ASP A 1 351 ? -5.138 11.376 -12.095 1.00 84.69 351 ASP A N 1
ATOM 2849 C CA . ASP A 1 351 ? -6.387 12.114 -12.237 1.00 84.69 351 ASP A CA 1
ATOM 2850 C C . ASP A 1 351 ? -7.460 11.559 -11.290 1.00 84.69 351 ASP A C 1
ATOM 2852 O O . ASP A 1 351 ? -7.575 10.348 -11.070 1.00 84.69 351 ASP A O 1
ATOM 2856 N N . ASP A 1 352 ? -8.265 12.455 -10.711 1.00 81.81 352 ASP A N 1
ATOM 2857 C CA . ASP A 1 352 ? -9.281 12.094 -9.715 1.00 81.81 352 ASP A CA 1
ATOM 2858 C C . ASP A 1 352 ? -10.263 11.036 -10.241 1.00 81.81 352 ASP A C 1
ATOM 2860 O O . ASP A 1 352 ? -10.707 10.169 -9.485 1.00 81.81 352 ASP A O 1
ATOM 2864 N N . ASN A 1 353 ? -10.562 11.079 -11.542 1.00 88.25 353 ASN A N 1
ATOM 2865 C CA . ASN A 1 353 ? -11.404 10.101 -12.223 1.00 88.25 353 ASN A CA 1
ATOM 2866 C C . ASN A 1 353 ? -10.743 8.715 -12.259 1.00 88.25 353 ASN A C 1
ATOM 2868 O O . ASN A 1 353 ? -11.410 7.723 -11.972 1.00 88.25 353 ASN A O 1
ATOM 2872 N N . ILE A 1 354 ? -9.439 8.634 -12.540 1.00 90.50 354 ILE A N 1
ATOM 2873 C CA . ILE A 1 354 ? -8.689 7.371 -12.519 1.00 90.50 354 ILE A CA 1
ATOM 2874 C C . ILE A 1 354 ? -8.539 6.833 -11.108 1.00 90.50 354 ILE A C 1
ATOM 2876 O O . ILE A 1 354 ? -8.712 5.636 -10.884 1.00 90.50 354 ILE A O 1
ATOM 2880 N N . TYR A 1 355 ? -8.283 7.698 -10.131 1.00 85.12 355 TYR A N 1
ATOM 2881 C CA . TYR A 1 355 ? -8.257 7.274 -8.736 1.00 85.12 355 TYR A CA 1
ATOM 2882 C C . TYR A 1 355 ? -9.605 6.680 -8.307 1.00 85.12 355 TYR A C 1
ATOM 2884 O O . TYR A 1 355 ? -9.650 5.612 -7.693 1.00 85.12 355 TYR A O 1
ATOM 2892 N N . GLN A 1 356 ? -10.704 7.343 -8.676 1.00 84.38 356 GLN A N 1
ATOM 2893 C CA . GLN A 1 356 ? -12.057 6.861 -8.428 1.00 84.38 356 GLN A CA 1
ATOM 2894 C C . GLN A 1 356 ? -12.322 5.523 -9.127 1.00 84.38 356 GLN A C 1
ATOM 2896 O O . GLN A 1 356 ? -12.827 4.593 -8.506 1.00 84.38 356 GLN A O 1
ATOM 2901 N N . PHE A 1 357 ? -11.931 5.409 -10.393 1.00 91.31 357 PHE A N 1
ATOM 2902 C CA . PHE A 1 357 ? -12.047 4.191 -11.185 1.00 91.31 357 PHE A CA 1
ATOM 2903 C C . PHE A 1 357 ? -11.303 3.009 -10.544 1.00 91.31 357 PHE A C 1
ATOM 2905 O O . PHE A 1 357 ? -11.877 1.936 -10.368 1.00 91.31 357 PHE A O 1
ATOM 2912 N N . VAL A 1 358 ? -10.054 3.209 -10.109 1.00 88.50 358 VAL A N 1
ATOM 2913 C CA . VAL A 1 358 ? -9.278 2.180 -9.401 1.00 88.50 358 VAL A CA 1
ATOM 2914 C C . VAL A 1 358 ? -9.959 1.788 -8.095 1.00 88.50 358 VAL A C 1
ATOM 2916 O O . VAL A 1 358 ? -10.058 0.599 -7.791 1.00 88.50 358 VAL A O 1
ATOM 2919 N N . ARG A 1 359 ? -10.452 2.763 -7.326 1.00 84.62 359 ARG A N 1
ATOM 2920 C CA . ARG A 1 359 ? -11.168 2.506 -6.072 1.00 84.62 359 ARG A CA 1
ATOM 2921 C C . ARG A 1 359 ? -12.414 1.648 -6.284 1.00 84.62 359 ARG A C 1
ATOM 2923 O O . ARG A 1 359 ? -12.674 0.769 -5.472 1.00 84.62 359 ARG A O 1
ATOM 2930 N N . ASP A 1 360 ? -13.159 1.902 -7.352 1.00 88.25 360 ASP A N 1
ATOM 2931 C CA . ASP A 1 360 ? -14.451 1.259 -7.589 1.00 88.25 360 ASP A CA 1
ATOM 2932 C C . ASP A 1 360 ? -14.315 -0.174 -8.135 1.00 88.25 360 ASP A C 1
ATOM 2934 O O . ASP A 1 360 ? -15.222 -0.986 -7.946 1.00 88.25 360 ASP A O 1
ATOM 2938 N N . TYR A 1 361 ? -13.192 -0.504 -8.786 1.00 91.75 361 TYR A N 1
ATOM 2939 C CA . TYR A 1 361 ? -12.988 -1.812 -9.423 1.00 91.75 361 TYR A CA 1
ATOM 2940 C C . TYR A 1 361 ? -11.938 -2.714 -8.761 1.00 91.75 361 TYR A C 1
ATOM 2942 O O . TYR A 1 361 ? -12.024 -3.935 -8.901 1.00 91.75 361 TYR A O 1
ATOM 2950 N N . SER A 1 362 ? -10.959 -2.166 -8.040 1.00 87.88 362 SER A N 1
ATOM 2951 C CA . SER A 1 362 ? -9.935 -2.976 -7.364 1.00 87.88 362 SER A CA 1
ATOM 2952 C C . SER A 1 362 ? -10.459 -3.631 -6.083 1.00 87.88 362 SER A C 1
ATOM 2954 O O . SER A 1 362 ? -11.313 -3.080 -5.393 1.00 87.88 362 SER A O 1
ATOM 2956 N N . THR A 1 363 ? -9.908 -4.790 -5.699 1.00 81.94 363 THR A N 1
ATOM 2957 C CA . THR A 1 363 ? -10.159 -5.338 -4.349 1.00 81.94 363 THR A CA 1
ATOM 2958 C C . THR A 1 363 ? -9.483 -4.500 -3.273 1.00 81.94 363 THR A C 1
ATOM 2960 O O . THR A 1 363 ? -9.940 -4.431 -2.134 1.00 81.94 363 THR A O 1
ATOM 2963 N N . ARG A 1 364 ? -8.335 -3.919 -3.622 1.00 77.88 364 ARG A N 1
ATOM 2964 C CA . ARG A 1 364 ? -7.511 -3.086 -2.759 1.00 77.88 364 ARG A CA 1
ATOM 2965 C C . ARG A 1 364 ? -6.609 -2.246 -3.643 1.00 77.88 364 ARG A C 1
ATOM 2967 O O . ARG A 1 364 ? -6.113 -2.740 -4.651 1.00 77.88 364 ARG A O 1
ATOM 2974 N N . TYR A 1 365 ? -6.302 -1.031 -3.215 1.00 80.44 365 TYR A N 1
ATOM 2975 C CA . TYR A 1 365 ? -5.264 -0.235 -3.849 1.00 80.44 365 TYR A CA 1
ATOM 2976 C C . TYR A 1 365 ? -4.302 0.355 -2.819 1.00 80.44 365 TYR A C 1
ATOM 2978 O O . TYR A 1 365 ? -4.627 0.513 -1.639 1.00 80.44 365 TYR A O 1
ATOM 2986 N N . GLN A 1 366 ? -3.091 0.661 -3.269 1.00 80.69 366 GLN A N 1
ATOM 2987 C CA . GLN A 1 366 ? -2.040 1.221 -2.441 1.00 80.69 366 GLN A CA 1
ATOM 2988 C C . GLN A 1 366 ? -1.198 2.213 -3.239 1.00 80.69 366 GLN A C 1
ATOM 2990 O O . GLN A 1 366 ? -0.735 1.911 -4.334 1.00 80.69 366 GLN A O 1
ATOM 2995 N N . LEU A 1 367 ? -0.955 3.386 -2.656 1.00 80.69 367 LEU A N 1
ATOM 2996 C CA . LEU A 1 367 ? -0.029 4.373 -3.205 1.00 80.69 367 LEU A CA 1
ATOM 2997 C C . LEU A 1 367 ? 1.415 4.000 -2.835 1.00 80.69 367 LEU A C 1
ATOM 2999 O O . LEU A 1 367 ? 1.724 3.770 -1.663 1.00 80.69 367 LEU A O 1
ATOM 3003 N N . ILE A 1 368 ? 2.298 3.975 -3.830 1.00 80.00 368 ILE A N 1
ATOM 3004 C CA . ILE A 1 368 ? 3.734 3.739 -3.690 1.00 80.00 368 ILE A CA 1
ATOM 3005 C C . ILE A 1 368 ? 4.482 4.995 -4.142 1.00 80.00 368 ILE A C 1
ATOM 3007 O O . ILE A 1 368 ? 4.668 5.219 -5.339 1.00 80.00 368 ILE A O 1
ATOM 3011 N N . PRO A 1 369 ? 4.943 5.817 -3.195 1.00 70.62 369 PRO A N 1
ATOM 3012 C CA . PRO A 1 369 ? 5.696 7.016 -3.514 1.00 70.62 369 PRO A CA 1
ATOM 3013 C C . PRO A 1 369 ? 7.162 6.688 -3.798 1.00 70.62 369 PRO A C 1
ATOM 3015 O O . PRO A 1 369 ? 7.745 5.782 -3.207 1.00 70.62 369 PRO A O 1
ATOM 3018 N N . GLU A 1 370 ? 7.798 7.482 -4.655 1.00 70.94 370 GLU A N 1
ATOM 3019 C CA . GLU A 1 370 ? 9.210 7.338 -5.046 1.00 70.94 370 GLU A CA 1
ATOM 3020 C C . GLU A 1 370 ? 10.187 7.135 -3.865 1.00 70.94 370 GLU A C 1
ATOM 3022 O O . GLU A 1 370 ? 11.099 6.303 -3.903 1.00 70.94 370 GLU A O 1
ATOM 3027 N N . SER A 1 371 ? 10.004 7.897 -2.792 1.00 61.44 371 SER A N 1
ATOM 3028 C CA . SER A 1 371 ? 10.803 7.834 -1.560 1.00 61.44 371 SER A CA 1
ATOM 3029 C C . SER A 1 371 ? 10.860 6.430 -0.953 1.00 61.44 371 SER A C 1
ATOM 3031 O O . SER A 1 371 ? 11.904 6.029 -0.431 1.00 61.44 371 SER A O 1
ATOM 3033 N N . PHE A 1 372 ? 9.769 5.669 -1.055 1.00 64.94 372 PHE A N 1
ATOM 3034 C CA . PHE A 1 372 ? 9.693 4.294 -0.586 1.00 64.94 372 PHE A CA 1
ATOM 3035 C C . PHE A 1 372 ? 10.731 3.422 -1.304 1.00 64.94 372 PHE A C 1
ATOM 3037 O O . PHE A 1 372 ? 11.487 2.689 -0.665 1.00 64.94 372 PHE A O 1
ATOM 3044 N N . LEU A 1 373 ? 10.871 3.602 -2.617 1.00 63.28 373 LEU A N 1
ATOM 3045 C CA . LEU A 1 373 ? 11.774 2.825 -3.470 1.00 63.28 373 LEU A CA 1
ATOM 3046 C C . LEU A 1 373 ? 13.245 3.201 -3.274 1.00 63.28 373 LEU A C 1
ATOM 3048 O O . LEU A 1 373 ? 14.127 2.357 -3.423 1.00 63.28 373 LEU A O 1
ATOM 3052 N N . ARG A 1 374 ? 13.517 4.444 -2.860 1.00 61.00 374 ARG A N 1
ATOM 3053 C CA . ARG A 1 374 ? 14.865 4.883 -2.458 1.00 61.00 374 ARG A CA 1
ATOM 3054 C C . ARG A 1 374 ? 15.300 4.312 -1.108 1.00 61.00 374 ARG A C 1
ATOM 3056 O O . ARG A 1 374 ? 16.499 4.168 -0.873 1.00 61.00 374 ARG A O 1
ATOM 3063 N N . SER A 1 375 ? 14.345 4.040 -0.221 1.00 54.91 375 SER A N 1
ATOM 3064 C CA . SER A 1 375 ? 14.612 3.632 1.161 1.00 54.91 375 SER A CA 1
ATOM 3065 C C . SER A 1 375 ? 14.917 2.140 1.315 1.00 54.91 375 SER A C 1
ATOM 3067 O O . SER A 1 375 ? 15.614 1.744 2.248 1.00 54.91 375 SER A O 1
ATOM 3069 N N . GLU A 1 376 ? 14.466 1.317 0.368 1.00 59.62 376 GLU A N 1
ATOM 3070 C CA . GLU A 1 376 ? 14.736 -0.115 0.371 1.00 59.62 376 GLU A CA 1
ATOM 3071 C C . GLU A 1 376 ? 16.156 -0.422 -0.107 1.00 59.62 376 GLU A C 1
ATOM 3073 O O . GLU A 1 376 ? 16.500 -0.208 -1.269 1.00 59.62 376 GLU A O 1
ATOM 3078 N N . GLY A 1 377 ? 16.991 -0.991 0.763 1.00 55.75 377 GLY A N 1
ATOM 3079 C CA . GLY A 1 377 ? 18.351 -1.397 0.401 1.00 55.75 377 GLY A CA 1
ATOM 3080 C C . GLY A 1 377 ? 18.384 -2.470 -0.695 1.00 55.75 377 GLY A C 1
ATOM 3081 O O . GLY A 1 377 ? 19.293 -2.474 -1.532 1.00 55.75 377 GLY A O 1
ATOM 3082 N N . SER A 1 378 ? 17.377 -3.351 -0.737 1.00 54.28 378 SER A N 1
ATOM 3083 C CA . SER A 1 378 ? 17.284 -4.409 -1.754 1.00 54.28 378 SER A CA 1
ATOM 3084 C C . SER A 1 378 ? 16.897 -3.844 -3.116 1.00 54.28 378 SER A C 1
ATOM 3086 O O . SER A 1 378 ? 17.510 -4.197 -4.126 1.00 54.28 378 SER A O 1
ATOM 3088 N N . ILE A 1 379 ? 15.947 -2.907 -3.136 1.00 60.66 379 ILE A N 1
ATOM 3089 C CA . ILE A 1 379 ? 15.558 -2.195 -4.353 1.00 60.66 379 ILE A CA 1
ATOM 3090 C C . ILE A 1 379 ? 16.657 -1.237 -4.771 1.00 60.66 379 ILE A C 1
ATOM 3092 O O . ILE A 1 379 ? 16.954 -1.187 -5.944 1.00 60.66 379 ILE A O 1
ATOM 3096 N N . SER A 1 380 ? 17.374 -0.581 -3.863 1.00 56.72 380 SER A N 1
ATOM 3097 C CA . SER A 1 380 ? 18.554 0.221 -4.208 1.00 56.72 380 SER A CA 1
ATOM 3098 C C . SER A 1 380 ? 19.614 -0.606 -4.945 1.00 56.72 380 SER A C 1
ATOM 3100 O O . SER A 1 380 ? 20.217 -0.135 -5.909 1.00 56.72 380 SER A O 1
ATOM 3102 N N . ASN A 1 381 ? 19.831 -1.863 -4.548 1.00 56.84 381 ASN A N 1
ATOM 3103 C CA . ASN A 1 381 ? 20.736 -2.763 -5.265 1.00 56.84 381 ASN A CA 1
ATOM 3104 C C . ASN A 1 381 ? 20.151 -3.249 -6.600 1.00 56.84 381 ASN A C 1
ATOM 3106 O O . ASN A 1 381 ? 20.892 -3.342 -7.577 1.00 56.84 381 ASN A O 1
ATOM 3110 N N . PHE A 1 382 ? 18.841 -3.490 -6.669 1.00 57.97 382 PHE A N 1
ATOM 3111 C CA . PHE A 1 382 ? 18.143 -3.808 -7.918 1.00 57.97 382 PHE A CA 1
ATOM 3112 C C . PHE A 1 382 ? 18.154 -2.622 -8.899 1.00 57.97 382 PHE A C 1
ATOM 3114 O O . PHE A 1 382 ? 18.483 -2.787 -10.064 1.00 57.97 382 PHE A O 1
ATOM 3121 N N . ILE A 1 383 ? 17.949 -1.404 -8.402 1.00 57.59 383 ILE A N 1
ATOM 3122 C CA . ILE A 1 383 ? 18.110 -0.123 -9.089 1.00 57.59 383 ILE A CA 1
ATOM 3123 C C . ILE A 1 383 ? 19.546 0.038 -9.563 1.00 57.59 383 ILE A C 1
ATOM 3125 O O . ILE A 1 383 ? 19.743 0.515 -10.664 1.00 57.59 383 ILE A O 1
ATOM 3129 N N . LYS A 1 384 ? 20.568 -0.358 -8.795 1.00 54.00 384 LYS A N 1
ATOM 3130 C CA . LYS A 1 384 ? 21.963 -0.329 -9.275 1.00 54.00 384 LYS A CA 1
ATOM 3131 C C . LYS A 1 384 ? 22.221 -1.329 -10.404 1.00 54.00 384 LYS A C 1
ATOM 3133 O O . LYS A 1 384 ? 23.064 -1.059 -11.253 1.00 54.00 384 LYS A O 1
ATOM 3138 N N . LEU A 1 385 ? 21.549 -2.481 -10.406 1.00 52.16 385 LEU A N 1
ATOM 3139 C CA . LEU A 1 385 ? 21.612 -3.443 -11.513 1.00 52.16 385 LEU A CA 1
ATOM 3140 C C . LEU A 1 385 ? 20.896 -2.887 -12.748 1.00 52.16 385 LEU A C 1
ATOM 3142 O O . LEU A 1 385 ? 21.463 -2.879 -13.834 1.00 52.16 385 LEU A O 1
ATOM 3146 N N . TYR A 1 386 ? 19.701 -2.340 -12.554 1.00 50.72 386 TYR A N 1
ATOM 3147 C CA . TYR A 1 386 ? 18.891 -1.726 -13.596 1.00 50.72 386 TYR A CA 1
ATOM 3148 C C . TYR A 1 386 ? 19.514 -0.462 -14.176 1.00 50.72 386 TYR A C 1
ATOM 3150 O O . TYR A 1 386 ? 19.562 -0.290 -15.382 1.00 50.72 386 TYR A O 1
ATOM 3158 N N . SER A 1 387 ? 20.063 0.414 -13.341 1.00 43.00 387 SER A N 1
ATOM 3159 C CA . SER A 1 387 ? 20.725 1.633 -13.784 1.00 43.00 387 SER A CA 1
ATOM 3160 C C . SER A 1 387 ? 21.983 1.309 -14.574 1.00 43.00 387 SER A C 1
ATOM 3162 O O . SER A 1 387 ? 22.301 2.018 -15.508 1.00 43.00 387 SER A O 1
ATOM 3164 N N . ARG A 1 388 ? 22.657 0.186 -14.315 1.00 39.81 388 ARG A N 1
ATOM 3165 C CA . ARG A 1 388 ? 23.714 -0.305 -15.212 1.00 39.81 388 ARG A CA 1
ATOM 3166 C C . ARG A 1 388 ? 23.184 -0.829 -16.548 1.00 39.81 388 ARG A C 1
ATOM 3168 O O . ARG A 1 388 ? 23.942 -0.808 -17.509 1.00 39.81 388 ARG A O 1
ATOM 3175 N N . ALA A 1 389 ? 21.932 -1.280 -16.609 1.00 36.16 389 ALA A N 1
ATOM 3176 C CA . ALA A 1 389 ? 21.271 -1.683 -17.849 1.00 36.16 389 ALA A CA 1
ATOM 3177 C C . ALA A 1 389 ? 20.712 -0.478 -18.639 1.00 36.16 389 ALA A C 1
ATOM 3179 O O . ALA A 1 389 ? 20.793 -0.481 -19.858 1.00 36.16 389 ALA A O 1
ATOM 3180 N N . VAL A 1 390 ? 20.217 0.564 -17.954 1.00 37.22 390 VAL A N 1
ATOM 3181 C CA . VAL A 1 390 ? 19.521 1.726 -18.551 1.00 37.22 390 VAL A CA 1
ATOM 3182 C C . VAL A 1 390 ? 20.404 2.975 -18.721 1.00 37.22 390 VAL A C 1
ATOM 3184 O O . VAL A 1 390 ? 20.248 3.704 -19.695 1.00 37.22 390 VAL A O 1
ATOM 3187 N N . ILE A 1 391 ? 21.385 3.235 -17.841 1.00 29.36 391 ILE A N 1
ATOM 3188 C CA . ILE A 1 391 ? 22.307 4.397 -17.958 1.00 29.36 391 ILE A CA 1
ATOM 3189 C C . ILE A 1 391 ? 23.255 4.261 -19.161 1.00 29.36 391 ILE A C 1
ATOM 3191 O O . ILE A 1 391 ? 23.900 5.232 -19.543 1.00 29.36 391 ILE A O 1
ATOM 3195 N N . VAL A 1 392 ? 23.318 3.097 -19.811 1.00 29.23 392 VAL A N 1
ATOM 3196 C CA . VAL A 1 392 ? 24.060 2.968 -21.072 1.00 29.23 392 VAL A CA 1
ATOM 3197 C C . VAL A 1 392 ? 23.384 3.740 -22.224 1.00 29.23 392 VAL A C 1
ATOM 3199 O O . VAL A 1 392 ? 24.097 4.071 -23.163 1.00 29.23 392 VAL A O 1
ATOM 3202 N N . ASP A 1 393 ? 22.101 4.133 -22.124 1.00 37.06 393 ASP A N 1
ATOM 3203 C CA . ASP A 1 393 ? 21.362 4.763 -23.243 1.00 37.06 393 ASP A CA 1
ATOM 3204 C C . ASP A 1 393 ? 20.688 6.125 -22.967 1.00 37.06 393 ASP A C 1
ATOM 3206 O O . ASP A 1 393 ? 20.318 6.811 -23.910 1.00 37.06 393 ASP A O 1
ATOM 3210 N N . LEU A 1 394 ? 20.539 6.587 -21.718 1.00 27.48 394 LEU A N 1
ATOM 3211 C CA . LEU A 1 394 ? 19.848 7.872 -21.451 1.00 27.48 394 LEU A CA 1
ATOM 3212 C C . LEU A 1 394 ? 20.763 9.113 -21.432 1.00 27.48 394 LEU A C 1
ATOM 3214 O O . LEU A 1 394 ? 20.298 10.223 -21.174 1.00 27.48 394 LEU A O 1
ATOM 3218 N N . VAL A 1 395 ? 22.066 8.948 -21.675 1.00 25.77 395 VAL A N 1
ATOM 3219 C CA . VAL A 1 395 ? 23.020 10.064 -21.794 1.00 25.77 395 VAL A CA 1
ATOM 3220 C C . VAL A 1 395 ? 23.731 9.979 -23.142 1.00 25.77 395 VAL A C 1
ATOM 3222 O O . VAL A 1 395 ? 24.904 9.611 -23.219 1.00 25.77 395 VAL A O 1
ATOM 3225 N N . SER A 1 396 ? 23.018 10.346 -24.204 1.00 30.31 396 SER A N 1
ATOM 3226 C CA . SER A 1 396 ? 23.615 10.791 -25.467 1.00 30.31 396 SER A CA 1
ATOM 3227 C C . SER A 1 396 ? 22.814 11.932 -26.066 1.00 30.31 396 SER A C 1
ATOM 3229 O O . SER A 1 396 ? 21.608 11.706 -26.307 1.00 30.31 396 SER A O 1
#